Protein 9CHK (pdb70)

Sequence (625 aa):
GSLVCVGTGLLQLAGQISVLSRRSYIEHADIVFSLLPDGFSSQRWLTKLNPNNVINLQQFYAQNGEVKNRRDTYEQMVNAILDAVRAGKKTVCCALYGHPGVFACCVSHMAITRAKAEGFSAKMEPGISAEACLWADLGIDPGNSGHHQSFEASSQFMFFNHVPDPTTHLLLLWQIAIAGEHTLTQFHTSSDRLQILVEQLNQWYPLDHEVVIYEAANLPIQAPRIERLPLANLPQAHLMPISTLLIPPAKKLEYNYAILAKLGIGPESGLSDFFTQLGQDAQLMEDYKQNPEEAVMRAHGLTDEQINNAVMTGDMEKLKTLGSLVCVGTGLQLAGQISVLSRRSYIEHADIVFSLLPDGFSSQRWLTKLNPNNVINLQQFYAQNGEVKNRRDTYEQMVNAILDAVRAGKKTVCCALYGHPGVFACVSHMAITRAKAEGFSAKMEPGISAEACLWADLGIDPGNSGHQSFEASQFMFFNHVPDPTTHLLLWQIAIAGEHTLTQFHTSSDRLQILVEQLNQWYPLDHEVVIYEAANLPIQAPRIERLPLANLPQAHLMPISTLLIPPAKKLEYNYAILAKLGIGPEDLGSGLSDFFTQLGQDAQLMMEDYKQNPEAVMRAHGLTDEQINAVMTGDMEKLKTL

Nearest PDB structures (foldseek):
  8t1s-assembly1_A  TM=1.002E+00  e=4.539E-58  Shewanella oneidensis MR-1
  7ltf-assembly1_C  TM=1.002E+00  e=3.327E-57  Shewanella oneidensis MR-1
  7lth-assembly1_C  TM=1.002E+00  e=3.540E-57  Shewanella oneidensis MR-1
  7lts-assembly1_C  TM=9.643E-01  e=3.546E-54  Shewanella oneidensis MR-1
  5n0p-assembly1_A  TM=9.208E-01  e=9.144E-29  Omphalotus olearius

Secondary structure (DSSP, 8-state):
-EEEEEE-BSSTTTSSBHHHHHHHHH-SEEEEE-SSHHHHHHHHHH-S-EEEGGGGS--SS----HHHHHHHHHHHHHHHHHHT-EEEEEESB-TTSS-HHHHHHHHHHHHTT-EEEE-----HHHHHHHHHT--TTTT-EEEEEHHHHHHB-----TTSEEEEESGGGTT-TTS--S---HHHHHHHHHHHTTTS-TT-EEEEEE--SSTT-PPEEEEEEGGGGGGS---TT-EEEE--SS---B-HHHHHHHT----/-HHHHHHHHHHH-HHHHHHHHH-HHHHHHHTT--HHHHHHHHTT-HHHHHH-/-EEEEEE-BSSTTTSSBHHHHHHHHH-SEEEEE-SSHHHHHHHHHH-S-EEEGGGGS--SS----HHHHHHHHHHHHHHHHHHT-EEEEEESB-TTSS--HHHHHHHHHHHTT-EEEE-----HHHHHHHHHT--TTTT-EEEEEHHHHHHBT----TTSEEEEESGGGTT--SS--S---HHHHHHHHHHHTTTS-TT-EEEEEE--SSTT-PPEEEEEEGGGGGGS---TT-EEEE--SS---B-HHHHHHHT--GGG--/-HHHHHHHHHHH-HHHHHHHHH-HHHHHHHTT--HHHHHHHHHT-HHHHHH-

Foldseek 3Di:
DAEEEAAPEQAAPPFGDPVLLVLLLPWPAEEEDHDDDRNVVVSCVSPVRYDYLVVLADDDLDQDAVVSSLVVSLVVQVVCVVVPTRYYYYYYAFCPPVHVNLVVNQVVCVVVPHHYYYDGGHHPVNLVCVQVVHDCPPQHEEEDAQQCVVPDPDDDDLSGKYKHAQLQCHVVPRNGDSGHALVSLQVSLVVCCVAAPQQQKKWWWARDHYPVDDIGTDIGGSVCVSVDDDHSRIMIIGHHPDHDDDPVVVCVVVVHDPD/DQLVVVCVCCVPPVVLVVVCVVPVVVSCVVSPHDPQLSVCVVVVPVVSNVVD/DAEEEFAPEQAAPPFGDPVLLVLLLPWPAEEEDHDDPRNVVVSCVSPVRYDYLCVLADPPLDFDAVVNSLVVSLVVQVVCVVVPTRYYYYYYAFCPPVHCSLVVNQVVCVVVPHYYDYDGGHHPVNLCCVQVVHDCPPQHEEEDAQQCVVPDPDDDDLQGKYKHAQLQAHVVPRNRDQGDALVSLQSSLVVCCVAAPQQQKKWWWAGDHYPVDDIGTDIGGSVCVSVDDDGSRIMIIRHHPDHDDDPVVVCVVVVHDPVPDD/DLLVVVVVCCVPPVVLVVVCVVPVVVSCVVSPHDPQLSVCVVVVPVVVNVVD

B-factor: mean 21.14, std 9.63, range [9.68, 77.99]

Solvent-accessible surface area: 25366 Å² total; per-residue (Å²): 51,22,1,10,0,0,1,9,2,15,48,4,4,2,14,1,9,26,17,1,66,12,8,0,76,74,11,74,10,0,3,0,23,11,50,22,38,6,9,39,124,11,0,59,158,26,10,110,68,34,56,50,0,92,88,38,41,34,115,131,78,88,132,47,40,32,146,74,3,48,70,72,0,0,61,19,0,0,72,7,0,91,76,44,78,60,1,2,0,0,8,102,4,5,0,0,16,31,25,47,7,0,24,62,0,18,95,64,0,126,87,77,70,49,81,10,59,14,24,10,5,2,10,25,10,11,8,0,4,12,62,30,48,30,22,4,10,106,12,0,0,0,0,0,31,0,8,23,0,0,13,42,67,6,79,3,3,26,8,0,19,0,0,0,20,65,0,5,24,0,0,6,34,49,36,35,87,104,125,18,45,61,110,57,9,72,27,0,2,95,8,0,69,120,62,1,70,84,116,28,86,0,1,0,2,21,11,8,23,2,17,18,46,80,46,49,64,67,135,19,54,0,41,73,0,5,140,24,132,31,79,95,83,2,8,0,1,0,28,42,42,114,174,49,84,86,20,148,66,12,8,76,114,13,63,40,35,76,210,136,36,5,12,79,3,0,27,87,0,4,40,54,1,69,21,15,36,61,16,98,160,76,41,82,51,18,0,119,84,68,59,10,71,92,98,20,1,91,4,9,112,109,49,42,27,110,81,0,112,98,74,50,21,1,10,0,0,2,8,2,16,47,5,4,1,14,1,7,24,16,1,65,12,8,0,80,80,10,72,18,0,4,0,29,5,53,39,50,23,7,36,75,9,0,60,142,25,5,106,81,35,63,44,0,63,107,38,72,23,129,108,86,84,117,45,51,40,170,65,2,56,69,74,0,0,59,20,0,0,73,7,0,92,80,43,84,58,1,2,0,0,9,99,4,5,0,0,18,29,30,47,8,0,27,64,0,19,93,69,0,121,90,84,67,47,81,4,43,16,24,11,5,3,13,25,16,11,6,1,2,11,63,29,49,28,18,2,10,102,8,0,0,0,0,0,31,0,7,23,0,0,32,45,65,5,82,5,7,22,8,0,19,0,0,0,19,68,0,4,22,0,2,19,94,49,69,28,82,142,122,21,46,62,101,83,10,70,22,0,2,90,15,0,67,140,58,1,73,85,116,27,86,0,0,0,2,23,10,9,24,8,11,16,48,80,44,49,66,67,131,19,51,0,39,69,0,5,140,23,128,28,83,92,90,2,10,0,1,0,26,39,36,108,168,42,102,86,17,138,61,15,1,73,132,29,65,30,14,30,144,69,38,29,110,46,19,8,61,6,0,24,83,0,4,40,35,1,66,16,11,34,63,12,106,151,77,40,79,46,18,0,127,88,79,59,12,69,78,113,28,3,88,6,9,104,103,48,60,43,107,108,0,118,92,86

InterPro domains:
  IPR000878 Tetrapyrrole methylase [PF00590] (4-214)
  IPR014777 Tetrapyrrole methylase, subdomain 1 [G3DSA:3.40.1010.10] (1-124)
  IPR035996 Tetrapyrrole methylase superfamily [SSF53790] (2-250)

Structure (mmCIF, N/CA/C/O backbone):
data_9CHK
#
_entry.id   9CHK
#
_cell.length_a   52.250
_cell.length_b   58.960
_cell.length_c   59.230
_cell.angle_alpha   95.77
_cell.angle_beta   112.61
_cell.angle_gamma   93.88
#
_symmetry.space_group_name_H-M   'P 1'
#
loop_
_entity.id
_entity.type
_entity.pdbx_description
1 polymer 'TP-methylase family protein'
2 polymer 'Extradiol ring-cleavage dioxygenase LigAB LigA subunit domain-containing protein'
3 non-polymer S-ADENOSYLMETHIONINE
4 non-polymer GLYCEROL
5 water water
#
loop_
_atom_site.group_PDB
_atom_site.id
_atom_site.type_symbol
_atom_site.label_atom_id
_atom_site.label_alt_id
_atom_site.label_comp_id
_atom_site.label_asym_id
_atom_site.label_entity_id
_atom_site.label_seq_id
_atom_site.pdbx_PDB_ins_code
_atom_site.Cartn_x
_atom_site.Cartn_y
_atom_site.Cartn_z
_atom_site.occupancy
_atom_site.B_iso_or_equiv
_atom_site.auth_seq_id
_atom_site.auth_comp_id
_atom_site.auth_asym_id
_atom_site.auth_atom_id
_atom_site.pdbx_PDB_model_num
ATOM 1 N N . GLY A 1 2 ? -25.563 6.429 -14.622 1.00 21.68 2 GLY A N 1
ATOM 2 C CA . GLY A 1 2 ? -24.159 6.807 -14.366 1.00 18.93 2 GLY A CA 1
ATOM 3 C C . GLY A 1 2 ? -23.493 5.812 -13.421 1.00 16.16 2 GLY A C 1
ATOM 4 O O . GLY A 1 2 ? -24.157 4.944 -12.854 1.00 17.97 2 GLY A O 1
ATOM 5 N N . SER A 1 3 ? -22.173 5.943 -13.272 1.00 13.77 3 SER A N 1
ATOM 6 C CA . SER A 1 3 ? -21.403 5.033 -12.439 1.00 12.54 3 SER A CA 1
ATOM 7 C C . SER A 1 3 ? -20.131 5.727 -11.970 1.00 11.51 3 SER A C 1
ATOM 8 O O . SER A 1 3 ? -19.722 6.735 -12.541 1.00 12.89 3 SER A O 1
ATOM 11 N N . LEU A 1 4 ? -19.515 5.166 -10.924 1.00 11.48 4 LEU A N 1
ATOM 12 C CA . LEU A 1 4 ? -18.316 5.744 -10.347 1.00 11.90 4 LEU A CA 1
ATOM 13 C C . LEU A 1 4 ? -17.243 4.673 -10.169 1.00 10.65 4 LEU A C 1
ATOM 14 O O . LEU A 1 4 ? -17.500 3.605 -9.612 1.00 11.86 4 LEU A O 1
ATOM 19 N N . VAL A 1 5 ? -16.030 4.999 -10.618 1.00 10.41 5 VAL A N 1
ATOM 20 C CA . VAL A 1 5 ? -14.844 4.218 -10.310 1.00 10.97 5 VAL A CA 1
ATOM 21 C C . VAL A 1 5 ? -13.767 5.182 -9.824 1.00 10.53 5 VAL A C 1
ATOM 22 O O . VAL A 1 5 ? -13.423 6.136 -10.517 1.00 11.79 5 VAL A O 1
ATOM 26 N N . CYS A 1 6 ? -13.278 4.938 -8.607 1.00 10.75 6 CYS A N 1
ATOM 27 C CA . CYS A 1 6 ? -12.179 5.708 -8.046 1.00 10.78 6 CYS A CA 1
ATOM 28 C C . CYS A 1 6 ? -10.879 4.923 -8.194 1.00 11.18 6 CYS A C 1
ATOM 29 O O . CYS A 1 6 ? -10.794 3.788 -7.734 1.00 12.85 6 CYS A O 1
ATOM 32 N N . VAL A 1 7 ? -9.880 5.549 -8.821 1.00 10.27 7 VAL A N 1
ATOM 33 C CA . VAL A 1 7 ? -8.599 4.915 -9.082 1.00 10.63 7 VAL A CA 1
ATOM 34 C C . VAL A 1 7 ? -7.490 5.770 -8.480 1.00 10.18 7 VAL A C 1
ATOM 35 O O . VAL A 1 7 ? -7.672 6.959 -8.228 1.00 11.27 7 VAL A O 1
ATOM 39 N N . GLY A 1 8 ? -6.336 5.134 -8.254 1.00 11.29 8 GLY A N 1
ATOM 40 C CA . GLY A 1 8 ? -5.140 5.825 -7.814 1.00 10.87 8 GLY A CA 1
ATOM 41 C C . GLY A 1 8 ? -4.127 5.916 -8.949 1.00 11.82 8 GLY A C 1
ATOM 42 O O . GLY A 1 8 ? -4.073 5.041 -9.810 1.00 13.37 8 GLY A O 1
ATOM 43 N N . THR A 1 9 ? -3.325 6.983 -8.942 1.00 10.24 9 THR A N 1
ATOM 44 C CA . THR A 1 9 ? -2.308 7.165 -9.966 1.00 11.66 9 THR A CA 1
ATOM 45 C C . THR A 1 9 ? -0.915 6.870 -9.410 1.00 12.00 9 THR A C 1
ATOM 46 O O . THR A 1 9 ? 0.074 7.018 -10.125 1.00 14.08 9 THR A O 1
ATOM 50 N N . GLY A 1 10 ? -0.832 6.423 -8.152 1.00 11.20 10 GLY A N 1
ATOM 51 C CA . GLY A 1 10 ? 0.464 6.238 -7.519 1.00 11.44 10 GLY A CA 1
ATOM 52 C C . GLY A 1 10 ? 1.115 7.591 -7.253 1.00 10.74 10 GLY A C 1
ATOM 53 O O . GLY A 1 10 ? 0.444 8.620 -7.307 1.00 12.16 10 GLY A O 1
ATOM 54 N N . LEU A 1 11 ? 2.420 7.598 -6.962 1.00 11.10 11 LEU A N 1
ATOM 55 C CA A LEU A 1 11 ? 3.089 8.838 -6.602 0.60 11.98 11 LEU A CA 1
ATOM 56 C CA B LEU A 1 11 ? 3.102 8.832 -6.596 0.40 11.64 11 LEU A CA 1
ATOM 57 C C . LEU A 1 11 ? 3.976 9.327 -7.744 1.00 11.33 11 LEU A C 1
ATOM 58 O O . LEU A 1 11 ? 4.089 10.534 -7.962 1.00 12.44 11 LEU A O 1
ATOM 67 N N . GLN A 1 12 ? 4.611 8.395 -8.457 1.00 11.95 12 GLN A N 1
ATOM 68 C CA . GLN A 1 12 ? 5.481 8.748 -9.566 1.00 11.91 12 GLN A CA 1
ATOM 69 C C . GLN A 1 12 ? 4.653 9.025 -10.818 1.00 12.08 12 GLN A C 1
ATOM 70 O O . GLN A 1 12 ? 3.662 8.347 -11.068 1.00 14.46 12 GLN A O 1
ATOM 76 N N . LEU A 1 13 ? 5.092 10.023 -11.596 1.00 11.94 13 LEU A N 1
ATOM 77 C CA . LEU A 1 13 ? 4.456 10.409 -12.847 1.00 11.39 13 LEU A CA 1
ATOM 78 C C . LEU A 1 13 ? 4.366 9.240 -13.831 1.00 12.49 13 LEU A C 1
ATOM 79 O O . LEU A 1 13 ? 5.375 8.615 -14.149 1.00 13.17 13 LEU A O 1
ATOM 84 N N . ALA A 1 14 ? 3.135 8.990 -14.308 1.00 12.64 14 ALA A N 1
ATOM 85 C CA . ALA A 1 14 ? 2.828 8.224 -15.513 1.00 12.54 14 ALA A CA 1
ATOM 86 C C . ALA A 1 14 ? 2.954 6.712 -15.328 1.00 12.72 14 ALA A C 1
ATOM 87 O O . ALA A 1 14 ? 2.113 5.970 -15.829 1.00 14.81 14 ALA A O 1
ATOM 89 N N . GLY A 1 15 ? 4.016 6.246 -14.660 1.00 12.40 15 GLY A N 1
ATOM 90 C CA . GLY A 1 15 ? 4.366 4.835 -14.710 1.00 12.26 15 GLY A CA 1
ATOM 91 C C . GLY A 1 15 ? 3.870 4.019 -13.514 1.00 11.63 15 GLY A C 1
ATOM 92 O O . GLY A 1 15 ? 3.973 2.792 -13.527 1.00 12.21 15 GLY A O 1
ATOM 93 N N . GLN A 1 16 ? 3.330 4.679 -12.486 1.00 11.89 16 GLN A N 1
ATOM 94 C CA . GLN A 1 16 ? 3.027 3.993 -11.239 1.00 10.90 16 GLN A CA 1
ATOM 95 C C . GLN A 1 16 ? 1.533 3.693 -11.110 1.00 12.70 16 GLN A C 1
ATOM 96 O O . GLN A 1 16 ? 1.099 3.098 -10.128 1.00 17.65 16 GLN A O 1
ATOM 102 N N . ILE A 1 17 ? 0.749 4.095 -12.109 1.00 11.44 17 ILE A N 1
ATOM 103 C CA . ILE A 1 17 ? -0.648 3.704 -12.201 1.00 10.88 17 ILE A CA 1
ATOM 104 C C . ILE A 1 17 ? -0.724 2.257 -12.690 1.00 10.54 17 ILE A C 1
ATOM 105 O O . ILE A 1 17 ? 0.102 1.823 -13.487 1.00 11.12 17 ILE A O 1
ATOM 110 N N . SER A 1 18 ? -1.737 1.518 -12.232 1.00 11.91 18 SER A N 1
ATOM 111 C CA . SER A 1 18 ? -1.931 0.157 -12.707 1.00 11.84 18 SER A CA 1
ATOM 112 C C . SER A 1 18 ? -2.461 0.192 -14.140 1.00 11.53 18 SER A C 1
ATOM 113 O O . SER A 1 18 ? -3.071 1.165 -14.568 1.00 11.16 18 SER A O 1
ATOM 116 N N . VAL A 1 19 ? -2.207 -0.887 -14.879 1.00 11.22 19 VAL A N 1
ATOM 117 C CA . VAL A 1 19 ? -2.641 -0.993 -16.260 1.00 10.90 19 VAL A CA 1
ATOM 118 C C . VAL A 1 19 ? -4.156 -0.813 -16.340 1.00 10.69 19 VAL A C 1
ATOM 119 O O . VAL A 1 19 ? -4.646 -0.071 -17.189 1.00 11.00 19 VAL A O 1
ATOM 123 N N . LEU A 1 20 ? -4.902 -1.477 -15.451 1.00 11.07 20 LEU A N 1
ATOM 124 C CA . LEU A 1 20 ? -6.355 -1.430 -15.527 1.00 10.80 20 LEU A CA 1
ATOM 125 C C . LEU A 1 20 ? -6.849 -0.030 -15.161 1.00 10.97 20 LEU A C 1
ATOM 126 O O . LEU A 1 20 ? -7.793 0.477 -15.763 1.00 11.17 20 LEU A O 1
ATOM 131 N N . SER A 1 21 ? -6.215 0.595 -14.167 1.00 10.71 21 SER A N 1
ATOM 132 C CA . SER A 1 21 ? -6.643 1.912 -13.718 1.00 10.63 21 SER A CA 1
ATOM 133 C C . SER A 1 21 ? -6.457 2.948 -14.822 1.00 11.51 21 SER A C 1
ATOM 134 O O . SER A 1 21 ? -7.282 3.846 -14.987 1.00 10.57 21 SER A O 1
ATOM 137 N N . ARG A 1 22 ? -5.350 2.842 -15.545 1.00 10.88 22 ARG A N 1
ATOM 138 C CA A ARG A 1 22 ? -5.111 3.710 -16.702 0.70 10.37 22 ARG A CA 1
ATOM 139 C CA B ARG A 1 22 ? -5.130 3.726 -16.692 0.30 10.66 22 ARG A CA 1
ATOM 140 C C . ARG A 1 22 ? -6.240 3.545 -17.748 1.00 10.56 22 ARG A C 1
ATOM 141 O O . ARG A 1 22 ? -6.767 4.506 -18.354 1.00 12.15 22 ARG A O 1
ATOM 156 N N . SER A 1 23 ? -6.636 2.281 -17.944 1.00 10.56 23 SER A N 1
ATOM 157 C CA . SER A 1 23 ? -7.691 1.972 -18.896 1.00 10.52 23 SER A CA 1
ATOM 158 C C . SER A 1 23 ? -9.007 2.618 -18.455 1.00 10.44 23 SER A C 1
ATOM 159 O O . SER A 1 23 ? -9.755 3.137 -19.275 1.00 12.33 23 SER A O 1
ATOM 162 N N . TYR A 1 24 ? -9.289 2.604 -17.150 1.00 10.57 24 TYR A N 1
ATOM 163 C CA . TYR A 1 24 ? -10.507 3.218 -16.644 1.00 10.02 24 TYR A CA 1
ATOM 164 C C . TYR A 1 24 ? -10.518 4.705 -16.986 1.00 10.47 24 TYR A C 1
ATOM 165 O O . TYR A 1 24 ? -11.541 5.239 -17.405 1.00 11.79 24 TYR A O 1
ATOM 174 N N . ILE A 1 25 ? -9.374 5.366 -16.798 1.00 10.50 25 ILE A N 1
ATOM 175 C CA . ILE A 1 25 ? -9.262 6.787 -17.081 1.00 11.18 25 ILE A CA 1
ATOM 176 C C . ILE A 1 25 ? -9.497 7.028 -18.570 1.00 11.77 25 ILE A C 1
ATOM 177 O O . ILE A 1 25 ? -10.259 7.918 -18.945 1.00 13.05 25 ILE A O 1
ATOM 182 N N . GLU A 1 26 ? -8.840 6.229 -19.414 1.00 12.24 26 GLU A N 1
ATOM 183 C CA . GLU A 1 26 ? -8.939 6.374 -20.856 1.00 13.43 26 GLU A CA 1
ATOM 184 C C . GLU A 1 26 ? -10.396 6.326 -21.309 1.00 13.26 26 GLU A C 1
ATOM 185 O O . GLU A 1 26 ? -10.799 7.079 -22.198 1.00 14.32 26 GLU A O 1
ATOM 191 N N . HIS A 1 27 ? -11.163 5.394 -20.736 1.00 12.86 27 HIS A N 1
ATOM 192 C CA . HIS A 1 27 ? -12.518 5.141 -21.226 1.00 13.84 27 HIS A CA 1
ATOM 193 C C . HIS A 1 27 ? -13.596 5.951 -20.503 1.00 14.02 27 HIS A C 1
ATOM 194 O O . HIS A 1 27 ? -14.762 5.819 -20.849 1.00 14.24 27 HIS A O 1
ATOM 201 N N . ALA A 1 28 ? -13.212 6.771 -19.520 1.00 12.90 28 ALA A N 1
ATOM 202 C CA . ALA A 1 28 ? -14.188 7.522 -18.739 1.00 13.33 28 ALA A CA 1
ATOM 203 C C . ALA A 1 28 ? -14.878 8.581 -19.595 1.00 13.79 28 ALA A C 1
ATOM 204 O O . ALA A 1 28 ? -14.282 9.124 -20.520 1.00 14.18 28 ALA A O 1
ATOM 206 N N . ASP A 1 29 ? -16.136 8.888 -19.251 1.00 14.02 29 ASP A N 1
ATOM 207 C CA . ASP A 1 29 ? -16.831 10.032 -19.821 1.00 14.02 29 ASP A CA 1
ATOM 208 C C . ASP A 1 29 ? -16.220 11.317 -19.269 1.00 14.15 29 ASP A C 1
ATOM 209 O O . ASP A 1 29 ? -16.095 12.310 -19.983 1.00 16.89 29 ASP A O 1
ATOM 214 N N . ILE A 1 30 ? -15.866 11.284 -17.979 1.00 13.75 30 ILE A N 1
ATOM 215 C CA . ILE A 1 30 ? -15.345 12.449 -17.281 1.00 13.64 30 ILE A CA 1
ATOM 216 C C . ILE A 1 30 ? -14.430 11.965 -16.160 1.00 12.62 30 ILE A C 1
ATOM 217 O O . ILE A 1 30 ? -14.674 10.910 -15.573 1.00 13.10 30 ILE A O 1
ATOM 222 N N . VAL A 1 31 ? -13.389 12.755 -15.872 1.00 12.06 31 VAL A N 1
ATOM 223 C CA . VAL A 1 31 ? -12.428 12.420 -14.832 1.00 12.40 31 VAL A CA 1
ATOM 224 C C . VAL A 1 31 ? -12.308 13.593 -13.865 1.00 12.04 31 VAL A C 1
ATOM 225 O O . VAL A 1 31 ? -12.088 14.725 -14.289 1.00 13.82 31 VAL A O 1
ATOM 229 N N . PHE A 1 32 ? -12.444 13.289 -12.568 1.00 11.92 32 PHE A N 1
ATOM 230 C CA . PHE A 1 32 ? -12.164 14.229 -11.495 1.00 11.93 32 PHE A CA 1
ATOM 231 C C . PHE A 1 32 ? -10.803 13.878 -10.901 1.00 11.93 32 PHE A C 1
ATOM 232 O O . PHE A 1 32 ? -10.605 12.759 -10.439 1.00 13.72 32 PHE A O 1
ATOM 240 N N . SER A 1 33 ? -9.884 14.847 -10.898 1.00 11.47 33 SER A N 1
ATOM 241 C CA . SER A 1 33 ? -8.492 14.577 -10.577 1.00 12.18 33 SER A CA 1
ATOM 242 C C . SER A 1 33 ? -8.050 15.314 -9.318 1.00 12.47 33 SER A C 1
ATOM 243 O O . SER A 1 33 ? -8.478 16.438 -9.053 1.00 13.06 33 SER A O 1
ATOM 246 N N . LEU A 1 34 ? -7.136 14.673 -8.588 1.00 12.05 34 LEU A N 1
ATOM 247 C CA . LEU A 1 34 ? -6.351 15.332 -7.558 1.00 12.41 34 LEU A CA 1
ATOM 248 C C . LEU A 1 34 ? -4.927 14.792 -7.636 1.00 12.44 34 LEU A C 1
ATOM 249 O O . LEU A 1 34 ? -4.636 13.728 -7.094 1.00 12.81 34 LEU A O 1
ATOM 254 N N . LEU A 1 35 ? -4.056 15.529 -8.334 1.00 12.04 35 LEU A N 1
ATOM 255 C CA . LEU A 1 35 ? -2.740 15.029 -8.693 1.00 11.83 35 LEU A CA 1
ATOM 256 C C . LEU A 1 35 ? -1.655 15.917 -8.093 1.00 13.49 35 LEU A C 1
ATOM 257 O O . LEU A 1 35 ? -1.918 17.053 -7.703 1.00 15.69 35 LEU A O 1
ATOM 262 N N . PRO A 1 36 ? -0.407 15.414 -7.983 1.00 14.58 36 PRO A N 1
ATOM 263 C CA . PRO A 1 36 ? 0.664 16.139 -7.292 1.00 15.88 36 PRO A CA 1
ATOM 264 C C . PRO A 1 36 ? 1.174 17.434 -7.923 1.00 15.43 36 PRO A C 1
ATOM 265 O O . PRO A 1 36 ? 1.649 18.312 -7.209 1.00 18.84 36 PRO A O 1
ATOM 269 N N . ASP A 1 37 ? 1.114 17.543 -9.254 1.00 15.57 37 ASP A N 1
ATOM 270 C CA . ASP A 1 37 ? 1.785 18.640 -9.933 1.00 16.46 37 ASP A CA 1
ATOM 271 C C . ASP A 1 37 ? 1.274 18.791 -11.362 1.00 15.38 37 ASP A C 1
ATOM 272 O O . ASP A 1 37 ? 0.418 18.029 -11.811 1.00 15.63 37 ASP A O 1
ATOM 277 N N . GLY A 1 38 ? 1.826 19.791 -12.062 1.00 15.55 38 GLY A N 1
ATOM 278 C CA . GLY A 1 38 ? 1.407 20.135 -13.411 1.00 16.32 38 GLY A CA 1
ATOM 279 C C . GLY A 1 38 ? 1.824 19.094 -14.448 1.00 15.40 38 GLY A C 1
ATOM 280 O O . GLY A 1 38 ? 1.193 18.983 -15.496 1.00 15.47 38 GLY A O 1
ATOM 281 N N . PHE A 1 39 ? 2.893 18.341 -14.164 1.00 14.84 39 PHE A N 1
ATOM 282 C CA . PHE A 1 39 ? 3.352 17.311 -15.086 1.00 13.28 39 PHE A CA 1
ATOM 283 C C . PHE A 1 39 ? 2.345 16.164 -15.111 1.00 14.53 39 PHE A C 1
ATOM 284 O O . PHE A 1 39 ? 2.003 15.646 -16.175 1.00 13.55 39 PHE A O 1
ATOM 292 N N . SER A 1 40 ? 1.881 15.763 -13.925 1.00 13.31 40 SER A N 1
ATOM 293 C CA A SER A 1 40 ? 0.877 14.716 -13.841 0.50 14.10 40 SER A CA 1
ATOM 294 C CA B SER A 1 40 ? 0.864 14.733 -13.798 0.50 13.02 40 SER A CA 1
ATOM 295 C C . SER A 1 40 ? -0.443 15.225 -14.416 1.00 13.44 40 SER A C 1
ATOM 296 O O . SER A 1 40 ? -1.161 14.473 -15.068 1.00 13.48 40 SER A O 1
ATOM 301 N N . GLN A 1 41 ? -0.744 16.516 -14.220 1.00 13.23 41 GLN A N 1
ATOM 302 C CA . GLN A 1 41 ? -1.974 17.071 -14.763 1.00 13.33 41 GLN A CA 1
ATOM 303 C C . GLN A 1 41 ? -1.957 16.962 -16.288 1.00 12.93 41 GLN A C 1
ATOM 304 O O . GLN A 1 41 ? -2.971 16.624 -16.897 1.00 15.00 41 GLN A O 1
ATOM 310 N N . ARG A 1 42 ? -0.808 17.255 -16.907 1.00 13.75 42 ARG A N 1
ATOM 311 C CA . ARG A 1 42 ? -0.710 17.239 -18.360 1.00 14.87 42 ARG A CA 1
ATOM 312 C C . ARG A 1 42 ? -0.843 15.806 -18.871 1.00 15.05 42 ARG A C 1
ATOM 313 O O . ARG A 1 42 ? -1.547 15.549 -19.844 1.00 15.30 42 ARG A O 1
ATOM 321 N N . TRP A 1 43 ? -0.146 14.883 -18.203 1.00 13.37 43 TRP A N 1
ATOM 322 C CA . TRP A 1 43 ? -0.212 13.468 -18.524 1.00 12.82 43 TRP A CA 1
ATOM 323 C C . TRP A 1 43 ? -1.666 13.001 -18.544 1.00 13.17 43 TRP A C 1
ATOM 324 O O . TRP A 1 43 ? -2.090 12.307 -19.466 1.00 13.83 43 TRP A O 1
ATOM 335 N N . LEU A 1 44 ? -2.431 13.406 -17.524 1.00 12.53 44 LEU A N 1
ATOM 336 C CA . LEU A 1 44 ? -3.811 12.973 -17.389 1.00 12.49 44 LEU A CA 1
ATOM 337 C C . LEU A 1 44 ? -4.645 13.513 -18.547 1.00 12.99 44 LEU A C 1
ATOM 338 O O . LEU A 1 44 ? -5.447 12.789 -19.127 1.00 13.54 44 LEU A O 1
ATOM 343 N N . THR A 1 45 ? -4.462 14.796 -18.869 1.00 13.10 45 THR A N 1
ATOM 344 C CA . THR A 1 45 ? -5.309 15.451 -19.851 1.00 16.42 45 THR A CA 1
ATOM 345 C C . THR A 1 45 ? -5.056 14.842 -21.229 1.00 15.52 45 THR A C 1
ATOM 346 O O . THR A 1 45 ? -5.950 14.828 -22.071 1.00 18.24 45 THR A O 1
ATOM 350 N N . LYS A 1 46 ? -3.844 14.324 -21.457 1.00 16.83 46 LYS A N 1
ATOM 351 C CA . LYS A 1 46 ? -3.529 13.684 -22.726 1.00 18.08 46 LYS A CA 1
ATOM 352 C C . LYS A 1 46 ? -4.235 12.332 -22.813 1.00 17.56 46 LYS A C 1
ATOM 353 O O . LYS A 1 46 ? -4.608 11.890 -23.896 1.00 21.35 46 LYS A O 1
ATOM 359 N N . LEU A 1 47 ? -4.421 11.695 -21.655 1.00 16.50 47 LEU A N 1
ATOM 360 C CA . LEU A 1 47 ? -5.042 10.384 -21.567 1.00 17.25 47 LEU A CA 1
ATOM 361 C C . LEU A 1 47 ? -6.552 10.517 -21.775 1.00 17.14 47 LEU A C 1
ATOM 362 O O . LEU A 1 47 ? -7.181 9.672 -22.409 1.00 18.17 47 LEU A O 1
ATOM 367 N N . ASN A 1 48 ? -7.125 11.580 -21.202 1.00 14.78 48 ASN A N 1
ATOM 368 C CA . ASN A 1 48 ? -8.546 11.871 -21.308 1.00 15.50 48 ASN A CA 1
ATOM 369 C C . ASN A 1 48 ? -8.729 13.372 -21.128 1.00 16.29 48 ASN A C 1
ATOM 370 O O . ASN A 1 48 ? -8.466 13.897 -20.053 1.00 17.04 48 ASN A O 1
ATOM 375 N N . PRO A 1 49 ? -9.188 14.112 -22.156 1.00 18.11 49 PRO A N 1
ATOM 376 C CA . PRO A 1 49 ? -9.240 15.571 -22.057 1.00 18.09 49 PRO A CA 1
ATOM 377 C C . PRO A 1 49 ? -10.357 16.121 -21.171 1.00 17.46 49 PRO A C 1
ATOM 378 O O . PRO A 1 49 ? -10.314 17.288 -20.784 1.00 20.39 49 PRO A O 1
ATOM 382 N N . ASN A 1 50 ? -11.342 15.276 -20.846 1.00 15.66 50 ASN A N 1
ATOM 383 C CA A ASN A 1 50 ? -12.500 15.719 -20.084 0.60 15.11 50 ASN A CA 1
ATOM 384 C CA B ASN A 1 50 ? -12.507 15.691 -20.083 0.40 15.79 50 ASN A CA 1
ATOM 385 C C . ASN A 1 50 ? -12.203 15.603 -18.590 1.00 14.67 50 ASN A C 1
ATOM 386 O O . ASN A 1 50 ? -12.712 14.712 -17.911 1.00 14.99 50 ASN A O 1
ATOM 395 N N . VAL A 1 51 ? -11.384 16.536 -18.089 1.00 15.19 51 VAL A N 1
ATOM 396 C CA . VAL A 1 51 ? -10.930 16.505 -16.708 1.00 14.72 51 VAL A CA 1
ATOM 397 C C . VAL A 1 51 ? -11.473 17.708 -15.942 1.00 15.48 51 VAL A C 1
ATOM 398 O O . VAL A 1 51 ? -11.464 18.836 -16.436 1.00 16.62 51 VAL A O 1
ATOM 402 N N . ILE A 1 52 ? -11.942 17.431 -14.723 1.00 14.85 52 ILE A N 1
ATOM 403 C CA . ILE A 1 52 ? -12.258 18.456 -13.744 1.00 15.14 52 ILE A CA 1
ATOM 404 C C . ILE A 1 52 ? -11.256 18.320 -12.602 1.00 14.13 52 ILE A C 1
ATOM 405 O O . ILE A 1 52 ? -11.142 17.255 -12.000 1.00 13.46 52 ILE A O 1
ATOM 410 N N . ASN A 1 53 ? -10.508 19.399 -12.348 1.00 13.03 53 ASN A N 1
ATOM 411 C CA . ASN A 1 53 ? -9.460 19.417 -11.340 1.00 13.21 53 ASN A CA 1
ATOM 412 C C . ASN A 1 53 ? -10.084 19.754 -9.987 1.00 14.25 53 ASN A C 1
ATOM 413 O O . ASN A 1 53 ? -10.620 20.844 -9.802 1.00 14.32 53 ASN A O 1
ATOM 418 N N . LEU A 1 54 ? -10.016 18.803 -9.049 1.00 14.30 54 LEU A N 1
ATOM 419 C CA . LEU A 1 54 ? -10.610 18.960 -7.730 1.00 14.02 54 LEU A CA 1
ATOM 420 C C . LEU A 1 54 ? -9.862 20.019 -6.916 1.00 15.03 54 LEU A C 1
ATOM 421 O O . LEU A 1 54 ? -10.372 20.494 -5.904 1.00 15.18 54 LEU A O 1
ATOM 426 N N . GLN A 1 55 ? -8.646 20.371 -7.343 1.00 16.05 55 GLN A N 1
ATOM 427 C CA . GLN A 1 55 ? -7.816 21.318 -6.611 1.00 18.76 55 GLN A CA 1
ATOM 428 C C . GLN A 1 55 ? -8.585 22.621 -6.393 1.00 18.56 55 GLN A C 1
ATOM 429 O O . GLN A 1 55 ? -8.361 23.322 -5.410 1.00 20.72 55 GLN A O 1
ATOM 435 N N . GLN A 1 56 ? -9.505 22.927 -7.312 1.00 18.24 56 GLN A N 1
ATOM 436 C CA . GLN A 1 56 ? -10.226 24.189 -7.302 1.00 18.87 56 GLN A CA 1
ATOM 437 C C . GLN A 1 56 ? -11.010 24.368 -6.002 1.00 20.54 56 GLN A C 1
ATOM 438 O O . GLN A 1 56 ? -11.367 25.491 -5.653 1.00 21.10 56 GLN A O 1
ATOM 444 N N . PHE A 1 57 ? -11.276 23.270 -5.283 1.00 19.48 57 PHE A N 1
ATOM 445 C CA . PHE A 1 57 ? -12.167 23.319 -4.131 1.00 19.19 57 PHE A CA 1
ATOM 446 C C . PHE A 1 57 ? -11.404 23.660 -2.853 1.00 20.27 57 PHE A C 1
ATOM 447 O O . PHE A 1 57 ? -12.022 23.915 -1.818 1.00 20.27 57 PHE A O 1
ATOM 455 N N . TYR A 1 58 ? -10.070 23.671 -2.919 1.00 23.01 58 TYR A N 1
ATOM 456 C CA . TYR A 1 58 ? -9.283 24.160 -1.798 1.00 25.83 58 TYR A CA 1
ATOM 457 C C . TYR A 1 58 ? -9.420 25.678 -1.733 1.00 28.80 58 TYR A C 1
ATOM 458 O O . TYR A 1 58 ? -9.745 26.315 -2.731 1.00 30.89 58 TYR A O 1
ATOM 467 N N . ALA A 1 59 ? -9.176 26.236 -0.542 1.00 31.13 59 ALA A N 1
ATOM 468 C CA . ALA A 1 59 ? -9.186 27.677 -0.341 1.00 32.66 59 ALA A CA 1
ATOM 469 C C . ALA A 1 59 ? -8.278 28.342 -1.374 1.00 34.76 59 ALA A C 1
ATOM 470 O O . ALA A 1 59 ? -7.130 27.939 -1.542 1.00 37.31 59 ALA A O 1
ATOM 472 N N . GLN A 1 60 ? -8.794 29.382 -2.040 1.00 40.21 60 GLN A N 1
ATOM 473 C CA . GLN A 1 60 ? -8.225 29.839 -3.299 1.00 43.18 60 GLN A CA 1
ATOM 474 C C . GLN A 1 60 ? -7.419 31.127 -3.134 1.00 46.89 60 GLN A C 1
ATOM 475 O O . GLN A 1 60 ? -6.382 31.283 -3.775 1.00 57.48 60 GLN A O 1
ATOM 481 N N . ASN A 1 61 ? -7.894 32.055 -2.297 1.00 37.55 61 ASN A N 1
ATOM 482 C CA . ASN A 1 61 ? -7.323 33.395 -2.276 1.00 36.62 61 ASN A CA 1
ATOM 483 C C . ASN A 1 61 ? -7.075 33.862 -0.844 1.00 32.53 61 ASN A C 1
ATOM 484 O O . ASN A 1 61 ? -7.343 35.016 -0.513 1.00 32.85 61 ASN A O 1
ATOM 489 N N . GLY A 1 62 ? -6.541 32.966 -0.010 1.00 31.71 62 GLY A N 1
ATOM 490 C CA . GLY A 1 62 ? -6.271 33.281 1.382 1.00 28.55 62 GLY A CA 1
ATOM 491 C C . GLY A 1 62 ? -7.539 33.194 2.228 1.00 26.57 62 GLY A C 1
ATOM 492 O O . GLY A 1 62 ? -7.535 33.562 3.400 1.00 24.64 62 GLY A O 1
ATOM 493 N N . GLU A 1 63 ? -8.621 32.702 1.618 1.00 27.37 63 GLU A N 1
ATOM 494 C CA . GLU A 1 63 ? -9.868 32.474 2.329 1.00 28.10 63 GLU A CA 1
ATOM 495 C C . GLU A 1 63 ? -9.611 31.536 3.505 1.00 23.85 63 GLU A C 1
ATOM 496 O O . GLU A 1 63 ? -8.740 30.669 3.436 1.00 23.73 63 GLU A O 1
ATOM 502 N N . VAL A 1 64 ? -10.381 31.726 4.579 1.00 21.14 64 VAL A N 1
ATOM 503 C CA . VAL A 1 64 ? -10.459 30.752 5.652 1.00 21.90 64 VAL A CA 1
ATOM 504 C C . VAL A 1 64 ? -11.537 29.743 5.269 1.00 20.83 64 VAL A C 1
ATOM 505 O O . VAL A 1 64 ? -12.692 30.107 5.063 1.00 22.71 64 VAL A O 1
ATOM 509 N N . LYS A 1 65 ? -11.143 28.474 5.151 1.00 20.56 65 LYS A N 1
ATOM 510 C CA . LYS A 1 65 ? -12.071 27.436 4.742 1.00 19.29 65 LYS A CA 1
ATOM 511 C C . LYS A 1 65 ? -11.716 26.143 5.465 1.00 18.66 65 LYS A C 1
ATOM 512 O O . LYS A 1 65 ? -10.568 25.707 5.425 1.00 19.95 65 LYS A O 1
ATOM 518 N N . ASN A 1 66 ? -12.721 25.562 6.127 1.00 18.58 66 ASN A N 1
ATOM 519 C CA . ASN A 1 66 ? -12.581 24.286 6.804 1.00 20.23 66 ASN A CA 1
ATOM 520 C C . ASN A 1 66 ? -12.418 23.193 5.754 1.00 18.47 66 ASN A C 1
ATOM 521 O O . ASN A 1 66 ? -13.177 23.111 4.791 1.00 17.62 66 ASN A O 1
ATOM 526 N N . ARG A 1 67 ? -11.419 22.345 5.968 1.00 18.79 67 ARG A N 1
ATOM 527 C CA . ARG A 1 67 ? -11.062 21.327 4.999 1.00 21.14 67 ARG A CA 1
ATOM 528 C C . ARG A 1 67 ? -12.236 20.378 4.762 1.00 18.85 67 ARG A C 1
ATOM 529 O O . ARG A 1 67 ? -12.371 19.818 3.676 1.00 18.61 67 ARG A O 1
ATOM 537 N N . ARG A 1 68 ? -13.087 20.204 5.776 1.00 19.78 68 ARG A N 1
ATOM 538 C CA . ARG A 1 68 ? -14.236 19.320 5.665 1.00 20.16 68 ARG A CA 1
ATOM 539 C C . ARG A 1 68 ? -15.172 19.824 4.569 1.00 17.92 68 ARG A C 1
ATOM 540 O O . ARG A 1 68 ? -15.813 19.031 3.882 1.00 18.11 68 ARG A O 1
ATOM 548 N N . ASP A 1 69 ? -15.229 21.150 4.411 1.00 18.26 69 ASP A N 1
ATOM 549 C CA . ASP A 1 69 ? -16.094 21.780 3.427 1.00 18.17 69 ASP A CA 1
ATOM 550 C C . ASP A 1 69 ? -15.537 21.568 2.022 1.00 16.04 69 ASP A C 1
ATOM 551 O O . ASP A 1 69 ? -16.295 21.323 1.085 1.00 18.43 69 ASP A O 1
ATOM 556 N N . THR A 1 70 ? -14.211 21.678 1.883 1.00 15.31 70 THR A N 1
ATOM 557 C CA . THR A 1 70 ? -13.538 21.359 0.633 1.00 14.70 70 THR A CA 1
ATOM 558 C C . THR A 1 70 ? -13.894 19.937 0.195 1.00 14.96 70 THR A C 1
ATOM 559 O O . THR A 1 70 ? -14.265 19.710 -0.956 1.00 15.99 70 THR A O 1
ATOM 563 N N . TYR A 1 71 ? -13.776 18.979 1.119 1.00 15.15 71 TYR A N 1
ATOM 564 C CA . TYR A 1 71 ? -13.981 17.576 0.793 1.00 15.89 71 TYR A CA 1
ATOM 565 C C . TYR A 1 71 ? -15.432 17.347 0.379 1.00 16.80 71 TYR A C 1
ATOM 566 O O . TYR A 1 71 ? -15.700 16.621 -0.574 1.00 16.21 71 TYR A O 1
ATOM 575 N N . GLU A 1 72 ? -16.368 17.957 1.113 1.00 16.76 72 GLU A N 1
ATOM 576 C CA . GLU A 1 72 ? -17.782 17.817 0.808 1.00 16.09 72 GLU A CA 1
ATOM 577 C C . GLU A 1 72 ? -18.061 18.348 -0.598 1.00 15.59 72 GLU A C 1
ATOM 578 O O . GLU A 1 72 ? -18.847 17.767 -1.345 1.00 16.15 72 GLU A O 1
ATOM 584 N N . GLN A 1 73 ? -17.412 19.455 -0.966 1.00 15.05 73 GLN A N 1
ATOM 585 C CA . GLN A 1 73 ? -17.652 20.058 -2.267 1.00 16.70 73 GLN A CA 1
ATOM 586 C C . GLN A 1 73 ? -17.077 19.173 -3.370 1.00 14.42 73 GLN A C 1
ATOM 587 O O . GLN A 1 73 ? -17.635 19.101 -4.463 1.00 14.15 73 GLN A O 1
ATOM 593 N N . MET A 1 74 ? -15.956 18.509 -3.083 1.00 13.95 74 MET A N 1
ATOM 594 C CA . MET A 1 74 ? -15.362 17.578 -4.028 1.00 13.61 74 MET A CA 1
ATOM 595 C C . MET A 1 74 ? -16.317 16.408 -4.263 1.00 13.07 74 MET A C 1
ATOM 596 O O . MET A 1 74 ? -16.574 16.029 -5.404 1.00 13.38 74 MET A O 1
ATOM 601 N N . VAL A 1 75 ? -16.835 15.841 -3.172 1.00 13.51 75 VAL A N 1
ATOM 602 C CA . VAL A 1 75 ? -17.726 14.693 -3.250 1.00 13.80 75 VAL A CA 1
ATOM 603 C C . VAL A 1 75 ? -18.968 15.075 -4.052 1.00 15.43 75 VAL A C 1
ATOM 604 O O . VAL A 1 75 ? -19.418 14.311 -4.903 1.00 15.87 75 VAL A O 1
ATOM 608 N N . ASN A 1 76 ? -19.513 16.267 -3.784 1.00 15.15 76 ASN A N 1
ATOM 609 C CA . ASN A 1 76 ? -20.728 16.710 -4.448 1.00 15.87 76 ASN A CA 1
ATOM 610 C C . ASN A 1 76 ? -20.475 16.892 -5.944 1.00 15.55 76 ASN A C 1
ATOM 611 O O . ASN A 1 76 ? -21.329 16.558 -6.764 1.00 15.84 76 ASN A O 1
ATOM 616 N N . ALA A 1 77 ? -19.298 17.421 -6.297 1.00 15.35 77 ALA A N 1
ATOM 617 C CA . ALA A 1 77 ? -18.935 17.594 -7.697 1.00 14.66 77 ALA A CA 1
ATOM 618 C C . ALA A 1 77 ? -18.932 16.245 -8.420 1.00 14.89 77 ALA A C 1
ATOM 619 O O . ALA A 1 77 ? -19.456 16.116 -9.525 1.00 14.83 77 ALA A O 1
ATOM 621 N N . ILE A 1 78 ? -18.301 15.250 -7.796 1.00 13.44 78 ILE A N 1
ATOM 622 C CA . ILE A 1 78 ? -18.202 13.916 -8.369 1.00 12.85 78 ILE A CA 1
ATOM 623 C C . ILE A 1 78 ? -19.602 13.328 -8.542 1.00 13.76 78 ILE A C 1
ATOM 624 O O . ILE A 1 78 ? -19.939 12.824 -9.609 1.00 13.49 78 ILE A O 1
ATOM 629 N N . LEU A 1 79 ? -20.421 13.409 -7.489 1.00 13.63 79 LEU A N 1
ATOM 630 C CA . LEU A 1 79 ? -21.742 12.799 -7.499 1.00 14.02 79 LEU A CA 1
ATOM 631 C C . LEU A 1 79 ? -22.640 13.468 -8.534 1.00 13.01 79 LEU A C 1
ATOM 632 O O . LEU A 1 79 ? -23.485 12.813 -9.131 1.00 14.13 79 LEU A O 1
ATOM 637 N N . ASP A 1 80 ? -22.471 14.779 -8.735 1.00 12.62 80 ASP A N 1
ATOM 638 C CA . ASP A 1 80 ? -23.266 15.482 -9.726 1.00 13.75 80 ASP A CA 1
ATOM 639 C C . ASP A 1 80 ? -23.058 14.863 -11.106 1.00 12.73 80 ASP A C 1
ATOM 640 O O . ASP A 1 80 ? -24.006 14.761 -11.879 1.00 15.04 80 ASP A O 1
ATOM 645 N N . ALA A 1 81 ? -21.822 14.458 -11.416 1.00 12.83 81 ALA A N 1
ATOM 646 C CA . ALA A 1 81 ? -21.538 13.843 -12.703 1.00 11.92 81 ALA A CA 1
ATOM 647 C C . ALA A 1 81 ? -22.215 12.475 -12.780 1.00 12.94 81 ALA A C 1
ATOM 648 O O . ALA A 1 81 ? -22.814 12.132 -13.794 1.00 12.86 81 ALA A O 1
ATOM 650 N N . VAL A 1 82 ? -22.129 11.705 -11.692 1.00 12.27 82 VAL A N 1
ATOM 651 C CA . VAL A 1 82 ? -22.722 10.378 -11.644 1.00 11.46 82 VAL A CA 1
ATOM 652 C C . VAL A 1 82 ? -24.237 10.494 -11.810 1.00 12.29 82 VAL A C 1
ATOM 653 O O . VAL A 1 82 ? -24.836 9.770 -12.605 1.00 13.23 82 VAL A O 1
ATOM 657 N N . ARG A 1 83 ? -24.841 11.414 -11.051 1.00 12.78 83 ARG A N 1
ATOM 658 C CA . ARG A 1 83 ? -26.283 11.610 -11.050 1.00 13.39 83 ARG A CA 1
ATOM 659 C C . ARG A 1 83 ? -26.773 12.002 -12.443 1.00 14.32 83 ARG A C 1
ATOM 660 O O . ARG A 1 83 ? -27.879 11.641 -12.837 1.00 15.53 83 ARG A O 1
ATOM 668 N N . ALA A 1 84 ? -25.949 12.762 -13.171 1.00 13.95 84 ALA A N 1
ATOM 669 C CA . ALA A 1 84 ? -26.320 13.264 -14.484 1.00 15.05 84 ALA A CA 1
ATOM 670 C C . ALA A 1 84 ? -26.256 12.150 -15.528 1.00 14.91 84 ALA A C 1
ATOM 671 O O . ALA A 1 84 ? -26.805 12.301 -16.618 1.00 15.91 84 ALA A O 1
ATOM 673 N N . GLY A 1 85 ? -25.567 11.048 -15.200 1.00 14.80 85 GLY A N 1
ATOM 674 C CA . GLY A 1 85 ? -25.570 9.863 -16.045 1.00 14.41 85 GLY A CA 1
ATOM 675 C C . GLY A 1 85 ? -24.190 9.520 -16.606 1.00 15.64 85 GLY A C 1
ATOM 676 O O . GLY A 1 85 ? -24.072 8.626 -17.442 1.00 15.72 85 GLY A O 1
ATOM 677 N N . LYS A 1 86 ? -23.144 10.210 -16.135 1.00 14.61 86 LYS A N 1
ATOM 678 C CA . LYS A 1 86 ? -21.815 10.045 -16.702 1.00 15.14 86 LYS A CA 1
ATOM 679 C C . LYS A 1 86 ? -21.103 8.835 -16.098 1.00 14.08 86 LYS A C 1
ATOM 680 O O . LYS A 1 86 ? -21.240 8.538 -14.911 1.00 13.66 86 LYS A O 1
ATOM 686 N N . LYS A 1 87 ? -20.338 8.150 -16.955 1.00 14.24 87 LYS A N 1
ATOM 687 C CA . LYS A 1 87 ? -19.376 7.151 -16.524 1.00 14.40 87 LYS A CA 1
ATOM 688 C C . LYS A 1 87 ? -18.183 7.902 -15.939 1.00 12.48 87 LYS A C 1
ATOM 689 O O . LYS A 1 87 ? -1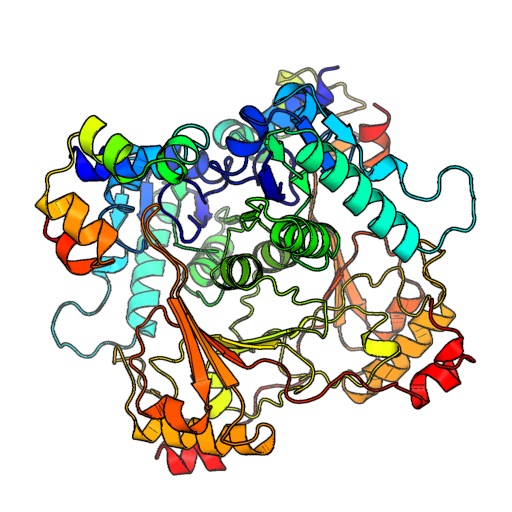7.326 8.391 -16.672 1.00 13.67 87 LYS A O 1
ATOM 695 N N . THR A 1 88 ? -18.172 8.008 -14.607 1.00 12.38 88 THR A N 1
ATOM 696 C CA . THR A 1 88 ? -17.312 8.944 -13.902 1.00 12.36 88 THR A CA 1
ATOM 697 C C . THR A 1 88 ? -16.137 8.195 -13.285 1.00 11.80 88 THR A C 1
ATOM 698 O O . THR A 1 88 ? -16.319 7.152 -12.656 1.00 11.56 88 THR A O 1
ATOM 702 N N . VAL A 1 89 ? -14.938 8.748 -13.472 1.00 11.34 89 VAL A N 1
ATOM 703 C CA . VAL A 1 89 ? -13.756 8.243 -12.800 1.00 12.25 89 VAL A CA 1
ATOM 704 C C . VAL A 1 89 ? -13.160 9.361 -11.954 1.00 13.04 89 VAL A C 1
ATOM 705 O O . VAL A 1 89 ? -13.059 10.503 -12.398 1.00 14.26 89 VAL A O 1
ATOM 709 N N A CYS A 1 90 ? -12.785 9.015 -10.716 0.50 12.37 90 CYS A N 1
ATOM 710 N N B CYS A 1 90 ? -12.835 9.016 -10.707 0.50 13.08 90 CYS A N 1
ATOM 711 C CA A CYS A 1 90 ? -12.043 9.899 -9.830 0.50 13.61 90 CYS A CA 1
ATOM 712 C CA B CYS A 1 90 ? -12.014 9.864 -9.867 0.50 15.00 90 CYS A CA 1
ATOM 713 C C A CYS A 1 90 ? -10.616 9.361 -9.731 0.50 14.93 90 CYS A C 1
ATOM 714 C C B CYS A 1 90 ? -10.603 9.301 -9.881 0.50 15.21 90 CYS A C 1
ATOM 715 O O A CYS A 1 90 ? -10.417 8.223 -9.314 0.50 17.47 90 CYS A O 1
ATOM 716 O O B CYS A 1 90 ? -10.409 8.100 -9.710 0.50 17.01 90 CYS A O 1
ATOM 721 N N . ALA A 1 91 ? -9.644 10.184 -10.148 1.00 14.31 91 ALA A N 1
ATOM 722 C CA . ALA A 1 91 ? -8.246 9.805 -10.187 1.00 14.04 91 ALA A CA 1
ATOM 723 C C . ALA A 1 91 ? -7.486 10.621 -9.148 1.00 13.44 91 ALA A C 1
ATOM 724 O O . ALA A 1 91 ? -7.279 11.825 -9.327 1.00 14.18 91 ALA A O 1
ATOM 726 N N . LEU A 1 92 ? -7.148 9.952 -8.040 1.00 13.41 92 LEU A N 1
ATOM 727 C CA . LEU A 1 92 ? -6.439 10.551 -6.922 1.00 13.54 92 LEU A CA 1
ATOM 728 C C . LEU A 1 92 ? -5.015 10.014 -6.911 1.00 12.01 92 LEU A C 1
ATOM 729 O O . LEU A 1 92 ? -4.786 8.853 -7.252 1.00 12.99 92 LEU A O 1
ATOM 734 N N . TYR A 1 93 ? -4.073 10.837 -6.452 1.00 11.55 93 TYR A N 1
ATOM 735 C CA . TYR A 1 93 ? -2.697 10.390 -6.359 1.00 11.88 93 TYR A CA 1
ATOM 736 C C . TYR A 1 93 ? -2.619 9.316 -5.276 1.00 11.55 93 TYR A C 1
ATOM 737 O O . TYR A 1 93 ? -3.411 9.292 -4.328 1.00 12.51 93 TYR A O 1
ATOM 746 N N . GLY A 1 94 ? -1.652 8.415 -5.456 1.00 10.10 94 GLY A N 1
ATOM 747 C CA . GLY A 1 94 ? -1.408 7.333 -4.521 1.00 10.45 94 GLY A CA 1
ATOM 748 C C . GLY A 1 94 ? -2.456 6.234 -4.671 1.00 10.41 94 GLY A C 1
ATOM 749 O O . GLY A 1 94 ? -2.792 5.821 -5.780 1.00 10.69 94 GLY A O 1
ATOM 750 N N . HIS A 1 95 ? -2.949 5.784 -3.518 1.00 10.45 95 HIS A N 1
ATOM 751 C CA . HIS A 1 95 ? -4.079 4.880 -3.408 1.00 10.76 95 HIS A CA 1
ATOM 752 C C . HIS A 1 95 ? -5.293 5.724 -3.028 1.00 10.71 95 HIS A C 1
ATOM 753 O O . HIS A 1 95 ? -5.225 6.501 -2.077 1.00 12.20 95 HIS A O 1
ATOM 760 N N . PRO A 1 96 ? -6.425 5.633 -3.757 1.00 11.01 96 PRO A N 1
ATOM 761 C CA . PRO A 1 96 ? -7.524 6.579 -3.557 1.00 11.96 96 PRO A CA 1
ATOM 762 C C . PRO A 1 96 ? -8.241 6.437 -2.218 1.00 13.06 96 PRO A C 1
ATOM 763 O O . PRO A 1 96 ? -9.070 7.277 -1.879 1.00 14.09 96 PRO A O 1
ATOM 767 N N . GLY A 1 97 ? -7.920 5.374 -1.466 1.00 12.23 97 GLY A N 1
ATOM 768 C CA . GLY A 1 97 ? -8.608 5.100 -0.216 1.00 12.12 97 GLY A CA 1
ATOM 769 C C . GLY A 1 97 ? -7.680 5.101 0.997 1.00 11.87 97 GLY A C 1
ATOM 770 O O . GLY A 1 97 ? -8.093 4.696 2.078 1.00 12.63 97 GLY A O 1
ATOM 771 N N . VAL A 1 98 ? -6.441 5.573 0.824 1.00 11.87 98 VAL A N 1
ATOM 772 C CA . VAL A 1 98 ? -5.472 5.595 1.910 1.00 11.18 98 VAL A CA 1
ATOM 773 C C . VAL A 1 98 ? -5.232 7.039 2.352 1.00 11.73 98 VAL A C 1
ATOM 774 O O . VAL A 1 98 ? -4.710 7.849 1.593 1.00 14.11 98 VAL A O 1
ATOM 778 N N . PHE A 1 99 ? -5.619 7.343 3.597 1.00 10.76 99 PHE A N 1
ATOM 779 C CA . PHE A 1 99 ? -5.562 8.703 4.116 1.00 12.28 99 PHE A CA 1
ATOM 780 C C . PHE A 1 99 ? -6.213 9.642 3.107 1.00 13.20 99 PHE A C 1
ATOM 781 O O . PHE A 1 99 ? -5.663 10.687 2.769 1.00 16.63 99 PHE A O 1
ATOM 789 N N . ALA A 1 100 ? -7.408 9.250 2.658 1.00 14.28 100 ALA A N 1
ATOM 790 C CA . ALA A 1 100 ? -8.170 9.978 1.658 1.00 16.60 100 ALA A CA 1
ATOM 791 C C . ALA A 1 100 ? -9.647 9.671 1.874 1.00 17.64 100 ALA A C 1
ATOM 792 O O . ALA A 1 100 ? -10.065 8.525 1.739 1.00 25.55 100 ALA A O 1
ATOM 794 N N A CYS A 1 101 ? -10.440 10.693 2.201 0.50 17.07 101 CYS A N 1
ATOM 795 N N B CYS A 1 101 ? -10.419 10.710 2.217 0.50 17.90 101 CYS A N 1
ATOM 796 C CA A CYS A 1 101 ? -11.824 10.460 2.578 0.50 17.06 101 CYS A CA 1
ATOM 797 C CA B CYS A 1 101 ? -11.812 10.548 2.605 0.50 19.25 101 CYS A CA 1
ATOM 798 C C A CYS A 1 101 ? -12.763 10.681 1.394 0.50 15.76 101 CYS A C 1
ATOM 799 C C B CYS A 1 101 ? -12.735 10.662 1.392 0.50 16.64 101 CYS A C 1
ATOM 800 O O A CYS A 1 101 ? -13.883 10.182 1.398 0.50 16.56 101 CYS A O 1
ATOM 801 O O B CYS A 1 101 ? -13.809 10.069 1.374 0.50 17.43 101 CYS A O 1
ATOM 806 N N . VAL A 1 102 ? -12.310 11.426 0.382 1.00 16.53 102 VAL A N 1
ATOM 807 C CA . VAL A 1 102 ? -13.201 11.840 -0.693 1.00 14.57 102 VAL A CA 1
ATOM 808 C C . VAL A 1 102 ? -13.744 10.627 -1.452 1.00 14.32 102 VAL A C 1
ATOM 809 O O . VAL A 1 102 ? -14.940 10.570 -1.744 1.00 13.63 102 VAL A O 1
ATOM 813 N N . SER A 1 103 ? -12.877 9.669 -1.797 1.00 13.24 103 SER A N 1
ATOM 814 C CA . SER A 1 103 ? -13.323 8.528 -2.580 1.00 14.87 103 SER A CA 1
ATOM 815 C C . SER A 1 103 ? -14.262 7.650 -1.757 1.00 13.93 103 SER A C 1
ATOM 816 O O . SER A 1 103 ? -15.305 7.238 -2.249 1.00 14.08 103 SER A O 1
ATOM 819 N N . HIS A 1 104 ? -13.897 7.372 -0.500 1.00 14.79 104 HIS A N 1
ATOM 820 C CA . HIS A 1 104 ? -14.740 6.548 0.348 1.00 15.00 104 HIS A CA 1
ATOM 821 C C . HIS A 1 104 ? -16.112 7.204 0.491 1.00 13.68 104 HIS A C 1
ATOM 822 O O . HIS A 1 104 ? -17.136 6.531 0.410 1.00 14.84 104 HIS A O 1
ATOM 829 N N . MET A 1 105 ? -16.117 8.523 0.707 1.00 14.16 105 MET A N 1
ATOM 830 C CA . MET A 1 105 ? -17.352 9.269 0.894 1.00 15.03 105 MET A CA 1
ATOM 831 C C . MET A 1 105 ? -18.193 9.225 -0.379 1.00 13.85 105 MET A C 1
ATOM 832 O O . MET A 1 105 ? -19.406 9.053 -0.316 1.00 15.18 105 MET A O 1
ATOM 837 N N . ALA A 1 106 ? -17.546 9.422 -1.530 1.00 12.69 106 ALA A N 1
ATOM 838 C CA . ALA A 1 106 ? -18.257 9.450 -2.798 1.00 13.84 106 ALA A CA 1
ATOM 839 C C . ALA A 1 106 ? -18.851 8.074 -3.094 1.00 12.90 106 ALA A C 1
ATOM 840 O O . ALA A 1 106 ? -19.965 7.963 -3.596 1.00 12.24 106 ALA A O 1
ATOM 842 N N . ILE A 1 107 ? -18.095 7.018 -2.785 1.00 12.83 107 ILE A N 1
ATOM 843 C CA . ILE A 1 107 ? -18.561 5.665 -3.039 1.00 13.75 107 ILE A CA 1
ATOM 844 C C . ILE A 1 107 ? -19.758 5.353 -2.143 1.00 13.98 107 ILE A C 1
ATOM 845 O O . ILE A 1 107 ? -20.757 4.818 -2.613 1.00 13.96 107 ILE A O 1
ATOM 850 N N . THR A 1 108 ? -19.654 5.694 -0.855 1.00 15.28 108 THR A N 1
ATOM 851 C CA . THR A 1 108 ? -20.751 5.491 0.080 1.00 15.65 108 THR A CA 1
ATOM 852 C C . THR A 1 108 ? -22.008 6.192 -0.439 1.00 15.30 108 THR A C 1
ATOM 853 O O . THR A 1 108 ? -23.086 5.603 -0.464 1.00 16.78 108 THR A O 1
ATOM 857 N N . ARG A 1 109 ? -21.869 7.462 -0.840 1.00 15.58 109 ARG A N 1
ATOM 858 C CA . ARG A 1 109 ? -23.017 8.261 -1.240 1.00 17.05 109 ARG A CA 1
ATOM 859 C C . ARG A 1 109 ? -23.604 7.727 -2.547 1.00 16.28 109 ARG A C 1
ATOM 860 O O . ARG A 1 109 ? -24.820 7.664 -2.705 1.00 17.34 109 ARG A O 1
ATOM 868 N N . ALA A 1 110 ? -22.737 7.331 -3.484 1.00 15.95 110 ALA A N 1
ATOM 869 C CA . ALA A 1 110 ? -23.195 6.829 -4.769 1.00 15.62 110 ALA A CA 1
ATOM 870 C C . ALA A 1 110 ? -24.013 5.553 -4.575 1.00 15.31 110 ALA A C 1
ATOM 871 O O . ALA A 1 110 ? -25.072 5.397 -5.175 1.00 16.82 110 ALA A O 1
ATOM 873 N N . LYS A 1 111 ? -23.515 4.642 -3.730 1.00 15.89 111 LYS A N 1
ATOM 874 C CA . LYS A 1 111 ? -24.213 3.395 -3.460 1.00 17.79 111 LYS A CA 1
ATOM 875 C C . LYS A 1 111 ? -25.563 3.679 -2.803 1.00 19.96 111 LYS A C 1
ATOM 876 O O . LYS A 1 111 ? -26.568 3.055 -3.138 1.00 21.81 111 LYS A O 1
ATOM 882 N N . ALA A 1 112 ? -25.580 4.626 -1.862 1.00 19.51 112 ALA A N 1
ATOM 883 C CA . ALA A 1 112 ? -26.800 4.978 -1.154 1.00 21.69 112 ALA A CA 1
ATOM 884 C C . ALA A 1 112 ? -27.858 5.480 -2.135 1.00 22.98 112 ALA A C 1
ATOM 885 O O . ALA A 1 112 ? -29.053 5.358 -1.872 1.00 25.53 112 ALA A O 1
ATOM 887 N N . GLU A 1 113 ? -27.409 6.049 -3.262 1.00 21.16 113 GLU A N 1
ATOM 888 C CA . GLU A 1 113 ? -28.314 6.658 -4.225 1.00 23.00 113 GLU A CA 1
ATOM 889 C C . GLU A 1 113 ? -28.625 5.682 -5.360 1.00 21.88 113 GLU A C 1
ATOM 890 O O . GLU A 1 113 ? -29.337 6.035 -6.297 1.00 21.83 113 GLU A O 1
ATOM 896 N N . GLY A 1 114 ? -28.075 4.464 -5.271 1.00 21.45 114 GLY A N 1
ATOM 897 C CA . GLY A 1 114 ? -28.445 3.376 -6.162 1.00 19.73 114 GLY A CA 1
ATOM 898 C C . GLY A 1 114 ? -27.534 3.277 -7.385 1.00 18.61 114 GLY A C 1
ATOM 899 O O . GLY A 1 114 ? -27.901 2.646 -8.373 1.00 20.70 114 GLY A O 1
ATOM 900 N N . PHE A 1 115 ? -26.347 3.893 -7.312 1.00 17.36 115 PHE A N 1
ATOM 901 C CA . PHE A 1 115 ? -25.402 3.878 -8.417 1.00 17.25 115 PHE A CA 1
ATOM 902 C C . PHE A 1 115 ? -24.308 2.848 -8.154 1.00 16.92 115 PHE A C 1
ATOM 903 O O . PHE A 1 115 ? -23.936 2.603 -7.009 1.00 18.57 115 PHE A O 1
ATOM 911 N N . SER A 1 116 ? -23.801 2.256 -9.240 1.00 16.35 116 SER A N 1
ATOM 912 C CA . SER A 1 116 ? -22.619 1.412 -9.192 1.00 15.48 116 SER A CA 1
ATOM 913 C C . SER A 1 116 ? -21.398 2.255 -8.835 1.00 14.36 116 SER A C 1
ATOM 914 O O . SER A 1 116 ? -21.139 3.276 -9.462 1.00 15.26 116 SER A O 1
ATOM 917 N N . ALA A 1 117 ? -20.642 1.813 -7.827 1.00 14.29 117 ALA A N 1
ATOM 918 C CA . ALA A 1 117 ? -19.470 2.551 -7.386 1.00 14.54 117 ALA A CA 1
ATOM 919 C C . ALA A 1 117 ? -18.438 1.582 -6.821 1.00 15.02 117 ALA A C 1
ATOM 920 O O . ALA A 1 117 ? -18.777 0.702 -6.031 1.00 16.67 117 ALA A O 1
ATOM 922 N N . LYS A 1 118 ? -17.180 1.756 -7.236 1.00 14.03 118 LYS A N 1
ATOM 923 C CA . LYS A 1 118 ? -16.110 0.904 -6.749 1.00 14.70 118 LYS A CA 1
ATOM 924 C C . LYS A 1 118 ? -14.786 1.661 -6.693 1.00 12.57 118 LYS A C 1
ATOM 925 O O . LYS A 1 118 ? -14.594 2.693 -7.341 1.00 12.08 118 LYS A O 1
ATOM 931 N N . MET A 1 119 ? -13.883 1.112 -5.876 1.00 11.70 119 MET A N 1
ATOM 932 C CA . MET A 1 119 ? -12.544 1.635 -5.696 1.00 11.44 119 MET A CA 1
ATOM 933 C C . MET A 1 119 ? -11.540 0.610 -6.209 1.00 12.35 119 MET A C 1
ATOM 934 O O . MET A 1 119 ? -11.633 -0.572 -5.881 1.00 13.63 119 MET A O 1
ATOM 939 N N . GLU A 1 120 ? -10.600 1.081 -7.031 1.00 12.03 120 GLU A N 1
ATOM 940 C CA . GLU A 1 120 ? -9.458 0.287 -7.444 1.00 12.73 120 GLU A CA 1
ATOM 941 C C . GLU A 1 120 ? -8.249 0.689 -6.610 1.00 13.73 120 GLU A C 1
ATOM 942 O O . GLU A 1 120 ? -7.931 1.872 -6.500 1.00 14.77 120 GLU A O 1
ATOM 948 N N . PRO A 1 121 ? -7.531 -0.280 -6.005 1.00 12.65 121 PRO A N 1
ATOM 949 C CA . PRO A 1 121 ? -6.346 0.042 -5.217 1.00 12.70 121 PRO A CA 1
ATOM 950 C C . PRO A 1 121 ? -5.249 0.638 -6.091 1.00 13.37 121 PRO A C 1
ATOM 951 O O . PRO A 1 121 ? -5.190 0.389 -7.295 1.00 12.96 121 PRO A O 1
ATOM 955 N N . GLY A 1 122 ? -4.401 1.454 -5.460 1.00 12.81 122 GLY A N 1
ATOM 956 C CA . GLY A 1 122 ? -3.216 1.988 -6.101 1.00 13.65 122 GLY A CA 1
ATOM 957 C C . GLY A 1 122 ? -2.018 1.904 -5.162 1.00 12.46 122 GLY A C 1
ATOM 958 O O . GLY A 1 122 ? -2.124 1.376 -4.054 1.00 12.42 122 GLY A O 1
ATOM 959 N N . ILE A 1 123 ? -0.892 2.455 -5.616 1.00 12.16 123 ILE A N 1
ATOM 960 C CA . ILE A 1 123 ? 0.344 2.447 -4.855 1.00 11.37 123 ILE A CA 1
ATOM 961 C C . ILE A 1 123 ? 0.406 3.708 -3.997 1.00 10.56 123 ILE A C 1
ATOM 962 O O . ILE A 1 123 ? 0.462 4.816 -4.524 1.00 11.48 123 ILE A O 1
ATOM 967 N N . SER A 1 124 ? 0.420 3.510 -2.669 1.00 11.27 124 SER A N 1
ATOM 968 C CA . SER A 1 124 ? 0.357 4.596 -1.701 1.00 12.34 124 SER A CA 1
ATOM 969 C C . SER A 1 124 ? 1.756 5.072 -1.313 1.00 11.30 124 SER A C 1
ATOM 970 O O . SER A 1 124 ? 2.761 4.464 -1.679 1.00 11.49 124 SER A O 1
ATOM 973 N N . ALA A 1 125 ? 1.806 6.161 -0.536 1.00 12.42 125 ALA A N 1
ATOM 974 C CA . ALA A 1 125 ? 3.063 6.695 -0.036 1.00 12.97 125 ALA A CA 1
ATOM 975 C C . ALA A 1 125 ? 3.808 5.659 0.802 1.00 13.45 125 ALA A C 1
ATOM 976 O O . ALA A 1 125 ? 5.037 5.609 0.758 1.00 13.10 125 ALA A O 1
ATOM 978 N N . GLU A 1 126 ? 3.075 4.842 1.570 1.00 15.16 126 GLU A N 1
ATOM 979 C CA . GLU A 1 126 ? 3.729 3.876 2.441 1.00 15.96 126 GLU A CA 1
ATOM 980 C C . GLU A 1 126 ? 4.290 2.731 1.598 1.00 13.21 126 GLU A C 1
ATOM 981 O O . GLU A 1 126 ? 5.373 2.231 1.885 1.00 13.77 126 GLU A O 1
ATOM 987 N N . ALA A 1 127 ? 3.593 2.373 0.515 1.00 12.13 127 ALA A N 1
ATOM 988 C CA . ALA A 1 127 ? 4.109 1.382 -0.416 1.00 11.99 127 ALA A CA 1
ATOM 989 C C . ALA A 1 127 ? 5.465 1.837 -0.961 1.00 10.60 127 ALA A C 1
ATOM 990 O O . ALA A 1 127 ? 6.389 1.038 -1.079 1.00 11.00 127 ALA A O 1
ATOM 992 N N . CYS A 1 128 ? 5.571 3.131 -1.285 1.00 10.08 128 CYS A N 1
ATOM 993 C CA . CYS A 1 128 ? 6.812 3.715 -1.767 1.00 9.76 128 CYS A CA 1
ATOM 994 C C . CYS A 1 128 ? 7.880 3.712 -0.673 1.00 9.94 128 CYS A C 1
ATOM 995 O O . CYS A 1 128 ? 9.048 3.450 -0.950 1.00 11.32 128 CYS A O 1
ATOM 998 N N . LEU A 1 129 ? 7.475 3.993 0.571 1.00 10.82 129 LEU A N 1
ATOM 999 C CA . LEU A 1 129 ? 8.415 4.059 1.680 1.00 12.25 129 LEU A CA 1
ATOM 1000 C C . LEU A 1 129 ? 9.113 2.710 1.860 1.00 11.95 129 LEU A C 1
ATOM 1001 O O . LEU A 1 129 ? 10.335 2.658 2.002 1.00 13.14 129 LEU A O 1
ATOM 1006 N N . TRP A 1 130 ? 8.345 1.614 1.875 1.00 11.75 130 TRP A N 1
ATOM 1007 C CA . TRP A 1 130 ? 8.944 0.304 2.108 1.00 12.44 130 TRP A CA 1
ATOM 1008 C C . TRP A 1 130 ? 10.038 0.030 1.081 1.00 12.61 130 TRP A C 1
ATOM 1009 O O . TRP A 1 130 ? 11.090 -0.500 1.422 1.00 15.63 130 TRP A O 1
ATOM 1020 N N . ALA A 1 131 ? 9.763 0.361 -0.183 1.00 12.64 131 ALA A N 1
ATOM 1021 C CA . ALA A 1 131 ? 10.709 0.104 -1.256 1.00 12.61 131 ALA A CA 1
ATOM 1022 C C . ALA A 1 131 ? 11.939 1.002 -1.116 1.00 14.28 131 ALA A C 1
ATOM 1023 O O . ALA A 1 131 ? 13.065 0.528 -1.216 1.00 16.66 131 ALA A O 1
ATOM 1025 N N . ASP A 1 132 ? 11.724 2.301 -0.872 1.00 13.27 132 ASP A N 1
ATOM 1026 C CA . ASP A 1 132 ? 12.814 3.266 -0.869 1.00 14.30 132 ASP A CA 1
ATOM 1027 C C . ASP A 1 132 ? 13.741 3.067 0.329 1.00 14.78 132 ASP A C 1
ATOM 1028 O O . ASP A 1 132 ? 14.944 3.303 0.219 1.00 18.30 132 ASP A O 1
ATOM 1033 N N . LEU A 1 133 ? 13.184 2.678 1.479 1.00 15.03 133 LEU A N 1
ATOM 1034 C CA . LEU A 1 133 ? 13.980 2.531 2.687 1.00 15.98 133 LEU A CA 1
ATOM 1035 C C . LEU A 1 133 ? 14.444 1.084 2.876 1.00 15.25 133 LEU A C 1
ATOM 1036 O O . LEU A 1 133 ? 15.253 0.808 3.758 1.00 19.07 133 LEU A O 1
ATOM 1041 N N . GLY A 1 134 ? 13.941 0.165 2.047 1.00 16.23 134 GLY A N 1
ATOM 1042 C CA . GLY A 1 134 ? 14.290 -1.242 2.169 1.00 15.15 134 GLY A CA 1
ATOM 1043 C C . GLY A 1 134 ? 13.825 -1.817 3.504 1.00 15.46 134 GLY A C 1
ATOM 1044 O O . GLY A 1 134 ? 14.577 -2.521 4.172 1.00 18.80 134 GLY A O 1
ATOM 1045 N N . ILE A 1 135 ? 12.587 -1.480 3.884 1.00 15.02 135 ILE A N 1
ATOM 1046 C CA . ILE A 1 135 ? 11.974 -1.955 5.113 1.00 16.36 135 ILE A CA 1
ATOM 1047 C C . ILE A 1 135 ? 10.752 -2.794 4.761 1.00 17.82 135 ILE A C 1
ATOM 1048 O O . ILE A 1 135 ? 9.920 -2.379 3.956 1.00 16.68 135 ILE A O 1
ATOM 1053 N N . ASP A 1 136 ? 10.657 -3.973 5.383 1.00 18.48 136 ASP A N 1
ATOM 1054 C CA . ASP A 1 136 ? 9.465 -4.799 5.298 1.00 18.41 136 ASP A CA 1
ATOM 1055 C C . ASP A 1 136 ? 8.567 -4.491 6.493 1.00 17.27 136 ASP A C 1
ATOM 1056 O O . ASP A 1 136 ? 8.997 -4.595 7.637 1.00 20.24 136 ASP A O 1
ATOM 1061 N N . PRO A 1 137 ? 7.294 -4.091 6.278 1.00 19.31 137 PRO A N 1
ATOM 1062 C CA . PRO A 1 137 ? 6.384 -3.832 7.396 1.00 20.91 137 PRO A CA 1
ATOM 1063 C C . PRO A 1 137 ? 6.192 -5.051 8.297 1.00 21.59 137 PRO A C 1
ATOM 1064 O O . PRO A 1 137 ? 5.849 -4.911 9.470 1.00 20.12 137 PRO A O 1
ATOM 1068 N N . GLY A 1 138 ? 6.444 -6.245 7.749 1.00 21.24 138 GLY A N 1
ATOM 1069 C CA . GLY A 1 138 ? 6.241 -7.486 8.481 1.00 21.35 138 GLY A CA 1
ATOM 1070 C C . GLY A 1 138 ? 7.412 -7.829 9.400 1.00 20.23 138 GLY A C 1
ATOM 1071 O O . GLY A 1 138 ? 7.298 -8.724 10.235 1.00 21.33 138 GLY A O 1
ATOM 1072 N N . ASN A 1 139 ? 8.539 -7.124 9.240 1.00 19.31 139 ASN A N 1
ATOM 1073 C CA . ASN A 1 139 ? 9.762 -7.476 9.945 1.00 19.77 139 ASN A CA 1
ATOM 1074 C C . ASN A 1 139 ? 9.520 -7.431 11.450 1.00 19.94 139 ASN A C 1
ATOM 1075 O O . ASN A 1 139 ? 9.814 -8.389 12.161 1.00 20.89 139 ASN A O 1
ATOM 1080 N N . SER A 1 140 ? 9.004 -6.297 11.933 1.00 18.30 140 SER A N 1
ATOM 1081 C CA . SER A 1 140 ? 8.651 -6.178 13.337 1.00 18.48 140 SER A CA 1
ATOM 1082 C C . SER A 1 140 ? 7.281 -5.522 13.464 1.00 16.66 140 SER A C 1
ATOM 1083 O O . SER A 1 140 ? 6.887 -5.106 14.551 1.00 17.96 140 SER A O 1
ATOM 1086 N N . GLY A 1 141 ? 6.557 -5.464 12.340 1.00 16.24 141 GLY A N 1
ATOM 1087 C CA . GLY A 1 141 ? 5.212 -4.916 12.313 1.00 14.74 141 GLY A CA 1
ATOM 1088 C C . GLY A 1 141 ? 5.207 -3.457 11.874 1.00 14.05 141 GLY A C 1
ATOM 1089 O O . GLY A 1 141 ? 6.255 -2.813 11.789 1.00 15.84 141 GLY A O 1
ATOM 1090 N N A HIS A 1 142 ? 4.003 -2.936 11.627 0.60 13.40 142 HIS A N 1
ATOM 1091 N N B HIS A 1 142 ? 4.002 -2.949 11.603 0.40 13.56 142 HIS A N 1
ATOM 1092 C CA A HIS A 1 142 ? 3.839 -1.574 11.149 0.60 12.13 142 HIS A CA 1
ATOM 1093 C CA B HIS A 1 142 ? 3.885 -1.545 11.220 0.40 12.73 142 HIS A CA 1
ATOM 1094 C C A HIS A 1 142 ? 2.570 -0.978 11.750 0.60 11.97 142 HIS A C 1
ATOM 1095 C C B HIS A 1 142 ? 2.564 -0.965 11.715 0.40 12.37 142 HIS A C 1
ATOM 1096 O O A HIS A 1 142 ? 1.573 -1.672 11.917 0.60 12.65 142 HIS A O 1
ATOM 1097 O O B HIS A 1 142 ? 1.579 -1.681 11.892 0.40 12.72 142 HIS A O 1
ATOM 1110 N N . GLN A 1 143 ? 2.626 0.319 12.069 1.00 12.76 143 GLN A N 1
ATOM 1111 C CA . GLN A 1 143 ? 1.458 1.056 12.520 1.00 12.81 143 GLN A CA 1
ATOM 1112 C C . GLN A 1 143 ? 1.429 2.416 11.827 1.00 12.49 143 GLN A C 1
ATOM 1113 O O . GLN A 1 143 ? 2.464 3.058 11.674 1.00 13.23 143 GLN A O 1
ATOM 1119 N N . SER A 1 144 ? 0.226 2.855 11.445 1.00 11.59 144 SER A N 1
ATOM 1120 C CA . SER A 1 144 ? 0.029 4.163 10.840 1.00 11.37 144 SER A CA 1
ATOM 1121 C C . SER A 1 144 ? -1.055 4.926 11.595 1.00 11.07 144 SER A C 1
ATOM 1122 O O . SER A 1 144 ? -2.106 4.371 11.898 1.00 12.85 144 SER A O 1
ATOM 1125 N N . PHE A 1 145 ? -0.796 6.217 11.842 1.00 11.91 145 PHE A N 1
ATOM 1126 C CA . PHE A 1 145 ? -1.804 7.129 12.358 1.00 11.77 145 PHE A CA 1
ATOM 1127 C C . PHE A 1 145 ? -1.633 8.488 11.683 1.00 11.83 145 PHE A C 1
ATOM 1128 O O . PHE A 1 145 ? -0.527 8.866 11.303 1.00 10.65 145 PHE A O 1
ATOM 1136 N N . GLU A 1 146 ? -2.744 9.219 11.548 1.00 11.36 146 GLU A N 1
ATOM 1137 C CA . GLU A 1 146 ? -2.694 10.633 11.210 1.00 11.66 146 GLU A CA 1
ATOM 1138 C C . GLU A 1 146 ? -2.138 11.372 12.425 1.00 12.40 146 GLU A C 1
ATOM 1139 O O . GLU A 1 146 ? -2.530 11.079 13.554 1.00 11.79 146 GLU A O 1
ATOM 1145 N N . ALA A 1 147 ? -1.206 12.307 12.193 1.00 11.78 147 ALA A N 1
ATOM 1146 C CA . ALA A 1 147 ? -0.448 12.904 13.285 1.00 12.81 147 ALA A CA 1
ATOM 1147 C C . ALA A 1 147 ? -1.373 13.670 14.230 1.00 12.96 147 ALA A C 1
ATOM 1148 O O . ALA A 1 147 ? -1.263 13.542 15.447 1.00 13.66 147 ALA A O 1
ATOM 1150 N N . SER A 1 148 ? -2.297 14.457 13.671 1.00 13.73 148 SER A N 1
ATOM 1151 C CA A SER A 1 148 ? -3.218 15.236 14.482 0.80 13.01 148 SER A CA 1
ATOM 1152 C CA B SER A 1 148 ? -3.217 15.239 14.480 0.20 13.84 148 SER A CA 1
ATOM 1153 C C . SER A 1 148 ? -4.131 14.312 15.283 1.00 12.86 148 SER A C 1
ATOM 1154 O O . SER A 1 148 ? -4.448 14.591 16.436 1.00 13.30 148 SER A O 1
ATOM 1159 N N . GLN A 1 149 ? -4.543 13.192 14.677 1.00 12.70 149 GLN A N 1
ATOM 1160 C CA . GLN A 1 149 ? -5.428 12.268 15.369 1.00 13.39 149 GLN A CA 1
ATOM 1161 C C . GLN A 1 149 ? -4.702 11.656 16.564 1.00 11.55 149 GLN A C 1
ATOM 1162 O O . GLN A 1 149 ? -5.306 11.404 17.608 1.00 13.76 149 GLN A O 1
ATOM 1168 N N . PHE A 1 150 ? -3.396 11.424 16.394 1.00 11.96 150 PHE A N 1
ATOM 1169 C CA . PHE A 1 150 ? -2.552 10.900 17.452 1.00 12.45 150 PHE A CA 1
ATOM 1170 C C . PHE A 1 150 ? -2.523 11.873 18.630 1.00 12.99 150 PHE A C 1
ATOM 1171 O O . PHE A 1 150 ? -2.397 11.454 19.778 1.00 13.91 150 PHE A O 1
ATOM 1179 N N . MET A 1 151 ? -2.646 13.173 18.340 1.00 12.41 151 MET A N 1
ATOM 1180 C CA . MET A 1 151 ? -2.569 14.195 19.372 1.00 13.23 151 MET A CA 1
ATOM 1181 C C . MET A 1 151 ? -3.925 14.410 20.042 1.00 13.22 151 MET A C 1
ATOM 1182 O O . MET A 1 151 ? -3.982 14.613 21.251 1.00 16.35 151 MET A O 1
ATOM 1187 N N . PHE A 1 152 ? -5.012 14.344 19.266 1.00 13.54 152 PHE A N 1
ATOM 1188 C CA . PHE A 1 152 ? -6.315 14.792 19.734 1.00 12.72 152 PHE A CA 1
ATOM 1189 C C . PHE A 1 152 ? -7.095 13.650 20.384 1.00 13.91 152 PHE A C 1
ATOM 1190 O O . PHE A 1 152 ? -8.025 13.900 21.151 1.00 14.94 152 PHE A O 1
ATOM 1198 N N . PHE A 1 153 ? -6.727 12.410 20.042 1.00 12.26 153 PHE A N 1
ATOM 1199 C CA . PHE A 1 153 ? -7.406 11.214 20.519 1.00 13.20 153 PHE A CA 1
ATOM 1200 C C . PHE A 1 153 ? -6.391 10.270 21.157 1.00 13.74 153 PHE A C 1
ATOM 1201 O O . PHE A 1 153 ? -5.185 10.447 20.996 1.00 14.58 153 PHE A O 1
ATOM 1209 N N . ASN A 1 154 ? -6.899 9.259 21.870 1.00 14.21 154 ASN A N 1
ATOM 1210 C CA . ASN A 1 154 ? -6.049 8.350 22.621 1.00 13.37 154 ASN A CA 1
ATOM 1211 C C . ASN A 1 154 ? -5.561 7.223 21.717 1.00 14.30 154 ASN A C 1
ATOM 1212 O O . ASN A 1 154 ? -6.324 6.328 21.363 1.00 15.24 154 ASN A O 1
ATOM 1217 N N . HIS A 1 155 ? -4.268 7.286 21.387 1.00 14.42 155 HIS A N 1
ATOM 1218 C CA . HIS A 1 155 ? -3.590 6.258 20.617 1.00 14.67 155 HIS A CA 1
ATOM 1219 C C . HIS A 1 155 ? -2.298 5.870 21.328 1.00 15.27 155 HIS A C 1
ATOM 1220 O O . HIS A 1 155 ? -1.562 6.729 21.812 1.00 15.59 155 HIS A O 1
ATOM 1227 N N . VAL A 1 156 ? -2.028 4.564 21.371 1.00 16.02 156 VAL A N 1
ATOM 1228 C CA . VAL A 1 156 ? -0.817 4.056 21.990 1.00 16.52 156 VAL A CA 1
ATOM 1229 C C . VAL A 1 156 ? -0.032 3.275 20.945 1.00 16.62 156 VAL A C 1
ATOM 1230 O O . VAL A 1 156 ? -0.491 2.240 20.461 1.00 19.35 156 VAL A O 1
ATOM 1234 N N . PRO A 1 157 ? 1.179 3.740 20.572 1.00 16.49 157 PRO A N 1
ATOM 1235 C CA . PRO A 1 157 ? 2.005 3.015 19.610 1.00 17.42 157 PRO A CA 1
ATOM 1236 C C . PRO A 1 157 ? 2.715 1.842 20.275 1.00 17.06 157 PRO A C 1
ATOM 1237 O O . PRO A 1 157 ? 2.986 1.865 21.472 1.00 17.83 157 PRO A O 1
ATOM 1241 N N . ASP A 1 158 ? 2.989 0.816 19.470 1.00 18.17 158 ASP A N 1
ATOM 1242 C CA . ASP A 1 158 ? 3.855 -0.279 19.864 1.00 17.32 158 ASP A CA 1
ATOM 1243 C C . ASP A 1 158 ? 5.275 0.071 19.426 1.00 15.88 158 ASP A C 1
ATOM 1244 O O . ASP A 1 158 ? 5.571 0.099 18.235 1.00 15.70 158 ASP A O 1
ATOM 1249 N N . PRO A 1 159 ? 6.189 0.379 20.372 1.00 15.71 159 PRO A N 1
ATOM 1250 C CA . PRO A 1 159 ? 7.521 0.873 20.016 1.00 17.40 159 PRO A CA 1
ATOM 1251 C C . PRO A 1 159 ? 8.497 -0.185 19.502 1.00 15.53 159 PRO A C 1
ATOM 1252 O O . PRO A 1 159 ? 9.669 0.116 19.288 1.00 16.14 159 PRO A O 1
ATOM 1256 N N . THR A 1 160 ? 8.008 -1.412 19.278 1.00 15.97 160 THR A N 1
ATOM 1257 C CA . THR A 1 160 ? 8.800 -2.430 18.603 1.00 16.80 160 THR A CA 1
ATOM 1258 C C . THR A 1 160 ? 8.559 -2.369 17.095 1.00 15.78 160 THR A C 1
ATOM 1259 O O . THR A 1 160 ? 9.298 -2.996 16.339 1.00 18.20 160 THR A O 1
ATOM 1263 N N . THR A 1 161 ? 7.526 -1.634 16.661 1.00 15.02 161 THR A N 1
ATOM 1264 C CA . THR A 1 161 ? 7.141 -1.610 15.255 1.00 15.53 161 THR A CA 1
ATOM 1265 C C . THR A 1 161 ? 7.748 -0.400 14.551 1.00 16.25 161 THR A C 1
ATOM 1266 O O . THR A 1 161 ? 8.341 0.472 15.178 1.00 21.95 161 THR A O 1
ATOM 1270 N N . HIS A 1 162 ? 7.581 -0.366 13.225 1.00 15.01 162 HIS A N 1
ATOM 1271 C CA . HIS A 1 162 ? 7.759 0.859 12.465 1.00 15.51 162 HIS A CA 1
ATOM 1272 C C . HIS A 1 162 ? 6.466 1.664 12.541 1.00 15.10 162 HIS A C 1
ATOM 1273 O O . HIS A 1 162 ? 5.401 1.172 12.174 1.00 18.64 162 HIS A O 1
ATOM 1280 N N . LEU A 1 163 ? 6.585 2.905 13.023 1.00 14.30 163 LEU A N 1
ATOM 1281 C CA . LEU A 1 163 ? 5.450 3.791 13.210 1.00 14.50 163 LEU A CA 1
ATOM 1282 C C . LEU A 1 163 ? 5.490 4.903 12.163 1.00 13.89 163 LEU A C 1
ATOM 1283 O O . LEU A 1 163 ? 6.506 5.580 12.022 1.00 14.62 163 LEU A O 1
ATOM 1288 N N . LEU A 1 164 ? 4.373 5.079 11.446 1.00 12.79 164 LEU A N 1
ATOM 1289 C CA A LEU A 1 164 ? 4.229 6.144 10.466 0.60 13.32 164 LEU A CA 1
ATOM 1290 C CA B LEU A 1 164 ? 4.235 6.147 10.470 0.40 13.20 164 LEU A CA 1
ATOM 1291 C C . LEU A 1 164 ? 3.232 7.173 10.987 1.00 12.06 164 LEU A C 1
ATOM 1292 O O . LEU A 1 164 ? 2.100 6.826 11.315 1.00 12.31 164 LEU A O 1
ATOM 1301 N N . LEU A 1 165 ? 3.666 8.441 11.043 1.00 10.99 165 LEU A N 1
ATOM 1302 C CA . LEU A 1 165 ? 2.767 9.548 11.322 1.00 11.61 165 LEU A CA 1
ATOM 1303 C C . LEU A 1 165 ? 2.551 10.327 10.026 1.00 11.90 165 LEU A C 1
ATOM 1304 O O . LEU A 1 165 ? 3.470 10.954 9.506 1.00 13.22 165 LEU A O 1
ATOM 1309 N N . TRP A 1 166 ? 1.326 10.236 9.498 1.00 10.62 166 TRP A N 1
ATOM 1310 C CA . TRP A 1 166 ? 0.958 10.883 8.251 1.00 11.34 166 TRP A CA 1
ATOM 1311 C C . TRP A 1 166 ? 0.511 12.317 8.524 1.00 11.55 166 TRP A C 1
ATOM 1312 O O . TRP A 1 166 ? 0.048 12.630 9.616 1.00 12.19 166 TRP A O 1
ATOM 1323 N N . GLN A 1 167 ? 0.611 13.177 7.508 1.00 11.75 167 GLN A N 1
ATOM 1324 C CA . GLN A 1 167 ? 0.145 14.550 7.619 1.00 13.17 167 GLN A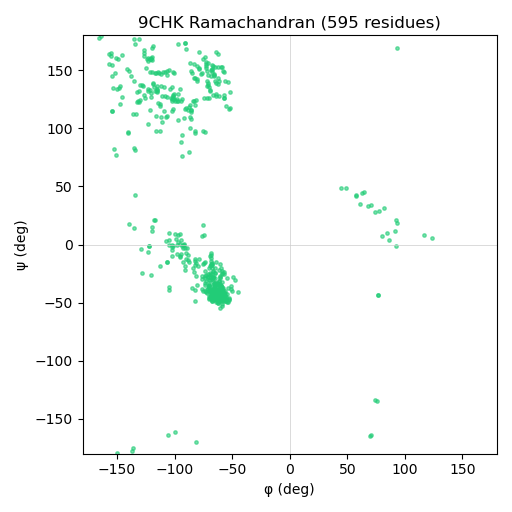 CA 1
ATOM 1325 C C . GLN A 1 167 ? 0.856 15.248 8.776 1.00 12.17 167 GLN A C 1
ATOM 1326 O O . GLN A 1 167 ? 0.260 16.041 9.501 1.00 12.82 167 GLN A O 1
ATOM 1332 N N . ILE A 1 168 ? 2.162 15.006 8.888 1.00 12.30 168 ILE A N 1
ATOM 1333 C CA . ILE A 1 168 ? 2.955 15.546 9.979 1.00 12.18 168 ILE A CA 1
ATOM 1334 C C . ILE A 1 168 ? 3.031 17.069 9.870 1.00 13.15 168 ILE A C 1
ATOM 1335 O O . ILE A 1 168 ? 3.135 17.747 10.884 1.00 13.53 168 ILE A O 1
ATOM 1340 N N . ALA A 1 169 ? 2.944 17.608 8.650 1.00 11.87 169 ALA A N 1
ATOM 1341 C CA . ALA A 1 169 ? 3.120 19.038 8.445 1.00 13.39 169 ALA A CA 1
ATOM 1342 C C . ALA A 1 169 ? 1.977 19.840 9.069 1.00 13.80 169 ALA A C 1
ATOM 1343 O O . ALA A 1 169 ? 2.116 21.049 9.250 1.00 16.91 169 ALA A O 1
ATOM 1345 N N . ILE A 1 170 ? 0.845 19.188 9.367 1.00 13.66 170 ILE A N 1
ATOM 1346 C CA . ILE A 1 170 ? -0.284 19.884 9.969 1.00 14.60 170 ILE A CA 1
ATOM 1347 C C . ILE A 1 170 ? -0.590 19.314 11.353 1.00 14.57 170 ILE A C 1
ATOM 1348 O O . ILE A 1 170 ? -1.692 19.503 11.865 1.00 15.32 170 ILE A O 1
ATOM 1353 N N . ALA A 1 171 ? 0.399 18.650 11.964 1.00 15.22 171 ALA A N 1
ATOM 1354 C CA . ALA A 1 171 ? 0.216 18.030 13.268 1.00 15.31 171 ALA A CA 1
ATOM 1355 C C . ALA A 1 171 ? -0.265 19.059 14.289 1.00 16.06 171 ALA A C 1
ATOM 1356 O O . ALA A 1 171 ? 0.413 20.053 14.555 1.00 16.90 171 ALA A O 1
ATOM 1358 N N . GLY A 1 172 ? -1.454 18.807 14.844 1.00 16.25 172 GLY A N 1
ATOM 1359 C CA . GLY A 1 172 ? -1.979 19.590 15.950 1.00 17.27 172 GLY A CA 1
ATOM 1360 C C . GLY A 1 172 ? -2.726 20.840 15.487 1.00 18.66 172 GLY A C 1
ATOM 1361 O O . GLY A 1 172 ? -3.164 21.635 16.317 1.00 20.03 172 GLY A O 1
ATOM 1362 N N . GLU A 1 173 ? -2.873 21.005 14.166 1.00 17.16 173 GLU A N 1
ATOM 1363 C CA . GLU A 1 173 ? -3.574 22.155 13.613 1.00 17.87 173 GLU A CA 1
ATOM 1364 C C . GLU A 1 173 ? -5.074 21.875 13.658 1.00 19.92 173 GLU A C 1
ATOM 1365 O O . GLU A 1 173 ? -5.616 21.207 12.779 1.00 23.07 173 GLU A O 1
ATOM 1371 N N . HIS A 1 174 ? -5.739 22.390 14.696 1.00 16.44 174 HIS A N 1
ATOM 1372 C CA . HIS A 1 174 ? -7.028 21.855 15.107 1.00 16.62 174 HIS A CA 1
ATOM 1373 C C . HIS A 1 174 ? -8.173 22.423 14.269 1.00 15.82 174 HIS A C 1
ATOM 1374 O O . HIS A 1 174 ? -9.254 21.841 14.261 1.00 18.77 174 HIS A O 1
ATOM 1381 N N . THR A 1 175 ? -7.944 23.541 13.564 1.00 15.46 175 THR A N 1
ATOM 1382 C CA . THR A 1 175 ? -9.025 24.243 12.880 1.00 17.30 175 THR A CA 1
ATOM 1383 C C . THR A 1 175 ? -9.325 23.618 11.516 1.00 17.66 175 THR A C 1
ATOM 1384 O O . THR A 1 175 ? -10.425 23.800 10.995 1.00 19.30 175 THR A O 1
ATOM 1388 N N . LEU A 1 176 ? -8.344 22.920 10.927 1.00 19.11 176 LEU A N 1
ATOM 1389 C CA . LEU A 1 176 ? -8.491 22.347 9.595 1.00 19.55 176 LEU A CA 1
ATOM 1390 C C . LEU A 1 176 ? -8.556 23.465 8.557 1.00 18.79 176 LEU A C 1
ATOM 1391 O O . LEU A 1 176 ? -9.224 23.331 7.535 1.00 18.22 176 LEU A O 1
ATOM 1396 N N . THR A 1 177 ? -7.842 24.563 8.814 1.00 20.39 177 THR A N 1
ATOM 1397 C CA . THR A 1 177 ? -8.002 25.760 8.007 1.00 20.82 177 THR A CA 1
ATOM 1398 C C . THR A 1 177 ? -6.637 26.266 7.538 1.00 21.75 177 THR A C 1
ATOM 1399 O O . THR A 1 177 ? -6.560 27.229 6.774 1.00 22.69 177 THR A O 1
ATOM 1403 N N . GLN A 1 178 ? -5.563 25.604 7.992 1.00 20.89 178 GLN A N 1
ATOM 1404 C CA . GLN A 1 178 ? -4.202 25.982 7.635 1.00 22.86 178 GLN A CA 1
ATOM 1405 C C . GLN A 1 178 ? -3.515 24.796 6.963 1.00 22.53 178 GLN A C 1
ATOM 1406 O O . GLN A 1 178 ? -3.938 23.658 7.140 1.00 22.57 178 GLN A O 1
ATOM 1412 N N . PHE A 1 179 ? -2.443 25.062 6.206 1.00 24.53 179 PHE A N 1
ATOM 1413 C CA . PHE A 1 179 ? -1.756 24.005 5.481 1.00 27.45 179 PHE A CA 1
ATOM 1414 C C . PHE A 1 179 ? -0.446 23.655 6.182 1.00 25.00 179 PHE A C 1
ATOM 1415 O O . PHE A 1 179 ? 0.274 22.765 5.734 1.00 22.14 179 PHE A O 1
ATOM 1423 N N . HIS A 1 180 ? -0.157 24.343 7.294 1.00 20.75 180 HIS A N 1
ATOM 1424 C CA . HIS A 1 180 ? 0.994 24.001 8.111 1.00 20.63 180 HIS A CA 1
ATOM 1425 C C . HIS A 1 180 ? 0.672 24.252 9.579 1.00 19.61 180 HIS A C 1
ATOM 1426 O O . HIS A 1 180 ? -0.277 24.964 9.902 1.00 21.95 180 HIS A O 1
ATOM 1433 N N . THR A 1 181 ? 1.493 23.660 10.450 1.00 20.65 181 THR A N 1
ATOM 1434 C CA . THR A 1 181 ? 1.347 23.809 11.886 1.00 21.80 181 THR A CA 1
ATOM 1435 C C . THR A 1 181 ? 2.446 24.741 12.391 1.00 23.21 181 THR A C 1
ATOM 1436 O O . THR A 1 181 ? 3.065 25.455 11.605 1.00 27.14 181 THR A O 1
ATOM 1440 N N . SER A 1 182 ? 2.673 24.735 13.708 1.00 25.76 182 SER A N 1
ATOM 1441 C CA . SER A 1 182 ? 3.682 25.583 14.320 1.00 24.28 182 SER A CA 1
ATOM 1442 C C . SER A 1 182 ? 4.713 24.722 15.045 1.00 21.77 182 SER A C 1
ATOM 1443 O O . SER A 1 182 ? 4.441 23.571 15.381 1.00 22.23 182 SER A O 1
ATOM 1446 N N . SER A 1 183 ? 5.890 25.306 15.298 1.00 23.74 183 SER A N 1
ATOM 1447 C CA . SER A 1 183 ? 6.958 24.617 16.004 1.00 24.61 183 SER A CA 1
ATOM 1448 C C . SER A 1 183 ? 6.493 24.218 17.403 1.00 24.06 183 SER A C 1
ATOM 1449 O O . SER A 1 183 ? 6.871 23.161 17.901 1.00 22.81 183 SER A O 1
ATOM 1452 N N . ASP A 1 184 ? 5.665 25.072 18.018 1.00 24.69 184 ASP A N 1
ATOM 1453 C CA . ASP A 1 184 ? 5.170 24.835 19.365 1.00 24.79 184 ASP A CA 1
ATOM 1454 C C . ASP A 1 184 ? 4.347 23.549 19.402 1.00 20.46 184 ASP A C 1
ATOM 1455 O O . ASP A 1 184 ? 4.477 22.759 20.333 1.00 23.08 184 ASP A O 1
ATOM 1460 N N . ARG A 1 185 ? 3.494 23.350 18.392 1.00 19.92 185 ARG A N 1
ATOM 1461 C CA . ARG A 1 185 ? 2.666 22.157 18.314 1.00 19.65 185 ARG A CA 1
ATOM 1462 C C . ARG A 1 185 ? 3.546 20.925 18.124 1.00 18.65 185 ARG A C 1
ATOM 1463 O O . ARG A 1 185 ? 3.282 19.873 18.703 1.00 16.43 185 ARG A O 1
ATOM 1471 N N . LEU A 1 186 ? 4.584 21.051 17.294 1.00 17.21 186 LEU A N 1
ATOM 1472 C CA . LEU A 1 186 ? 5.461 19.925 17.034 1.00 16.97 186 LEU A CA 1
ATOM 1473 C C . LEU A 1 186 ? 6.221 19.555 18.307 1.00 16.44 186 LEU A C 1
ATOM 1474 O O . LEU A 1 186 ? 6.475 18.379 18.548 1.00 15.42 186 LEU A O 1
ATOM 1479 N N . GLN A 1 187 ? 6.550 20.556 19.131 1.00 16.28 187 GLN A N 1
ATOM 1480 C CA . GLN A 1 187 ? 7.247 20.323 20.389 1.00 17.02 187 GLN A CA 1
ATOM 1481 C C . GLN A 1 187 ? 6.358 19.516 21.335 1.00 18.47 187 GLN A C 1
ATOM 1482 O O . GLN A 1 187 ? 6.833 18.633 22.046 1.00 17.53 187 GLN A O 1
ATOM 1488 N N . ILE A 1 188 ? 5.059 19.827 21.335 1.00 18.12 188 ILE A N 1
ATOM 1489 C CA . ILE A 1 188 ? 4.104 19.096 22.150 1.00 18.27 188 ILE A CA 1
ATOM 1490 C C . ILE A 1 188 ? 4.032 17.649 21.664 1.00 16.67 188 ILE A C 1
ATOM 1491 O O . ILE A 1 188 ? 3.940 16.721 22.466 1.00 17.71 188 ILE A O 1
ATOM 1496 N N . LEU A 1 189 ? 4.086 17.454 20.345 1.00 16.04 189 LEU A N 1
ATOM 1497 C CA . LEU A 1 189 ? 4.073 16.108 19.794 1.00 15.18 189 LEU A CA 1
ATOM 1498 C C . LEU A 1 189 ? 5.331 15.363 20.238 1.00 15.88 189 LEU A C 1
ATOM 1499 O O . LEU A 1 189 ? 5.269 14.188 20.585 1.00 15.12 189 LEU A O 1
ATOM 1504 N N . VAL A 1 190 ? 6.478 16.049 20.219 1.00 16.54 190 VAL A N 1
ATOM 1505 C CA . VAL A 1 190 ? 7.731 15.439 20.633 1.00 16.06 190 VAL A CA 1
ATOM 1506 C C . VAL A 1 190 ? 7.617 14.969 22.083 1.00 15.92 190 VAL A C 1
ATOM 1507 O O . VAL A 1 190 ? 7.952 13.833 22.402 1.00 17.38 190 VAL A O 1
ATOM 1511 N N . GLU A 1 191 ? 7.121 15.844 22.960 1.00 16.16 191 GLU A N 1
ATOM 1512 C CA . GLU A 1 191 ? 7.002 15.513 24.370 1.00 18.17 191 GLU A CA 1
ATOM 1513 C C . GLU A 1 191 ? 6.054 14.328 24.549 1.00 15.82 191 GLU A C 1
ATOM 1514 O O . GLU A 1 191 ? 6.284 13.468 25.396 1.00 17.21 191 GLU A O 1
ATOM 1520 N N . GLN A 1 192 ? 4.976 14.306 23.760 1.00 15.29 192 GLN A N 1
ATOM 1521 C CA . GLN A 1 192 ? 4.010 13.220 23.803 1.00 13.99 192 GLN A CA 1
ATOM 1522 C C . GLN A 1 192 ? 4.689 11.909 23.414 1.00 14.05 192 GLN A C 1
ATOM 1523 O O . GLN A 1 192 ? 4.518 10.890 24.079 1.00 14.62 192 GLN A O 1
ATOM 1529 N N . LEU A 1 193 ? 5.443 11.939 22.312 1.00 14.36 193 LEU A N 1
ATOM 1530 C CA . LEU A 1 193 ? 6.078 10.737 21.796 1.00 14.29 193 LEU A CA 1
ATOM 1531 C C . LEU A 1 193 ? 7.150 10.240 22.763 1.00 14.53 193 LEU A C 1
ATOM 1532 O O . LEU A 1 193 ? 7.503 9.063 22.737 1.00 14.04 193 LEU A O 1
ATOM 1537 N N . ASN A 1 194 ? 7.661 11.142 23.609 1.00 15.10 194 ASN A N 1
ATOM 1538 C CA . ASN A 1 194 ? 8.755 10.825 24.515 1.00 16.03 194 ASN A CA 1
ATOM 1539 C C . ASN A 1 194 ? 8.281 9.838 25.584 1.00 16.26 194 ASN A C 1
ATOM 1540 O O . ASN A 1 194 ? 9.084 9.327 26.361 1.00 19.74 194 ASN A O 1
ATOM 1545 N N . GLN A 1 195 ? 6.975 9.555 25.610 1.00 15.64 195 GLN A N 1
ATOM 1546 C CA . GLN A 1 195 ? 6.439 8.494 26.449 1.00 16.18 195 GLN A CA 1
ATOM 1547 C C . GLN A 1 195 ? 7.044 7.144 26.054 1.00 16.90 195 GLN A C 1
ATOM 1548 O O . GLN A 1 195 ? 7.155 6.253 26.896 1.00 20.47 195 GLN A O 1
ATOM 1554 N N . TRP A 1 196 ? 7.433 6.996 24.778 1.00 16.95 196 TRP A N 1
ATOM 1555 C CA . TRP A 1 196 ? 7.908 5.717 24.262 1.00 16.70 196 TRP A CA 1
ATOM 1556 C C . TRP A 1 196 ? 9.256 5.846 23.555 1.00 16.62 196 TRP A C 1
ATOM 1557 O O . TRP A 1 196 ? 9.979 4.861 23.436 1.00 19.65 196 TRP A O 1
ATOM 1568 N N . TYR A 1 197 ? 9.573 7.047 23.058 1.00 16.49 197 TYR A N 1
ATOM 1569 C CA . TYR A 1 197 ? 10.751 7.242 22.227 1.00 16.53 197 TYR A CA 1
ATOM 1570 C C . TYR A 1 197 ? 11.686 8.260 22.872 1.00 17.93 197 TYR A C 1
ATOM 1571 O O . TYR A 1 197 ? 11.273 9.370 23.189 1.00 19.78 197 TYR A O 1
ATOM 1580 N N . PRO A 1 198 ? 12.978 7.917 23.065 1.00 19.21 198 PRO A N 1
ATOM 1581 C CA . PRO A 1 198 ? 13.958 8.878 23.573 1.00 19.43 198 PRO A CA 1
ATOM 1582 C C . PRO A 1 198 ? 14.077 10.100 22.665 1.00 18.40 198 PRO A C 1
ATOM 1583 O O . PRO A 1 198 ? 13.850 10.017 21.458 1.00 18.42 198 PRO A O 1
ATOM 1587 N N . LEU A 1 199 ? 14.469 11.229 23.260 1.00 19.75 199 LEU A N 1
ATOM 1588 C CA . LEU A 1 199 ? 14.567 12.481 22.530 1.00 20.15 199 LEU A CA 1
ATOM 1589 C C . LEU A 1 199 ? 15.651 12.380 21.458 1.00 18.77 199 LEU A C 1
ATOM 1590 O O . LEU A 1 199 ? 15.591 13.090 20.459 1.00 19.51 199 LEU A O 1
ATOM 1595 N N . ASP A 1 200 ? 16.622 11.477 21.646 1.00 19.39 200 ASP A N 1
ATOM 1596 C CA . ASP A 1 200 ? 17.703 11.328 20.683 1.00 19.79 200 ASP A CA 1
ATOM 1597 C C . ASP A 1 200 ? 17.389 10.224 19.671 1.00 19.83 200 ASP A C 1
ATOM 1598 O O . ASP A 1 200 ? 18.220 9.920 18.819 1.00 20.20 200 ASP A O 1
ATOM 1603 N N . HIS A 1 201 ? 16.188 9.639 19.755 1.00 18.43 201 HIS A N 1
ATOM 1604 C CA . HIS A 1 201 ? 15.793 8.568 18.851 1.00 17.45 201 HIS A CA 1
ATOM 1605 C C . HIS A 1 201 ? 15.796 9.085 17.415 1.00 16.72 201 HIS A C 1
ATOM 1606 O O . HIS A 1 201 ? 15.173 10.102 17.124 1.00 16.78 201 HIS A O 1
ATOM 1613 N N . GLU A 1 202 ? 16.486 8.374 16.516 1.00 16.44 202 GLU A N 1
ATOM 1614 C CA . GLU A 1 202 ? 16.528 8.781 15.121 1.00 17.29 202 GLU A CA 1
ATOM 1615 C C . GLU A 1 202 ? 15.175 8.516 14.462 1.00 16.16 202 GLU A C 1
ATOM 1616 O O . GLU A 1 202 ? 14.648 7.401 14.517 1.00 16.41 202 GLU A O 1
ATOM 1622 N N . VAL A 1 203 ? 14.622 9.571 13.853 1.00 15.62 203 VAL A N 1
ATOM 1623 C CA . VAL A 1 203 ? 13.411 9.478 13.055 1.00 13.88 203 VAL A CA 1
ATOM 1624 C C . VAL A 1 203 ? 13.743 9.895 11.624 1.00 13.86 203 VAL A C 1
ATOM 1625 O O . VAL A 1 203 ? 14.830 10.395 11.355 1.00 15.26 203 VAL A O 1
ATOM 1629 N N . VAL A 1 204 ? 12.793 9.686 10.707 1.00 14.59 204 VAL A N 1
ATOM 1630 C CA . VAL A 1 204 ? 13.036 9.911 9.291 1.00 13.94 204 VAL A CA 1
ATOM 1631 C C . VAL A 1 204 ? 11.878 10.714 8.708 1.00 12.98 204 VAL A C 1
ATOM 1632 O O . VAL A 1 204 ? 10.724 10.306 8.803 1.00 13.20 204 VAL A O 1
ATOM 1636 N N . ILE A 1 205 ? 12.199 11.867 8.114 1.00 13.91 205 ILE A N 1
ATOM 1637 C CA . ILE A 1 205 ? 11.232 12.572 7.294 1.00 13.91 205 ILE A CA 1
ATOM 1638 C C . ILE A 1 205 ? 11.345 12.021 5.878 1.00 14.21 205 ILE A C 1
ATOM 1639 O O . ILE A 1 205 ? 12.401 12.130 5.259 1.00 14.92 205 ILE A O 1
ATOM 1644 N N . TYR A 1 206 ? 10.250 11.426 5.391 1.00 12.82 206 TYR A N 1
ATOM 1645 C CA . TYR A 1 206 ? 10.245 10.759 4.102 1.00 12.54 206 TYR A CA 1
ATOM 1646 C C . TYR A 1 206 ? 9.313 11.476 3.132 1.00 12.01 206 TYR A C 1
ATOM 1647 O O . TYR A 1 206 ? 8.170 11.791 3.461 1.00 12.53 206 TYR A O 1
ATOM 1656 N N . GLU A 1 207 ? 9.822 11.697 1.918 1.00 11.48 207 GLU A N 1
ATOM 1657 C CA . GLU A 1 207 ? 9.004 12.151 0.806 1.00 12.22 207 GLU A CA 1
ATOM 1658 C C . GLU A 1 207 ? 9.331 11.305 -0.419 1.00 11.90 207 GLU A C 1
ATOM 1659 O O . GLU A 1 207 ? 10.444 11.355 -0.936 1.00 12.33 207 GLU A O 1
ATOM 1665 N N . ALA A 1 208 ? 8.350 10.500 -0.844 1.00 12.15 208 ALA A N 1
ATOM 1666 C CA . ALA A 1 208 ? 8.438 9.788 -2.107 1.00 12.16 208 ALA A CA 1
ATOM 1667 C C . ALA A 1 208 ? 8.530 10.801 -3.244 1.00 12.97 208 ALA A C 1
ATOM 1668 O O . ALA A 1 208 ? 7.864 11.835 -3.214 1.00 13.23 208 ALA A O 1
ATOM 1670 N N . ALA A 1 209 ? 9.362 10.485 -4.241 1.00 12.27 209 ALA A N 1
ATOM 1671 C CA . ALA A 1 209 ? 9.493 11.290 -5.443 1.00 12.51 209 ALA A CA 1
ATOM 1672 C C . ALA A 1 209 ? 8.222 11.219 -6.284 1.00 12.92 209 ALA A C 1
ATOM 1673 O O . ALA A 1 209 ? 7.575 10.177 -6.361 1.00 13.40 209 ALA A O 1
ATOM 1675 N N . ASN A 1 210 ? 7.897 12.340 -6.940 1.00 12.90 210 ASN A N 1
ATOM 1676 C CA . ASN A 1 210 ? 6.751 12.412 -7.831 1.00 12.05 210 ASN A CA 1
ATOM 1677 C C . ASN A 1 210 ? 7.197 12.445 -9.292 1.00 11.23 210 ASN A C 1
ATOM 1678 O O . ASN A 1 210 ? 6.368 12.267 -10.183 1.00 11.83 210 ASN A O 1
ATOM 1683 N N . LEU A 1 211 ? 8.491 12.708 -9.530 1.00 12.47 211 LEU A N 1
ATOM 1684 C CA . LEU A 1 211 ? 9.029 12.809 -10.879 1.00 12.17 211 LEU A CA 1
ATOM 1685 C C . LEU A 1 211 ? 10.139 11.779 -11.065 1.00 12.44 211 LEU A C 1
ATOM 1686 O O . LEU A 1 211 ? 10.864 11.458 -10.128 1.00 12.10 211 LEU A O 1
ATOM 1691 N N . PRO A 1 212 ? 10.319 11.258 -12.297 1.00 12.43 212 PRO A N 1
ATOM 1692 C CA . PRO A 1 212 ? 11.293 10.195 -12.551 1.00 14.12 212 PRO A CA 1
ATOM 1693 C C . PRO A 1 212 ? 12.762 10.583 -12.401 1.00 14.30 212 PRO A C 1
ATOM 1694 O O . PRO A 1 212 ? 13.612 9.703 -12.289 1.00 18.26 212 PRO A O 1
ATOM 1698 N N . ILE A 1 213 ? 13.045 11.894 -12.391 1.00 14.12 213 ILE A N 1
ATOM 1699 C CA . ILE A 1 213 ? 14.406 12.403 -12.306 1.00 15.73 213 ILE A CA 1
ATOM 1700 C C . ILE A 1 213 ? 14.731 12.806 -10.867 1.00 14.98 213 ILE A C 1
ATOM 1701 O O . ILE A 1 213 ? 15.818 13.313 -10.592 1.00 17.30 213 ILE A O 1
ATOM 1706 N N . GLN A 1 214 ? 13.792 12.539 -9.954 1.00 14.11 214 GLN A N 1
ATOM 1707 C CA . GLN A 1 214 ? 13.836 13.067 -8.600 1.00 14.65 214 GLN A CA 1
ATOM 1708 C C . GLN A 1 214 ? 14.139 11.947 -7.610 1.00 15.37 214 GLN A C 1
ATOM 1709 O O . GLN A 1 214 ? 13.557 10.870 -7.701 1.00 15.46 214 GLN A O 1
ATOM 1715 N N . ALA A 1 215 ? 15.049 12.220 -6.668 1.00 16.21 215 ALA A N 1
ATOM 1716 C CA . ALA A 1 215 ? 15.340 11.307 -5.576 1.00 16.85 215 ALA A CA 1
ATOM 1717 C C . ALA A 1 215 ? 14.349 11.535 -4.442 1.00 16.74 215 ALA A C 1
ATOM 1718 O O . ALA A 1 215 ? 13.923 12.662 -4.198 1.00 16.56 215 ALA A O 1
ATOM 1720 N N . PRO A 1 216 ? 13.988 10.483 -3.678 1.00 16.14 216 PRO A N 1
ATOM 1721 C CA . PRO A 1 216 ? 13.142 10.665 -2.502 1.00 16.20 216 PRO A CA 1
ATOM 1722 C C . PRO A 1 216 ? 13.902 11.461 -1.449 1.00 15.85 216 PRO A C 1
ATOM 1723 O O . PRO A 1 216 ? 15.130 11.451 -1.414 1.00 16.24 216 PRO A O 1
ATOM 1727 N N . ARG A 1 217 ? 13.148 12.158 -0.602 1.00 15.47 217 ARG A N 1
ATOM 1728 C CA . ARG A 1 217 ? 13.713 12.741 0.598 1.00 15.59 217 ARG A CA 1
ATOM 1729 C C . ARG A 1 217 ? 13.727 11.667 1.679 1.00 15.97 217 ARG A C 1
ATOM 1730 O O . ARG A 1 217 ? 12.691 11.077 1.972 1.00 15.35 217 ARG A O 1
ATOM 1738 N N . ILE A 1 218 ? 14.917 11.410 2.231 1.00 15.34 218 ILE A N 1
ATOM 1739 C CA . ILE A 1 218 ? 15.087 10.479 3.333 1.00 16.75 218 ILE A CA 1
ATOM 1740 C C . ILE A 1 218 ? 15.989 11.152 4.362 1.00 16.87 218 ILE A C 1
ATOM 1741 O O . ILE A 1 218 ? 17.191 10.906 4.392 1.00 19.41 218 ILE A O 1
ATOM 1746 N N . GLU A 1 219 ? 15.385 12.013 5.187 1.00 16.98 219 GLU A N 1
ATOM 1747 C CA . GLU A 1 219 ? 16.127 12.873 6.090 1.00 17.38 219 GLU A CA 1
ATOM 1748 C C . GLU A 1 219 ? 16.090 12.297 7.503 1.00 15.67 219 GLU A C 1
ATOM 1749 O O . GLU A 1 219 ? 15.027 12.209 8.112 1.00 16.10 219 GLU A O 1
ATOM 1755 N N . ARG A 1 220 ? 17.272 11.933 8.013 1.00 16.54 220 ARG A N 1
ATOM 1756 C CA . ARG A 1 220 ? 17.409 11.386 9.352 1.00 17.92 220 ARG A CA 1
ATOM 1757 C C . ARG A 1 220 ? 17.763 12.497 10.336 1.00 17.42 220 ARG A C 1
ATOM 1758 O O . ARG A 1 220 ? 18.635 13.324 10.077 1.00 20.24 220 ARG A O 1
ATOM 1766 N N . LEU A 1 221 ? 17.070 12.498 11.477 1.00 17.42 221 LEU A N 1
ATOM 1767 C CA . LEU A 1 221 ? 17.313 13.487 12.512 1.00 17.41 221 LEU A CA 1
ATOM 1768 C C . LEU A 1 221 ? 16.828 12.932 13.846 1.00 16.60 221 LEU A C 1
ATOM 1769 O O . LEU A 1 221 ? 15.970 12.055 13.883 1.00 17.74 221 LEU A O 1
ATOM 1774 N N . PRO A 1 222 ? 17.371 13.415 14.984 1.00 17.01 222 PRO A N 1
ATOM 1775 C CA . PRO A 1 222 ? 16.833 13.049 16.291 1.00 18.06 222 PRO A CA 1
ATOM 1776 C C . PRO A 1 222 ? 15.423 13.613 16.441 1.00 17.84 222 PRO A C 1
ATOM 1777 O O . PRO A 1 222 ? 15.121 14.691 15.935 1.00 16.92 222 PRO A O 1
ATOM 1781 N N . LEU A 1 223 ? 14.569 12.873 17.153 1.00 16.84 223 LEU A N 1
ATOM 1782 C CA . LEU A 1 223 ? 13.200 13.294 17.398 1.00 16.95 223 LEU A CA 1
ATOM 1783 C C . LEU A 1 223 ? 13.168 14.727 17.929 1.00 16.11 223 LEU A C 1
ATOM 1784 O O . LEU A 1 223 ? 12.295 15.507 17.557 1.00 17.00 223 LEU A O 1
ATOM 1789 N N . ALA A 1 224 ? 14.115 15.059 18.812 1.00 16.57 224 ALA A N 1
ATOM 1790 C CA . ALA A 1 224 ? 14.125 16.352 19.478 1.00 18.62 224 ALA A CA 1
ATOM 1791 C C . ALA A 1 224 ? 14.157 17.499 18.468 1.00 17.79 224 ALA A C 1
ATOM 1792 O O . ALA A 1 224 ? 13.734 18.607 18.786 1.00 19.76 224 ALA A O 1
ATOM 1794 N N . ASN A 1 225 ? 14.651 17.237 17.253 1.00 19.00 225 ASN A N 1
ATOM 1795 C CA . ASN A 1 225 ? 14.892 18.299 16.285 1.00 20.00 225 ASN A CA 1
ATOM 1796 C C . ASN A 1 225 ? 13.712 18.459 15.329 1.00 19.30 225 ASN A C 1
ATOM 1797 O O . ASN A 1 225 ? 13.755 19.303 14.437 1.00 20.56 225 ASN A O 1
ATOM 1802 N N . LEU A 1 226 ? 12.665 17.646 15.510 1.00 17.85 226 LEU A N 1
ATOM 1803 C CA . LEU A 1 226 ? 11.525 17.664 14.607 1.00 17.44 226 LEU A CA 1
ATOM 1804 C C . LEU A 1 226 ? 10.940 19.073 14.506 1.00 18.82 226 LEU A C 1
ATOM 1805 O O . LEU A 1 226 ? 10.623 19.537 13.413 1.00 18.33 226 LEU A O 1
ATOM 1810 N N . PRO A 1 227 ? 10.748 19.794 15.632 1.00 17.13 227 PRO A N 1
ATOM 1811 C CA . PRO A 1 227 ? 10.087 21.103 15.596 1.00 18.74 227 PRO A CA 1
ATOM 1812 C C . PRO A 1 227 ? 10.782 22.174 14.755 1.00 19.57 227 PRO A C 1
ATOM 1813 O O . PRO A 1 227 ? 10.169 23.185 14.416 1.00 24.65 227 PRO A O 1
ATOM 1817 N N . GLN A 1 228 ? 12.061 21.954 14.428 1.00 20.84 228 GLN A N 1
ATOM 1818 C CA . GLN A 1 228 ? 12.824 22.913 13.643 1.00 21.91 228 GLN A CA 1
ATOM 1819 C C . GLN A 1 228 ? 12.940 22.453 12.190 1.00 20.28 228 GLN A C 1
ATOM 1820 O O . GLN A 1 228 ? 13.473 23.178 11.353 1.00 21.90 228 GLN A O 1
ATOM 1826 N N . ALA A 1 229 ? 12.440 21.247 11.895 1.00 18.60 229 ALA A N 1
ATOM 1827 C CA . ALA A 1 229 ? 12.608 20.655 10.578 1.00 18.73 229 ALA A CA 1
ATOM 1828 C C . ALA A 1 229 ? 11.718 21.352 9.554 1.00 18.42 229 ALA A C 1
ATOM 1829 O O . ALA A 1 229 ? 10.675 21.907 9.894 1.00 21.17 229 ALA A O 1
ATOM 1831 N N . HIS A 1 230 ? 12.152 21.301 8.293 1.00 18.96 230 HIS A N 1
ATOM 1832 C CA . HIS A 1 230 ? 11.370 21.805 7.177 1.00 20.25 230 HIS A CA 1
ATOM 1833 C C . HIS A 1 230 ? 10.428 20.696 6.717 1.00 18.15 230 HIS A C 1
ATOM 1834 O O . HIS A 1 230 ? 10.876 19.656 6.241 1.00 21.88 230 HIS A O 1
ATOM 1841 N N . LEU A 1 231 ? 9.122 20.921 6.895 1.00 16.98 231 LEU A N 1
ATOM 1842 C CA . LEU A 1 231 ? 8.117 19.927 6.558 1.00 16.36 231 LEU A CA 1
ATOM 1843 C C . LEU A 1 231 ? 7.273 20.447 5.400 1.00 16.99 231 LEU A C 1
ATOM 1844 O O . LEU A 1 231 ? 7.028 21.648 5.283 1.00 19.68 231 LEU A O 1
ATOM 1849 N N . MET A 1 232 ? 6.825 19.512 4.562 1.00 17.53 232 MET A N 1
ATOM 1850 C CA . MET A 1 232 ? 5.976 19.815 3.425 1.00 17.96 232 MET A CA 1
ATOM 1851 C C . MET A 1 232 ? 4.658 19.071 3.596 1.00 17.20 232 MET A C 1
ATOM 1852 O O . MET A 1 232 ? 4.585 18.098 4.342 1.00 16.77 232 MET A O 1
ATOM 1857 N N . PRO A 1 233 ? 3.575 19.517 2.926 1.00 15.89 233 PRO A N 1
ATOM 1858 C CA . PRO A 1 233 ? 2.324 18.760 2.916 1.00 17.38 233 PRO A CA 1
ATOM 1859 C C . PRO A 1 233 ? 2.512 17.273 2.617 1.00 15.70 233 PRO A C 1
ATOM 1860 O O . PRO A 1 233 ? 1.741 16.443 3.092 1.00 19.54 233 PRO A O 1
ATOM 1864 N N . ILE A 1 234 ? 3.541 16.940 1.828 1.00 14.58 234 ILE A N 1
ATOM 1865 C CA . ILE A 1 234 ? 3.725 15.568 1.375 1.00 14.93 234 ILE A CA 1
ATOM 1866 C C . ILE A 1 234 ? 4.618 14.775 2.330 1.00 13.86 234 ILE A C 1
ATOM 1867 O O . ILE A 1 234 ? 4.855 13.594 2.091 1.00 15.37 234 ILE A O 1
ATOM 1872 N N . SER A 1 235 ? 5.113 15.402 3.403 1.00 13.30 235 SER A N 1
ATOM 1873 C CA . SER A 1 235 ? 6.017 14.725 4.322 1.00 13.51 235 SER A CA 1
ATOM 1874 C C . SER A 1 235 ? 5.271 13.673 5.140 1.00 12.68 235 SER A C 1
ATOM 1875 O O . SER A 1 235 ? 4.173 13.927 5.637 1.00 12.79 235 SER A O 1
ATOM 1878 N N . THR A 1 236 ? 5.898 12.500 5.289 1.00 12.31 236 THR A N 1
ATOM 1879 C CA . THR A 1 236 ? 5.478 11.500 6.258 1.00 11.66 236 THR A CA 1
ATOM 1880 C C . THR A 1 236 ? 6.632 11.270 7.232 1.00 11.88 236 THR A C 1
ATOM 1881 O O . THR A 1 236 ? 7.792 11.198 6.826 1.00 14.29 236 THR A O 1
ATOM 1885 N N . LEU A 1 237 ? 6.304 11.142 8.522 1.00 11.28 237 LEU A N 1
ATOM 1886 C CA . LEU A 1 237 ? 7.305 10.875 9.540 1.00 11.97 237 LEU A CA 1
ATOM 1887 C C . LEU A 1 237 ? 7.359 9.379 9.837 1.00 11.80 237 LEU A C 1
ATOM 1888 O O . LEU A 1 237 ? 6.354 8.785 10.214 1.00 13.71 237 LEU A O 1
ATOM 1893 N N . LEU A 1 238 ? 8.555 8.799 9.684 1.00 12.73 238 LEU A N 1
ATOM 1894 C CA . LEU A 1 238 ? 8.808 7.415 10.053 1.00 12.35 238 LEU A CA 1
ATOM 1895 C C . LEU A 1 238 ? 9.564 7.388 11.378 1.00 12.83 238 LEU A C 1
ATOM 1896 O O . LEU A 1 238 ? 10.598 8.035 11.525 1.00 13.68 238 LEU A O 1
ATOM 1901 N N . ILE A 1 239 ? 9.014 6.646 12.340 1.00 11.72 239 ILE A N 1
ATOM 1902 C CA . ILE A 1 239 ? 9.634 6.471 13.639 1.00 12.26 239 ILE A CA 1
ATOM 1903 C C . ILE A 1 239 ? 9.979 4.996 13.786 1.00 12.78 239 ILE A C 1
ATOM 1904 O O . ILE A 1 239 ? 9.112 4.178 14.096 1.00 13.32 239 ILE A O 1
ATOM 1909 N N . PRO A 1 240 ? 11.246 4.610 13.519 1.00 16.33 240 PRO A N 1
ATOM 1910 C CA . PRO A 1 240 ? 11.660 3.214 13.635 1.00 15.05 240 PRO A CA 1
ATOM 1911 C C . PRO A 1 240 ? 11.553 2.725 15.075 1.00 15.83 240 PRO A C 1
ATOM 1912 O O . PRO A 1 240 ? 11.421 3.520 16.002 1.00 15.80 240 PRO A O 1
ATOM 1916 N N . PRO A 1 241 ? 11.608 1.396 15.297 1.00 15.98 241 PRO A N 1
ATOM 1917 C CA . PRO A 1 241 ? 11.478 0.837 16.642 1.00 15.71 241 PRO A CA 1
ATOM 1918 C C . PRO A 1 241 ? 12.498 1.406 17.625 1.00 17.48 241 PRO A C 1
ATOM 1919 O O . PRO A 1 241 ? 13.662 1.604 17.274 1.00 19.90 241 PRO A O 1
ATOM 1923 N N . ALA A 1 242 ? 12.045 1.644 18.862 1.00 19.29 242 ALA A N 1
ATOM 1924 C CA . ALA A 1 242 ? 12.928 2.043 19.947 1.00 20.81 242 ALA A CA 1
ATOM 1925 C C . ALA A 1 242 ? 13.224 0.857 20.864 1.00 22.21 242 ALA A C 1
ATOM 1926 O O . ALA A 1 242 ? 14.087 0.950 21.735 1.00 23.76 242 ALA A O 1
ATOM 1928 N N . LYS A 1 243 ? 12.503 -0.252 20.665 1.00 21.76 243 LYS A N 1
ATOM 1929 C CA . LYS A 1 243 ? 12.584 -1.389 21.568 1.00 26.47 243 LYS A CA 1
ATOM 1930 C C . LYS A 1 243 ? 12.678 -2.677 20.754 1.00 27.09 243 LYS A C 1
ATOM 1931 O O . LYS A 1 243 ? 12.018 -2.815 19.727 1.00 28.95 243 LYS A O 1
ATOM 1937 N N . LYS A 1 244 ? 13.513 -3.612 21.221 1.00 29.59 244 LYS A N 1
ATOM 1938 C CA . LYS A 1 244 ? 13.646 -4.916 20.590 1.00 33.11 244 LYS A CA 1
ATOM 1939 C C . LYS A 1 244 ? 12.494 -5.812 21.036 1.00 30.71 244 LYS A C 1
ATOM 1940 O O . LYS A 1 244 ? 11.951 -5.630 22.123 1.00 31.97 244 LYS A O 1
ATOM 1946 N N . LEU A 1 245 ? 12.141 -6.787 20.190 1.00 32.54 245 LEU A N 1
ATOM 1947 C CA . LEU A 1 245 ? 11.083 -7.733 20.502 1.00 32.85 245 LEU A CA 1
ATOM 1948 C C . LEU A 1 245 ? 11.479 -8.541 21.736 1.00 31.70 245 LEU A C 1
ATOM 1949 O O . LEU A 1 245 ? 12.630 -8.953 21.871 1.00 35.21 245 LEU A O 1
ATOM 1954 N N . GLU A 1 246 ? 10.508 -8.747 22.635 1.00 27.74 246 GLU A N 1
ATOM 1955 C CA . GLU A 1 246 ? 10.690 -9.589 23.808 1.00 27.84 246 GLU A CA 1
ATOM 1956 C C . GLU A 1 246 ? 9.782 -10.812 23.700 1.00 25.07 246 GLU A C 1
ATOM 1957 O O . GLU A 1 246 ? 8.688 -10.733 23.143 1.00 24.06 246 GLU A O 1
ATOM 1963 N N . TYR A 1 247 ? 10.236 -11.935 24.265 1.00 23.32 247 TYR A N 1
ATOM 1964 C CA . TYR A 1 247 ? 9.531 -13.196 24.123 1.00 22.83 247 TYR A CA 1
ATOM 1965 C C . TYR A 1 247 ? 8.246 -13.169 24.945 1.00 21.27 247 TYR A C 1
ATOM 1966 O O . TYR A 1 247 ? 8.227 -12.729 26.095 1.00 22.35 247 TYR A O 1
ATOM 1975 N N . ASN A 1 248 ? 7.182 -13.677 24.321 1.00 20.54 248 ASN A N 1
ATOM 1976 C CA . ASN A 1 248 ? 5.889 -13.848 24.954 1.00 20.18 248 ASN A CA 1
ATOM 1977 C C . ASN A 1 248 ? 5.862 -15.212 25.641 1.00 18.10 248 ASN A C 1
ATOM 1978 O O . ASN A 1 248 ? 5.301 -16.166 25.111 1.00 18.27 248 ASN A O 1
ATOM 1983 N N . TYR A 1 249 ? 6.475 -15.299 26.825 1.00 16.64 249 TYR A N 1
ATOM 1984 C CA . TYR A 1 249 ? 6.736 -16.584 27.456 1.00 16.47 249 TYR A CA 1
ATOM 1985 C C . TYR A 1 249 ? 5.444 -17.353 27.714 1.00 16.40 249 TYR A C 1
ATOM 1986 O O . TYR A 1 249 ? 5.414 -18.574 27.569 1.00 17.69 249 TYR A O 1
ATOM 1995 N N . ALA A 1 250 ? 4.387 -16.645 28.117 1.00 17.69 250 ALA A N 1
ATOM 1996 C CA . ALA A 1 250 ? 3.113 -17.283 28.402 1.00 20.06 250 ALA A CA 1
ATOM 1997 C C . ALA A 1 250 ? 2.626 -18.064 27.182 1.00 19.81 250 ALA A C 1
ATOM 1998 O O . ALA A 1 250 ? 2.200 -19.211 27.299 1.00 20.66 250 ALA A O 1
ATOM 2000 N N . ILE A 1 251 ? 2.681 -17.425 26.010 1.00 19.56 251 ILE A N 1
ATOM 2001 C CA . ILE A 1 251 ? 2.136 -18.021 24.803 1.00 19.46 251 ILE A CA 1
ATOM 2002 C C . ILE A 1 251 ? 3.093 -19.095 24.288 1.00 18.35 251 ILE A C 1
ATOM 2003 O O . ILE A 1 251 ? 2.649 -20.141 23.827 1.00 18.40 251 ILE A O 1
ATOM 2008 N N . LEU A 1 252 ? 4.401 -18.839 24.381 1.00 17.50 252 LEU A N 1
ATOM 2009 C CA . LEU A 1 252 ? 5.392 -19.812 23.948 1.00 17.79 252 LEU A CA 1
ATOM 2010 C C . LEU A 1 252 ? 5.203 -21.109 24.730 1.00 18.78 252 LEU A C 1
ATOM 2011 O O . LEU A 1 252 ? 5.247 -22.200 24.162 1.00 20.26 252 LEU A O 1
ATOM 2016 N N . ALA A 1 253 ? 4.993 -20.987 26.043 1.00 19.49 253 ALA A N 1
ATOM 2017 C CA . ALA A 1 253 ? 4.830 -22.158 26.888 1.00 20.38 253 ALA A CA 1
ATOM 2018 C C . ALA A 1 253 ? 3.577 -22.935 26.483 1.00 20.33 253 ALA A C 1
ATOM 2019 O O . ALA A 1 253 ? 3.588 -24.163 26.489 1.00 23.53 253 ALA A O 1
ATOM 2021 N N . LYS A 1 254 ? 2.495 -22.215 26.145 1.00 22.67 254 LYS A N 1
ATOM 2022 C CA . LYS A 1 254 ? 1.244 -22.857 25.731 1.00 24.63 254 LYS A CA 1
ATOM 2023 C C . LYS A 1 254 ? 1.437 -23.575 24.395 1.00 25.19 254 LYS A C 1
ATOM 2024 O O . LYS A 1 254 ? 0.816 -24.614 24.162 1.00 26.98 254 LYS A O 1
ATOM 2030 N N . LEU A 1 255 ? 2.305 -23.026 23.543 1.00 24.66 255 LEU A N 1
ATOM 2031 C CA . LEU A 1 255 ? 2.585 -23.610 22.241 1.00 25.75 255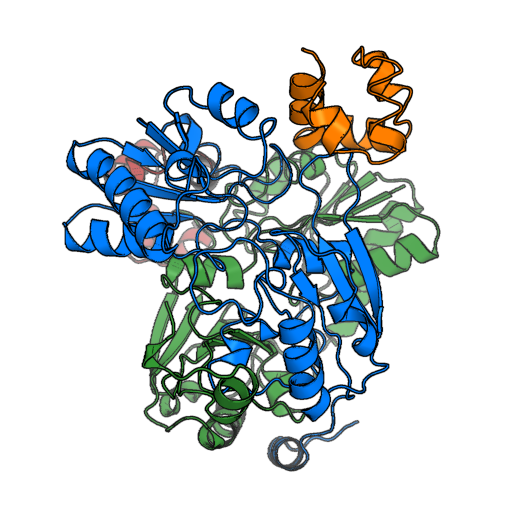 LEU A CA 1
ATOM 2032 C C . LEU A 1 255 ? 3.560 -24.775 22.394 1.00 26.59 255 LEU A C 1
ATOM 2033 O O . LEU A 1 255 ? 3.669 -25.614 21.503 1.00 31.21 255 LEU A O 1
ATOM 2038 N N . GLY A 1 256 ? 4.262 -24.809 23.531 1.00 27.89 256 GLY A N 1
ATOM 2039 C CA . GLY A 1 256 ? 5.193 -25.880 23.843 1.00 30.16 256 GLY A CA 1
ATOM 2040 C C . GLY A 1 256 ? 6.546 -25.664 23.172 1.00 31.42 256 GLY A C 1
ATOM 2041 O O . GLY A 1 256 ? 7.233 -26.628 22.838 1.00 34.52 256 GLY A O 1
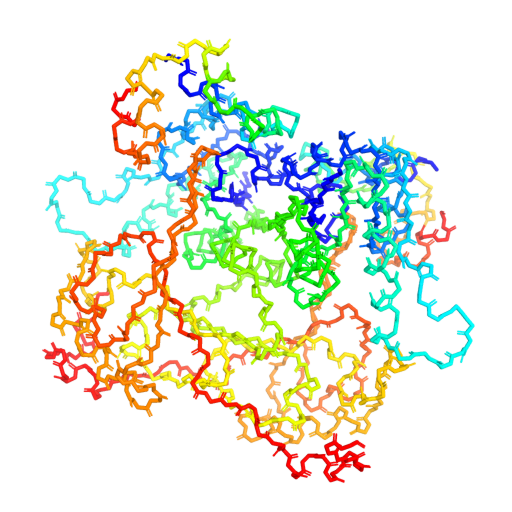ATOM 2042 N N . ILE A 1 257 ? 6.923 -24.393 22.994 1.00 28.84 257 ILE A N 1
ATOM 2043 C CA . ILE A 1 257 ? 8.169 -24.048 22.328 1.00 31.20 257 ILE A CA 1
ATOM 2044 C C . ILE A 1 257 ? 8.886 -22.958 23.121 1.00 31.06 257 ILE A C 1
ATOM 2045 O O . ILE A 1 257 ? 8.369 -22.464 24.121 1.00 27.59 257 ILE A O 1
ATOM 2050 N N . GLY A 1 258 ? 10.085 -22.593 22.650 1.00 32.45 258 GLY A N 1
ATOM 2051 C CA . GLY A 1 258 ? 10.887 -21.563 23.288 1.00 32.82 258 GLY A CA 1
ATOM 2052 C C . GLY A 1 258 ? 11.756 -20.821 22.276 1.00 32.35 258 GLY A C 1
ATOM 2053 O O . GLY A 1 258 ? 11.704 -21.102 21.080 1.00 37.62 258 GLY A O 1
ATOM 2054 N N . PRO A 1 259 ? 12.571 -19.841 22.726 1.00 33.04 259 PRO A N 1
ATOM 2055 C CA . PRO A 1 259 ? 13.459 -19.100 21.827 1.00 35.63 259 PRO A CA 1
ATOM 2056 C C . PRO A 1 259 ? 14.217 -19.981 20.836 1.00 41.18 259 PRO A C 1
ATOM 2057 O O . PRO A 1 259 ? 14.360 -19.623 19.669 1.00 43.30 259 PRO A O 1
ATOM 2061 N N . GLU A 1 260 ? 14.697 -21.136 21.310 1.00 47.29 260 GLU A N 1
ATOM 2062 C CA . GLU A 1 260 ? 15.392 -22.082 20.452 1.00 53.59 260 GLU A CA 1
ATOM 2063 C C . GLU A 1 260 ? 14.355 -22.929 19.695 1.00 56.36 260 GLU A C 1
ATOM 2064 O O . GLU A 1 260 ? 14.296 -24.147 19.961 1.00 64.64 260 GLU A O 1
ATOM 2070 N N . SER B 2 9 ? 6.443 22.479 -23.499 1.00 56.72 2 SER B N 1
ATOM 2071 C CA . SER B 2 9 ? 7.757 22.187 -24.130 1.00 50.90 2 SER B CA 1
ATOM 2072 C C . SER B 2 9 ? 8.160 20.743 -23.842 1.00 43.33 2 SER B C 1
ATOM 2073 O O . SER B 2 9 ? 7.316 19.901 -23.532 1.00 42.55 2 SER B O 1
ATOM 2076 N N . GLY B 2 10 ? 9.467 20.484 -23.922 1.00 36.53 3 GLY B N 1
ATOM 2077 C CA . GLY B 2 10 ? 9.981 19.129 -23.998 1.00 29.62 3 GLY B CA 1
ATOM 2078 C C . GLY B 2 10 ? 10.062 18.464 -22.630 1.00 22.10 3 GLY B C 1
ATOM 2079 O O . GLY B 2 10 ? 10.200 17.247 -22.557 1.00 23.13 3 GLY B O 1
ATOM 2080 N N . LEU B 2 11 ? 9.977 19.271 -21.564 1.00 19.14 4 LEU B N 1
ATOM 2081 C CA . LEU B 2 11 ? 10.147 18.779 -20.206 1.00 17.80 4 LEU B CA 1
ATOM 2082 C C . LEU B 2 11 ? 9.078 17.738 -19.900 1.00 16.43 4 LEU B C 1
ATOM 2083 O O . LEU B 2 11 ? 9.394 16.624 -19.485 1.00 16.56 4 LEU B O 1
ATOM 2088 N N . SER B 2 12 ? 7.816 18.128 -20.089 1.00 15.52 5 SER B N 1
ATOM 2089 C CA . SER B 2 12 ? 6.687 17.272 -19.764 1.00 16.62 5 SER B CA 1
ATOM 2090 C C . SER B 2 12 ? 6.725 15.998 -20.605 1.00 16.61 5 SER B C 1
ATOM 2091 O O . SER B 2 12 ? 6.530 14.899 -20.089 1.00 17.88 5 SER B O 1
ATOM 2094 N N . ASP B 2 13 ? 6.970 16.150 -21.908 1.00 17.85 6 ASP B N 1
ATOM 2095 C CA . ASP B 2 13 ? 6.987 15.006 -22.805 1.00 19.49 6 ASP B CA 1
ATOM 2096 C C . ASP B 2 13 ? 8.068 14.024 -22.361 1.00 16.69 6 ASP B C 1
ATOM 2097 O O . ASP B 2 13 ? 7.848 12.813 -22.343 1.00 17.55 6 ASP B O 1
ATOM 2102 N N . PHE B 2 14 ? 9.242 14.558 -22.009 1.00 15.38 7 PHE B N 1
ATOM 2103 C CA . PHE B 2 14 ? 10.369 13.726 -21.615 1.00 14.53 7 PHE B CA 1
ATOM 2104 C C . PHE B 2 14 ? 10.051 13.004 -20.306 1.00 14.32 7 PHE B C 1
ATOM 2105 O O . PHE B 2 14 ? 10.267 11.802 -20.188 1.00 14.16 7 PHE B O 1
ATOM 2113 N N . PHE B 2 15 ? 9.542 13.738 -19.312 1.00 15.12 8 PHE B N 1
ATOM 2114 C CA . PHE B 2 15 ? 9.291 13.152 -18.005 1.00 13.04 8 PHE B CA 1
ATOM 2115 C C . PHE B 2 15 ? 8.214 12.070 -18.107 1.00 12.81 8 PHE B C 1
ATOM 2116 O O . PHE B 2 15 ? 8.321 11.036 -17.447 1.00 12.66 8 PHE B O 1
ATOM 2124 N N . THR B 2 16 ? 7.186 12.287 -18.938 1.00 13.44 9 THR B N 1
ATOM 2125 C CA . THR B 2 16 ? 6.130 11.292 -19.081 1.00 13.99 9 THR B CA 1
ATOM 2126 C C . THR B 2 16 ? 6.702 10.008 -19.682 1.00 14.31 9 THR B C 1
ATOM 2127 O O . THR B 2 16 ? 6.375 8.915 -19.222 1.00 15.30 9 THR B O 1
ATOM 2131 N N . GLN B 2 17 ? 7.532 10.143 -20.726 1.00 15.00 10 GLN B N 1
ATOM 2132 C CA . GLN B 2 17 ? 8.122 8.989 -21.390 1.00 16.31 10 GLN B CA 1
ATOM 2133 C C . GLN B 2 17 ? 9.004 8.221 -20.407 1.00 14.64 10 GLN B C 1
ATOM 2134 O O . GLN B 2 17 ? 8.894 7.001 -20.274 1.00 15.76 10 GLN B O 1
ATOM 2140 N N . LEU B 2 18 ? 9.891 8.958 -19.731 1.00 14.27 11 LEU B N 1
ATOM 2141 C CA . LEU B 2 18 ? 10.871 8.376 -18.828 1.00 13.30 11 LEU B CA 1
ATOM 2142 C C . LEU B 2 18 ? 10.162 7.607 -17.718 1.00 13.09 11 LEU B C 1
ATOM 2143 O O . LEU B 2 18 ? 10.629 6.552 -17.292 1.00 15.49 11 LEU B O 1
ATOM 2148 N N . GLY B 2 19 ? 9.012 8.134 -17.282 1.00 12.43 12 GLY B N 1
ATOM 2149 C CA . GLY B 2 19 ? 8.295 7.582 -16.147 1.00 12.42 12 GLY B CA 1
ATOM 2150 C C . GLY B 2 19 ? 7.676 6.215 -16.432 1.00 12.35 12 GLY B C 1
ATOM 2151 O O . GLY B 2 19 ? 7.426 5.463 -15.494 1.00 13.56 12 GLY B O 1
ATOM 2152 N N . GLN B 2 20 ? 7.402 5.892 -17.704 1.00 12.33 13 GLN B N 1
ATOM 2153 C CA . GLN B 2 20 ? 6.637 4.686 -17.986 1.00 14.46 13 GLN B CA 1
ATOM 2154 C C . GLN B 2 20 ? 7.395 3.719 -18.896 1.00 13.83 13 GLN B C 1
ATOM 2155 O O . GLN B 2 20 ? 6.916 2.616 -19.150 1.00 15.51 13 GLN B O 1
ATOM 2161 N N . ASP B 2 21 ? 8.607 4.091 -19.319 1.00 13.31 14 ASP B N 1
ATOM 2162 C CA . ASP B 2 21 ? 9.386 3.286 -20.251 1.00 14.32 14 ASP B CA 1
ATOM 2163 C C . ASP B 2 21 ? 10.664 2.803 -19.565 1.00 13.27 14 ASP B C 1
ATOM 2164 O O . ASP B 2 21 ? 11.557 3.600 -19.297 1.00 13.75 14 ASP B O 1
ATOM 2169 N N . ALA B 2 22 ? 10.750 1.490 -19.298 1.00 13.10 15 ALA B N 1
ATOM 2170 C CA . ALA B 2 22 ? 11.835 0.932 -18.506 1.00 14.17 15 ALA B CA 1
ATOM 2171 C C . ALA B 2 22 ? 13.157 0.952 -19.272 1.00 13.21 15 ALA B C 1
ATOM 2172 O O . ALA B 2 22 ? 14.221 1.008 -18.660 1.00 13.29 15 ALA B O 1
ATOM 2174 N N . GLN B 2 23 ? 13.101 0.892 -20.607 1.00 14.44 16 GLN B N 1
ATOM 2175 C CA . GLN B 2 23 ? 14.314 0.981 -21.404 1.00 14.47 16 GLN B CA 1
ATOM 2176 C C . GLN B 2 23 ? 14.911 2.383 -21.271 1.00 12.44 16 GLN B C 1
ATOM 2177 O O . GLN B 2 23 ? 16.110 2.535 -21.048 1.00 13.64 16 GLN B O 1
ATOM 2183 N N . LEU B 2 24 ? 14.064 3.410 -21.399 1.00 11.77 17 LEU B N 1
ATOM 2184 C CA . LEU B 2 24 ? 14.519 4.783 -21.269 1.00 12.46 17 LEU B CA 1
ATOM 2185 C C . LEU B 2 24 ? 15.000 5.036 -19.840 1.00 12.74 17 LEU B C 1
ATOM 2186 O O . LEU B 2 24 ? 15.979 5.748 -19.623 1.00 13.14 17 LEU B O 1
ATOM 2191 N N . MET B 2 25 ? 14.300 4.462 -18.857 1.00 13.44 18 MET B N 1
ATOM 2192 C CA . MET B 2 25 ? 14.684 4.654 -17.468 1.00 15.32 18 MET B CA 1
ATOM 2193 C C . MET B 2 25 ? 16.086 4.094 -17.240 1.00 14.49 18 MET B C 1
ATOM 2194 O O . MET B 2 25 ? 16.904 4.710 -16.561 1.00 15.84 18 MET B O 1
ATOM 2199 N N . GLU B 2 26 ? 16.361 2.917 -17.810 1.00 15.16 19 GLU B N 1
ATOM 2200 C CA . GLU B 2 26 ? 17.655 2.278 -17.638 1.00 16.57 19 GLU B CA 1
ATOM 2201 C C . GLU B 2 26 ? 18.737 3.091 -18.351 1.00 14.64 19 GLU B C 1
ATOM 2202 O O . GLU B 2 26 ? 19.827 3.275 -17.812 1.00 14.95 19 GLU B O 1
ATOM 2208 N N . ASP B 2 27 ? 18.431 3.577 -19.558 1.00 15.31 20 ASP B N 1
ATOM 2209 C CA . ASP B 2 27 ? 19.352 4.430 -20.294 1.00 17.08 20 ASP B CA 1
ATOM 2210 C C . ASP B 2 27 ? 19.669 5.682 -19.479 1.00 14.71 20 ASP B C 1
ATOM 2211 O O . ASP B 2 27 ? 20.823 6.105 -19.391 1.00 14.81 20 ASP B O 1
ATOM 2216 N N . TYR B 2 28 ? 18.625 6.277 -18.894 1.00 14.04 21 TYR B N 1
ATOM 2217 C CA . TYR B 2 28 ? 18.769 7.511 -18.140 1.00 14.27 21 TYR B CA 1
ATOM 2218 C C . TYR B 2 28 ? 19.686 7.268 -16.945 1.00 16.93 21 TYR B C 1
ATOM 2219 O O . TYR B 2 28 ? 20.563 8.078 -16.650 1.00 17.45 21 TYR B O 1
ATOM 2228 N N . LYS B 2 29 ? 19.486 6.142 -16.256 1.00 17.72 22 LYS B N 1
ATOM 2229 C CA . LYS B 2 29 ? 20.245 5.889 -15.043 1.00 20.84 22 LYS B CA 1
ATOM 2230 C C . LYS B 2 29 ? 21.712 5.621 -15.383 1.00 19.68 22 LYS B C 1
ATOM 2231 O O . LYS B 2 29 ? 22.588 5.895 -14.566 1.00 22.25 22 LYS B O 1
ATOM 2237 N N . GLN B 2 30 ? 21.983 5.127 -16.596 1.00 18.37 23 GLN B N 1
ATOM 2238 C CA . GLN B 2 30 ? 23.353 4.898 -17.031 1.00 20.89 23 GLN B CA 1
ATOM 2239 C C . GLN B 2 30 ? 24.043 6.229 -17.332 1.00 18.57 23 GLN B C 1
ATOM 2240 O O . GLN B 2 30 ? 25.217 6.405 -17.014 1.00 19.44 23 GLN B O 1
ATOM 2246 N N . ASN B 2 31 ? 23.319 7.165 -17.959 1.00 14.60 24 ASN B N 1
ATOM 2247 C CA . ASN B 2 31 ? 23.917 8.429 -18.359 1.00 13.43 24 ASN B CA 1
ATOM 2248 C C . ASN B 2 31 ? 22.848 9.515 -18.402 1.00 12.08 24 ASN B C 1
ATOM 2249 O O . ASN B 2 31 ? 22.319 9.834 -19.463 1.00 13.12 24 ASN B O 1
ATOM 2254 N N . PRO B 2 32 ? 22.506 10.106 -17.240 1.00 12.19 25 PRO B N 1
ATOM 2255 C CA . PRO B 2 32 ? 21.462 11.128 -17.169 1.00 13.84 25 PRO B CA 1
ATOM 2256 C C . PRO B 2 32 ? 21.641 12.304 -18.123 1.00 13.08 25 PRO B C 1
ATOM 2257 O O . PRO B 2 32 ? 20.709 12.676 -18.830 1.00 13.98 25 PRO B O 1
ATOM 2261 N N . GLU B 2 33 ? 22.837 12.898 -18.134 1.00 14.41 26 GLU B N 1
ATOM 2262 C CA A GLU B 2 33 ? 23.079 14.103 -18.909 0.60 15.67 26 GLU B CA 1
ATOM 2263 C CA B GLU B 2 33 ? 23.046 14.112 -18.907 0.40 14.93 26 GLU B CA 1
ATOM 2264 C C . GLU B 2 33 ? 22.943 13.806 -20.401 1.00 15.43 26 GLU B C 1
ATOM 2265 O O . GLU B 2 33 ? 22.336 14.575 -21.144 1.00 15.78 26 GLU B O 1
ATOM 2276 N N . ALA B 2 34 ? 23.524 12.687 -20.846 1.00 14.44 27 ALA B N 1
ATOM 2277 C CA . ALA B 2 34 ? 23.492 12.358 -22.263 1.00 14.27 27 ALA B CA 1
ATOM 2278 C C . ALA B 2 34 ? 22.053 12.118 -22.715 1.00 12.98 27 ALA B C 1
ATOM 2279 O O . ALA B 2 34 ? 21.665 12.534 -23.805 1.00 13.23 27 ALA B O 1
ATOM 2281 N N . VAL B 2 35 ? 21.266 11.430 -21.882 1.00 13.29 28 VAL B N 1
ATOM 2282 C CA . VAL B 2 35 ? 19.889 11.123 -22.235 1.00 12.34 28 VAL B CA 1
ATOM 2283 C C . VAL B 2 35 ? 19.082 12.420 -22.267 1.00 12.19 28 VAL B C 1
ATOM 2284 O O . VAL B 2 35 ? 18.292 12.638 -23.180 1.00 11.70 28 VAL B O 1
ATOM 2288 N N . MET B 2 36 ? 19.295 13.292 -21.278 1.00 12.33 29 MET B N 1
ATOM 2289 C CA . MET B 2 36 ? 18.583 14.560 -21.247 1.00 13.27 29 MET B CA 1
ATOM 2290 C C . MET B 2 36 ? 18.926 15.408 -22.473 1.00 12.56 29 MET B C 1
ATOM 2291 O O . MET B 2 36 ? 18.042 16.025 -23.062 1.00 13.53 29 MET B O 1
ATOM 2296 N N . ARG B 2 37 ? 20.204 15.444 -22.866 1.00 13.06 30 ARG B N 1
ATOM 2297 C CA . ARG B 2 37 ? 20.604 16.232 -24.023 1.00 13.47 30 ARG B CA 1
ATOM 2298 C C . ARG B 2 37 ? 19.981 15.648 -25.289 1.00 13.06 30 ARG B C 1
ATOM 2299 O O . ARG B 2 37 ? 19.614 16.387 -26.202 1.00 14.28 30 ARG B O 1
ATOM 2307 N N . ALA B 2 38 ? 19.872 14.316 -25.337 1.00 13.37 31 ALA B N 1
ATOM 2308 C CA . ALA B 2 38 ? 19.330 13.635 -26.501 1.00 13.15 31 ALA B CA 1
ATOM 2309 C C . ALA B 2 38 ? 17.843 13.945 -26.654 1.00 13.87 31 ALA B C 1
ATOM 2310 O O . ALA B 2 38 ? 17.280 13.790 -27.735 1.00 14.24 31 ALA B O 1
ATOM 2312 N N . HIS B 2 39 ? 17.215 14.381 -25.557 1.00 13.44 32 HIS B N 1
ATOM 2313 C CA . HIS B 2 39 ? 15.798 14.712 -25.559 1.00 13.37 32 HIS B CA 1
ATOM 2314 C C . HIS B 2 39 ? 15.606 16.227 -25.555 1.00 13.50 32 HIS B C 1
ATOM 2315 O O . HIS B 2 39 ? 14.491 16.708 -25.369 1.00 15.36 32 HIS B O 1
ATOM 2322 N N . GLY B 2 40 ? 16.704 16.961 -25.761 1.00 14.04 33 GLY B N 1
ATOM 2323 C CA . GLY B 2 40 ? 16.644 18.382 -26.060 1.00 14.03 33 GLY B CA 1
ATOM 2324 C C . GLY B 2 40 ? 16.552 19.276 -24.824 1.00 12.99 33 GLY B C 1
ATOM 2325 O O . GLY B 2 40 ? 16.338 20.478 -24.961 1.00 15.15 33 GLY B O 1
ATOM 2326 N N . LEU B 2 41 ? 16.739 18.719 -23.623 1.00 12.85 34 LEU B N 1
ATOM 2327 C CA . LEU B 2 41 ? 16.637 19.533 -22.421 1.00 13.92 34 LEU B CA 1
ATOM 2328 C C . LEU B 2 41 ? 17.749 20.578 -22.420 1.00 14.35 34 LEU B C 1
ATOM 2329 O O . LEU B 2 41 ? 18.881 20.289 -22.804 1.00 15.40 34 LEU B O 1
ATOM 2334 N N . THR B 2 42 ? 17.402 21.791 -21.974 1.00 16.24 35 THR B N 1
ATOM 2335 C CA . THR B 2 42 ? 18.334 22.904 -21.942 1.00 16.61 35 THR B CA 1
ATOM 2336 C C . THR B 2 42 ? 19.335 22.695 -20.810 1.00 16.03 35 THR B C 1
ATOM 2337 O O . THR B 2 42 ? 19.091 21.920 -19.891 1.00 15.82 35 THR B O 1
ATOM 2341 N N . ASP B 2 43 ? 20.462 23.407 -20.882 1.00 17.02 36 ASP B N 1
ATOM 2342 C CA . ASP B 2 43 ? 21.472 23.336 -19.841 1.00 19.30 36 ASP B CA 1
ATOM 2343 C C . ASP B 2 43 ? 20.851 23.725 -18.500 1.00 18.33 36 ASP B C 1
ATOM 2344 O O . ASP B 2 43 ? 21.167 23.130 -17.473 1.00 18.20 36 ASP B O 1
ATOM 2349 N N . GLU B 2 44 ? 19.965 24.729 -18.526 1.00 18.79 37 GLU B N 1
ATOM 2350 C CA . GLU B 2 44 ? 19.306 25.216 -17.324 1.00 20.04 37 GLU B CA 1
ATOM 2351 C C . GLU B 2 44 ? 18.427 24.120 -16.722 1.00 17.85 37 GLU B C 1
ATOM 2352 O O . GLU B 2 44 ? 18.401 23.936 -15.505 1.00 17.96 37 GLU B O 1
ATOM 2358 N N . GLN B 2 45 ? 17.704 23.398 -17.584 1.00 16.72 38 GLN B N 1
ATOM 2359 C CA . GLN B 2 45 ? 16.807 22.341 -17.142 1.00 15.56 38 GLN B CA 1
ATOM 2360 C C . GLN B 2 45 ? 17.624 21.194 -16.552 1.00 14.66 38 GLN B C 1
ATOM 2361 O O . GLN B 2 45 ? 17.272 20.643 -15.511 1.00 15.36 38 GLN B O 1
ATOM 2367 N N . ILE B 2 46 ? 18.726 20.853 -17.223 1.00 15.37 39 ILE B N 1
ATOM 2368 C CA . ILE B 2 46 ? 19.595 19.779 -16.771 1.00 14.68 39 ILE B CA 1
ATOM 2369 C C . ILE B 2 46 ? 20.193 20.149 -15.415 1.00 14.42 39 ILE B C 1
ATOM 2370 O O . ILE B 2 46 ? 20.277 19.313 -14.522 1.00 15.14 39 ILE B O 1
ATOM 2375 N N . ASN B 2 47 ? 20.592 21.412 -15.250 1.00 15.12 40 ASN B N 1
ATOM 2376 C CA A ASN B 2 47 ? 21.167 21.868 -13.996 0.60 16.76 40 ASN B CA 1
ATOM 2377 C CA B ASN B 2 47 ? 21.172 21.859 -13.996 0.40 16.40 40 ASN B CA 1
ATOM 2378 C C . ASN B 2 47 ? 20.137 21.741 -12.877 1.00 15.25 40 ASN B C 1
ATOM 2379 O O . ASN B 2 47 ? 20.480 21.391 -11.752 1.00 17.85 40 ASN B O 1
ATOM 2388 N N . ALA B 2 48 ? 18.869 22.036 -13.191 1.00 15.58 41 ALA B N 1
ATOM 2389 C CA . ALA B 2 48 ? 17.815 21.963 -12.189 1.00 15.80 41 ALA B CA 1
ATOM 2390 C C . ALA B 2 48 ? 17.606 20.511 -11.760 1.00 14.38 41 ALA B C 1
ATOM 2391 O O . ALA B 2 48 ? 17.389 20.234 -10.582 1.00 16.27 41 ALA B O 1
ATOM 2393 N N . VAL B 2 49 ? 17.698 19.583 -12.718 1.00 13.97 42 VAL B N 1
ATOM 2394 C CA . VAL B 2 49 ? 17.538 18.165 -12.429 1.00 14.35 42 VAL B CA 1
ATOM 2395 C C . VAL B 2 49 ? 18.674 17.706 -11.520 1.00 15.47 42 VAL B C 1
ATOM 2396 O O . VAL B 2 49 ? 18.445 17.016 -10.526 1.00 17.15 42 VAL B O 1
ATOM 2400 N N . MET B 2 50 ? 19.902 18.094 -11.871 1.00 15.25 43 MET B N 1
ATOM 2401 C CA . MET B 2 50 ? 21.072 17.563 -11.194 1.00 16.24 43 MET B CA 1
ATOM 2402 C C . MET B 2 50 ? 21.194 18.164 -9.792 1.00 17.66 43 MET B C 1
ATOM 2403 O O . MET B 2 50 ? 21.747 17.521 -8.908 1.00 20.75 43 MET B O 1
ATOM 2408 N N . THR B 2 51 ? 20.664 19.380 -9.578 1.00 18.63 44 THR B N 1
ATOM 2409 C CA . THR B 2 51 ? 20.716 20.004 -8.260 1.00 19.82 44 THR B CA 1
ATOM 2410 C C . THR B 2 51 ? 19.453 19.674 -7.466 1.00 20.25 44 THR B C 1
ATOM 2411 O O . THR B 2 51 ? 19.329 20.065 -6.305 1.00 24.28 44 THR B O 1
ATOM 2415 N N . GLY B 2 52 ? 18.519 18.959 -8.102 1.00 21.71 45 GLY B N 1
ATOM 2416 C CA . GLY B 2 52 ? 17.305 18.506 -7.443 1.00 21.86 45 GLY B CA 1
ATOM 2417 C C . GLY B 2 52 ? 16.350 19.656 -7.133 1.00 20.78 45 GLY B C 1
ATOM 2418 O O . GLY B 2 52 ? 15.635 19.612 -6.136 1.00 22.89 45 GLY B O 1
ATOM 2419 N N . ASP B 2 53 ? 16.322 20.666 -8.009 1.00 22.38 46 ASP B N 1
ATOM 2420 C CA . ASP B 2 53 ? 15.480 21.834 -7.808 1.00 23.01 46 ASP B CA 1
ATOM 2421 C C . ASP B 2 53 ? 14.155 21.647 -8.543 1.00 22.37 46 ASP B C 1
ATOM 2422 O O . ASP B 2 53 ? 14.011 22.059 -9.691 1.00 21.89 46 ASP B O 1
ATOM 2427 N N . MET B 2 54 ? 13.182 21.042 -7.859 1.00 23.94 47 MET B N 1
ATOM 2428 C CA . MET B 2 54 ? 11.916 20.686 -8.477 1.00 24.34 47 MET B CA 1
ATOM 2429 C C . MET B 2 54 ? 11.090 21.941 -8.766 1.00 26.10 47 MET B C 1
ATOM 2430 O O . MET B 2 54 ? 10.284 21.957 -9.696 1.00 25.19 47 MET B O 1
ATOM 2435 N N . GLU B 2 55 ? 11.293 23.001 -7.977 1.00 28.31 48 GLU B N 1
ATOM 2436 C CA . GLU B 2 55 ? 10.491 24.204 -8.130 1.00 31.17 48 GLU B CA 1
ATOM 2437 C C . GLU B 2 55 ? 10.869 24.888 -9.444 1.00 32.37 48 GLU B C 1
ATOM 2438 O O . GLU B 2 55 ? 10.000 25.377 -10.164 1.00 30.44 48 GLU B O 1
ATOM 2444 N N . LYS B 2 56 ? 12.172 24.902 -9.750 1.00 33.46 49 LYS B N 1
ATOM 2445 C CA . LYS B 2 56 ? 12.686 25.515 -10.966 1.00 34.13 49 LYS B CA 1
ATOM 2446 C C . LYS B 2 56 ? 12.132 24.785 -12.189 1.00 32.93 49 LYS B C 1
ATOM 2447 O O . LYS B 2 56 ? 11.710 25.422 -13.151 1.00 38.68 49 LYS B O 1
ATOM 2453 N N . LEU B 2 57 ? 12.143 23.446 -12.144 1.00 30.30 50 LEU B N 1
ATOM 2454 C CA . LEU B 2 57 ? 11.648 22.627 -13.241 1.00 30.11 50 LEU B CA 1
ATOM 2455 C C . LEU B 2 57 ? 10.195 22.983 -13.538 1.00 30.89 50 LEU B C 1
ATOM 2456 O O . LEU B 2 57 ? 9.795 23.081 -14.695 1.00 32.50 50 LEU B O 1
ATOM 2461 N N . LYS B 2 58 ? 9.406 23.139 -12.472 1.00 30.93 51 LYS B N 1
ATOM 2462 C CA . LYS B 2 58 ? 7.985 23.411 -12.602 1.00 32.66 51 LYS B CA 1
ATOM 2463 C C . LYS B 2 58 ? 7.784 24.731 -13.345 1.00 35.83 51 LYS B C 1
ATOM 2464 O O . LYS B 2 58 ? 6.883 24.839 -14.174 1.00 39.15 51 LYS B O 1
ATOM 2470 N N . THR B 2 59 ? 8.643 25.718 -13.064 1.00 35.26 52 THR B N 1
ATOM 2471 C CA . THR B 2 59 ? 8.523 27.033 -13.677 1.00 36.34 52 THR B CA 1
ATOM 2472 C C . THR B 2 59 ? 8.957 26.950 -15.138 1.00 37.48 52 THR B C 1
ATOM 2473 O O . THR B 2 59 ? 8.431 27.670 -15.984 1.00 39.63 52 THR B O 1
ATOM 2477 N N . LEU B 2 60 ? 9.929 26.073 -15.415 1.00 36.18 53 LEU B N 1
ATOM 2478 C CA . LEU B 2 60 ? 10.374 25.814 -16.774 1.00 37.53 53 LEU B CA 1
ATOM 2479 C C . LEU B 2 60 ? 9.414 24.801 -17.422 1.00 38.64 53 LEU B C 1
ATOM 2480 O O . LEU B 2 60 ? 9.097 24.996 -18.615 1.00 48.16 53 LEU B O 1
ATOM 2485 N N . GLY C 1 2 ? 25.724 -7.001 -14.724 1.00 23.87 2 GLY C N 1
ATOM 2486 C CA . GLY C 1 2 ? 24.309 -7.363 -14.515 1.00 17.75 2 GLY C CA 1
ATOM 2487 C C . GLY C 1 2 ? 23.631 -6.385 -13.561 1.00 16.44 2 GLY C C 1
ATOM 2488 O O . GLY C 1 2 ? 24.284 -5.503 -13.001 1.00 18.45 2 GLY C O 1
ATOM 2489 N N . SER C 1 3 ? 22.316 -6.546 -13.390 1.00 12.91 3 SER C N 1
ATOM 2490 C CA . SER C 1 3 ? 21.549 -5.662 -12.527 1.00 13.41 3 SER C CA 1
ATOM 2491 C C . SER C 1 3 ? 20.277 -6.362 -12.068 1.00 12.65 3 SER C C 1
ATOM 2492 O O . SER C 1 3 ? 19.877 -7.368 -12.648 1.00 12.81 3 SER C O 1
ATOM 2495 N N . LEU C 1 4 ? 19.646 -5.804 -11.026 1.00 13.47 4 LEU C N 1
ATOM 2496 C CA . LEU C 1 4 ? 18.447 -6.393 -10.455 1.00 12.15 4 LEU C CA 1
ATOM 2497 C C . LEU C 1 4 ? 17.374 -5.327 -10.248 1.00 12.08 4 LEU C C 1
ATOM 2498 O O . LEU C 1 4 ? 17.631 -4.275 -9.664 1.00 12.66 4 LEU C O 1
ATOM 2503 N N . VAL C 1 5 ? 16.160 -5.635 -10.716 1.00 11.01 5 VAL C N 1
ATOM 2504 C CA . VAL C 1 5 ? 14.975 -4.867 -10.375 1.00 11.46 5 VAL C CA 1
ATOM 2505 C C . VAL C 1 5 ? 13.895 -5.841 -9.911 1.00 11.25 5 VAL C C 1
ATOM 2506 O O . VAL C 1 5 ? 13.550 -6.776 -10.627 1.00 12.11 5 VAL C O 1
ATOM 2510 N N . CYS C 1 6 ? 13.377 -5.615 -8.699 1.00 11.71 6 CYS C N 1
ATOM 2511 C CA . CYS C 1 6 ? 12.281 -6.411 -8.175 1.00 12.28 6 CYS C CA 1
ATOM 2512 C C . CYS C 1 6 ? 10.984 -5.622 -8.302 1.00 11.76 6 CYS C C 1
ATOM 2513 O O . CYS C 1 6 ? 10.899 -4.496 -7.817 1.00 13.33 6 CYS C O 1
ATOM 2516 N N . VAL C 1 7 ? 9.987 -6.228 -8.957 1.00 11.93 7 VAL C N 1
ATOM 2517 C CA . VAL C 1 7 ? 8.707 -5.578 -9.191 1.00 11.04 7 VAL C CA 1
ATOM 2518 C C . VAL C 1 7 ? 7.591 -6.438 -8.608 1.00 12.03 7 VAL C C 1
ATOM 2519 O O . VAL C 1 7 ? 7.753 -7.643 -8.420 1.00 12.97 7 VAL C O 1
ATOM 2523 N N . GLY C 1 8 ? 6.452 -5.791 -8.333 1.00 12.53 8 GLY C N 1
ATOM 2524 C CA . GLY C 1 8 ? 5.250 -6.483 -7.899 1.00 12.11 8 GLY C CA 1
ATOM 2525 C C . GLY C 1 8 ? 4.239 -6.560 -9.037 1.00 12.07 8 GLY C C 1
ATOM 2526 O O . GLY C 1 8 ? 4.212 -5.686 -9.902 1.00 14.69 8 GLY C O 1
ATOM 2527 N N . THR C 1 9 ? 3.423 -7.618 -9.039 1.00 12.38 9 THR C N 1
ATOM 2528 C CA . THR C 1 9 ? 2.416 -7.794 -10.072 1.00 12.39 9 THR C CA 1
ATOM 2529 C C . THR C 1 9 ? 1.025 -7.527 -9.500 1.00 12.23 9 THR C C 1
ATOM 2530 O O . THR C 1 9 ? 0.029 -7.651 -10.210 1.00 13.98 9 THR C O 1
ATOM 2534 N N . GLY C 1 10 ? 0.958 -7.139 -8.223 1.00 11.76 10 GLY C N 1
ATOM 2535 C CA . GLY C 1 10 ? -0.327 -6.947 -7.574 1.00 12.24 10 GLY C CA 1
ATOM 2536 C C . GLY C 1 10 ? -0.995 -8.299 -7.349 1.00 11.89 10 GLY C C 1
ATOM 2537 O O . GLY C 1 10 ? -0.335 -9.336 -7.418 1.00 12.72 10 GLY C O 1
ATOM 2538 N N . LEU C 1 11 ? -2.302 -8.292 -7.073 1.00 12.41 11 LEU C N 1
ATOM 2539 C CA . LEU C 1 11 ? -2.990 -9.529 -6.740 1.00 12.80 11 LEU C CA 1
ATOM 2540 C C . LEU C 1 11 ? -3.852 -10.006 -7.907 1.00 12.91 11 LEU C C 1
ATOM 2541 O O . LEU C 1 11 ? -3.976 -11.215 -8.121 1.00 12.98 11 LEU C O 1
ATOM 2546 N N . GLN C 1 12 ? -4.459 -9.063 -8.637 1.00 13.58 12 GLN C N 1
ATOM 2547 C CA . GLN C 1 12 ? -5.325 -9.390 -9.761 1.00 13.44 12 GLN C CA 1
ATOM 2548 C C . GLN C 1 12 ? -4.492 -9.650 -11.014 1.00 14.20 12 GLN C C 1
ATOM 2549 O O . GLN C 1 12 ? -3.492 -8.982 -11.252 1.00 16.63 12 GLN C O 1
ATOM 2555 N N . LEU C 1 13 ? -4.943 -10.624 -11.812 1.00 14.09 13 LEU C N 1
ATOM 2556 C CA . LEU C 1 13 ? -4.304 -10.997 -13.063 1.00 12.39 13 LEU C CA 1
ATOM 2557 C C . LEU C 1 13 ? -4.208 -9.807 -14.017 1.00 13.25 13 LEU C C 1
ATOM 2558 O O . LEU C 1 13 ? -5.208 -9.156 -14.314 1.00 13.18 13 LEU C O 1
ATOM 2563 N N . ALA C 1 14 ? -2.974 -9.549 -14.472 1.00 14.12 14 ALA C N 1
ATOM 2564 C CA . ALA C 1 14 ? -2.669 -8.757 -15.657 1.00 13.70 14 ALA C CA 1
ATOM 2565 C C . ALA C 1 14 ? -2.810 -7.253 -15.425 1.00 13.06 14 ALA C C 1
ATOM 2566 O O . ALA C 1 14 ? -1.969 -6.488 -15.888 1.00 15.07 14 ALA C O 1
ATOM 2568 N N . GLY C 1 15 ? -3.877 -6.822 -14.746 1.00 12.00 15 GLY C N 1
ATOM 2569 C CA . GLY C 1 15 ? -4.250 -5.416 -14.752 1.00 12.52 15 GLY C CA 1
ATOM 2570 C C . GLY C 1 15 ? -3.717 -4.614 -13.564 1.00 11.26 15 GLY C C 1
ATOM 2571 O O . GLY C 1 15 ? -3.806 -3.386 -13.565 1.00 11.39 15 GLY C O 1
ATOM 2572 N N . GLN C 1 16 ? -3.177 -5.285 -12.546 1.00 11.29 16 GLN C N 1
ATOM 2573 C CA . GLN C 1 16 ? -2.863 -4.601 -11.303 1.00 12.15 16 GLN C CA 1
ATOM 2574 C C . GLN C 1 16 ? -1.373 -4.286 -11.200 1.00 13.10 16 GLN C C 1
ATOM 2575 O O . GLN C 1 16 ? -0.944 -3.694 -10.213 1.00 17.89 16 GLN C O 1
ATOM 2581 N N . ILE C 1 17 ? -0.590 -4.680 -12.210 1.00 11.18 17 ILE C N 1
ATOM 2582 C CA . ILE C 1 17 ? 0.812 -4.294 -12.289 1.00 10.75 17 ILE C CA 1
ATOM 2583 C C . ILE C 1 17 ? 0.885 -2.844 -12.762 1.00 10.30 17 ILE C C 1
ATOM 2584 O O . ILE C 1 17 ? 0.058 -2.421 -13.565 1.00 11.06 17 ILE C O 1
ATOM 2589 N N . SER C 1 18 ? 1.884 -2.095 -12.281 1.00 11.20 18 SER C N 1
ATOM 2590 C CA . SER C 1 18 ? 2.083 -0.727 -12.736 1.00 11.22 18 SER C CA 1
ATOM 2591 C C . SER C 1 18 ? 2.607 -0.737 -14.170 1.00 11.15 18 SER C C 1
ATOM 2592 O O . SER C 1 18 ? 3.214 -1.704 -14.623 1.00 11.29 18 SER C O 1
ATOM 2595 N N . VAL C 1 19 ? 2.381 0.369 -14.876 1.00 10.81 19 VAL C N 1
ATOM 2596 C CA . VAL C 1 19 ? 2.808 0.497 -16.257 1.00 11.18 19 VAL C CA 1
ATOM 2597 C C . VAL C 1 19 ? 4.320 0.305 -16.352 1.00 10.69 19 VAL C C 1
ATOM 2598 O O . VAL C 1 19 ? 4.794 -0.437 -17.207 1.00 11.34 19 VAL C O 1
ATOM 2602 N N . LEU C 1 20 ? 5.080 0.988 -15.486 1.00 11.34 20 LEU C N 1
ATOM 2603 C CA . LEU C 1 20 ? 6.531 0.913 -15.541 1.00 11.16 20 LEU C CA 1
ATOM 2604 C C . LEU C 1 20 ? 7.004 -0.502 -15.197 1.00 11.38 20 LEU C C 1
ATOM 2605 O O . LEU C 1 20 ? 7.945 -1.016 -15.806 1.00 11.58 20 LEU C O 1
ATOM 2610 N N . SER C 1 21 ? 6.358 -1.142 -14.219 1.00 11.47 21 SER C N 1
ATOM 2611 C CA . SER C 1 21 ? 6.791 -2.465 -13.795 1.00 11.49 21 SER C CA 1
ATOM 2612 C C . SER C 1 21 ? 6.595 -3.478 -14.923 1.00 12.13 21 SER C C 1
ATOM 2613 O O . SER C 1 21 ? 7.414 -4.379 -15.110 1.00 11.32 21 SER C O 1
ATOM 2616 N N . ARG C 1 22 ? 5.511 -3.319 -15.686 1.00 12.25 22 ARG C N 1
ATOM 2617 C CA A ARG C 1 22 ? 5.246 -4.176 -16.829 0.60 11.80 22 ARG C CA 1
ATOM 2618 C CA B ARG C 1 22 ? 5.250 -4.184 -16.824 0.40 11.77 22 ARG C CA 1
ATOM 2619 C C . ARG C 1 22 ? 6.366 -4.010 -17.854 1.00 11.53 22 ARG C C 1
ATOM 2620 O O . ARG C 1 22 ? 6.835 -4.983 -18.444 1.00 11.98 22 ARG C O 1
ATOM 2635 N N . SER C 1 23 ? 6.796 -2.761 -18.054 1.00 10.71 23 SER C N 1
ATOM 2636 C CA . SER C 1 23 ? 7.862 -2.450 -18.990 1.00 10.19 23 SER C CA 1
ATOM 2637 C C . SER C 1 23 ? 9.165 -3.119 -18.554 1.00 10.74 23 SER C C 1
ATOM 2638 O O . SER C 1 23 ? 9.907 -3.632 -19.388 1.00 12.84 23 SER C O 1
ATOM 2641 N N . TYR C 1 24 ? 9.443 -3.131 -17.245 1.00 11.34 24 TYR C N 1
ATOM 2642 C CA . TYR C 1 24 ? 10.654 -3.765 -16.745 1.00 11.34 24 TYR C CA 1
ATOM 2643 C C . TYR C 1 24 ? 10.640 -5.247 -17.111 1.00 11.28 24 TYR C C 1
ATOM 2644 O O . TYR C 1 24 ? 11.655 -5.788 -17.544 1.00 12.84 24 TYR C O 1
ATOM 2653 N N . ILE C 1 25 ? 9.492 -5.907 -16.921 1.00 10.44 25 ILE C N 1
ATOM 2654 C CA . ILE C 1 25 ? 9.386 -7.325 -17.231 1.00 11.71 25 ILE C CA 1
ATOM 2655 C C . ILE C 1 25 ? 9.619 -7.542 -18.723 1.00 12.65 25 ILE C C 1
ATOM 2656 O O . ILE C 1 25 ? 10.344 -8.453 -19.118 1.00 14.07 25 ILE C O 1
ATOM 2661 N N . GLU C 1 26 ? 8.985 -6.704 -19.545 1.00 12.80 26 GLU C N 1
ATOM 2662 C CA . GLU C 1 26 ? 9.066 -6.835 -20.991 1.00 14.49 26 GLU C CA 1
ATOM 2663 C C . GLU C 1 26 ? 10.513 -6.806 -21.479 1.00 15.16 26 GLU C C 1
ATOM 2664 O O . GLU C 1 26 ? 10.869 -7.549 -22.393 1.00 17.88 26 GLU C O 1
ATOM 2670 N N . HIS C 1 27 ? 11.334 -5.933 -20.886 1.00 14.67 27 HIS C N 1
ATOM 2671 C CA . HIS C 1 27 ? 12.660 -5.650 -21.410 1.00 15.50 27 HIS C CA 1
ATOM 2672 C C . HIS C 1 27 ? 13.747 -6.447 -20.686 1.00 14.36 27 HIS C C 1
ATOM 2673 O O . HIS C 1 27 ? 14.923 -6.318 -21.018 1.00 15.67 27 HIS C O 1
ATOM 2680 N N . ALA C 1 28 ? 13.361 -7.269 -19.702 1.00 14.19 28 ALA C N 1
ATOM 2681 C CA . ALA C 1 28 ? 14.323 -8.034 -18.921 1.00 14.29 28 ALA C CA 1
ATOM 2682 C C . ALA C 1 28 ? 15.011 -9.095 -19.778 1.00 14.22 28 ALA C C 1
ATOM 2683 O O . ALA C 1 28 ? 14.416 -9.652 -20.699 1.00 15.07 28 ALA C O 1
ATOM 2685 N N . ASP C 1 29 ? 16.268 -9.388 -19.433 1.00 14.82 29 ASP C N 1
ATOM 2686 C CA . ASP C 1 29 ? 16.980 -10.519 -20.006 1.00 15.35 29 ASP C CA 1
ATOM 2687 C C . ASP C 1 29 ? 16.382 -11.823 -19.480 1.00 15.11 29 ASP C C 1
ATOM 2688 O O . ASP C 1 29 ? 16.309 -12.817 -20.199 1.00 17.60 29 ASP C O 1
ATOM 2693 N N . ILE C 1 30 ? 15.987 -11.803 -18.204 1.00 14.68 30 ILE C N 1
ATOM 2694 C CA . ILE C 1 30 ? 15.479 -12.978 -17.515 1.00 12.69 30 ILE C CA 1
ATOM 2695 C C . ILE C 1 30 ? 14.570 -12.507 -16.383 1.00 12.47 30 ILE C C 1
ATOM 2696 O O . ILE C 1 30 ? 14.821 -11.459 -15.786 1.00 13.50 30 ILE C O 1
ATOM 2701 N N . VAL C 1 31 ? 13.513 -13.286 -16.119 1.00 13.14 31 VAL C N 1
ATOM 2702 C CA . VAL C 1 31 ? 12.540 -12.979 -15.085 1.00 13.63 31 VAL C CA 1
ATOM 2703 C C . VAL C 1 31 ? 12.409 -14.173 -14.143 1.00 14.40 31 VAL C C 1
ATOM 2704 O O . VAL C 1 31 ? 12.164 -15.295 -14.584 1.00 16.03 31 VAL C O 1
ATOM 2708 N N . PHE C 1 32 ? 12.585 -13.909 -12.844 1.00 13.55 32 PHE C N 1
ATOM 2709 C CA . PHE C 1 32 ? 12.293 -14.874 -11.796 1.00 12.57 32 PHE C CA 1
ATOM 2710 C C . PHE C 1 32 ? 10.932 -14.538 -11.196 1.00 13.43 32 PHE C C 1
ATOM 2711 O O . PHE C 1 32 ? 10.730 -13.422 -10.725 1.00 15.30 32 PHE C O 1
ATOM 2719 N N . SER C 1 33 ? 10.014 -15.514 -11.208 1.00 13.87 33 SER C N 1
ATOM 2720 C CA . SER C 1 33 ? 8.622 -15.254 -10.885 1.00 13.39 33 SER C CA 1
ATOM 2721 C C . SER C 1 33 ? 8.187 -15.989 -9.621 1.00 13.17 33 SER C C 1
ATOM 2722 O O . SER C 1 33 ? 8.628 -17.101 -9.342 1.00 15.02 33 SER C O 1
ATOM 2725 N N . LEU C 1 34 ? 7.272 -15.351 -8.890 1.00 14.86 34 LEU C N 1
ATOM 2726 C CA . LEU C 1 34 ? 6.488 -16.003 -7.858 1.00 15.41 34 LEU C CA 1
ATOM 2727 C C . LEU C 1 34 ? 5.066 -15.456 -7.942 1.00 15.56 34 LEU C C 1
ATOM 2728 O O . LEU C 1 34 ? 4.777 -14.385 -7.407 1.00 14.67 34 LEU C O 1
ATOM 2733 N N . LEU C 1 35 ? 4.193 -16.188 -8.646 1.00 15.21 35 LEU C N 1
ATOM 2734 C CA . LEU C 1 35 ? 2.875 -15.681 -8.993 1.00 13.62 35 LEU C CA 1
ATOM 2735 C C . LEU C 1 35 ? 1.787 -16.591 -8.426 1.00 16.03 35 LEU C C 1
ATOM 2736 O O . LEU C 1 35 ? 2.042 -17.745 -8.086 1.00 19.01 35 LEU C O 1
ATOM 2741 N N . PRO C 1 36 ? 0.544 -16.077 -8.275 1.00 18.33 36 PRO C N 1
ATOM 2742 C CA . PRO C 1 36 ? -0.528 -16.819 -7.605 1.00 19.96 36 PRO C CA 1
ATOM 2743 C C . PRO C 1 36 ? -1.053 -18.091 -8.272 1.00 19.67 36 PRO C C 1
ATOM 2744 O O . PRO C 1 36 ? -1.556 -18.976 -7.584 1.00 21.88 36 PRO C O 1
ATOM 2748 N N . ASP C 1 37 ? -0.969 -18.181 -9.605 1.00 20.67 37 ASP C N 1
ATOM 2749 C CA . ASP C 1 37 ? -1.652 -19.253 -10.313 1.00 21.11 37 ASP C CA 1
ATOM 2750 C C . ASP C 1 37 ? -1.147 -19.377 -11.750 1.00 19.43 37 ASP C C 1
ATOM 2751 O O . ASP C 1 37 ? -0.317 -18.589 -12.197 1.00 19.32 37 ASP C O 1
ATOM 2756 N N . GLY C 1 38 ? -1.686 -20.378 -12.460 1.00 19.73 38 GLY C N 1
ATOM 2757 C CA . GLY C 1 38 ? -1.284 -20.696 -13.822 1.00 18.17 38 GLY C CA 1
ATOM 2758 C C . GLY C 1 38 ? -1.709 -19.627 -14.828 1.00 17.24 38 GLY C C 1
ATOM 2759 O O . GLY C 1 38 ? -1.073 -19.469 -15.866 1.00 18.81 38 GLY C O 1
ATOM 2760 N N . PHE C 1 39 ? -2.795 -18.906 -14.532 1.00 16.20 39 PHE C N 1
ATOM 2761 C CA . PHE C 1 39 ? -3.243 -17.834 -15.409 1.00 17.01 39 PHE C CA 1
ATOM 2762 C C . PHE C 1 39 ? -2.214 -16.706 -15.421 1.00 14.66 39 PHE C C 1
ATOM 2763 O O . PHE C 1 39 ? -1.879 -16.180 -16.483 1.00 13.99 39 PHE C O 1
ATOM 2771 N N . SER C 1 40 ? -1.733 -16.317 -14.237 1.00 15.42 40 SER C N 1
ATOM 2772 C CA A SER C 1 40 ? -0.747 -15.253 -14.151 0.60 15.43 40 SER C CA 1
ATOM 2773 C CA B SER C 1 40 ? -0.736 -15.267 -14.114 0.40 14.87 40 SER C CA 1
ATOM 2774 C C . SER C 1 40 ? 0.577 -15.742 -14.732 1.00 14.64 40 SER C C 1
ATOM 2775 O O . SER C 1 40 ? 1.294 -14.978 -15.369 1.00 16.11 40 SER C O 1
ATOM 2780 N N . GLN C 1 41 ? 0.874 -17.034 -14.553 1.00 15.24 41 GLN C N 1
ATOM 2781 C CA . GLN C 1 41 ? 2.108 -17.593 -15.077 1.00 14.83 41 GLN C CA 1
ATOM 2782 C C . GLN C 1 41 ? 2.125 -17.491 -16.602 1.00 16.51 41 GLN C C 1
ATOM 2783 O O . GLN C 1 41 ? 3.152 -17.150 -17.187 1.00 17.10 41 GLN C O 1
ATOM 2789 N N . ARG C 1 42 ? 0.988 -17.800 -17.236 1.00 16.78 42 ARG C N 1
ATOM 2790 C CA . ARG C 1 42 ? 0.876 -17.754 -18.687 1.00 18.45 42 ARG C CA 1
ATOM 2791 C C . ARG C 1 42 ? 0.976 -16.308 -19.166 1.00 16.90 42 ARG C C 1
ATOM 2792 O O . ARG C 1 42 ? 1.625 -16.026 -20.171 1.00 18.97 42 ARG C O 1
ATOM 2800 N N . TRP C 1 43 ? 0.310 -15.405 -18.441 1.00 16.11 43 TRP C N 1
ATOM 2801 C CA . TRP C 1 43 ? 0.356 -13.983 -18.741 1.00 14.63 43 TRP C CA 1
ATOM 2802 C C . TRP C 1 43 ? 1.800 -13.488 -18.751 1.00 14.64 43 TRP C C 1
ATOM 2803 O O . TRP C 1 43 ? 2.202 -12.745 -19.642 1.00 15.93 43 TRP C O 1
ATOM 2814 N N . LEU C 1 44 ? 2.575 -13.909 -17.750 1.00 15.30 44 LEU C N 1
ATOM 2815 C CA . LEU C 1 44 ? 3.957 -13.480 -17.626 1.00 16.16 44 LEU C CA 1
ATOM 2816 C C . LEU C 1 44 ? 4.774 -14.003 -18.806 1.00 16.40 44 LEU C C 1
ATOM 2817 O O . LEU C 1 44 ? 5.555 -13.261 -19.394 1.00 16.80 44 LEU C O 1
ATOM 2822 N N . THR C 1 45 ? 4.591 -15.287 -19.133 1.00 17.51 45 THR C N 1
ATOM 2823 C CA . THR C 1 45 ? 5.371 -15.943 -20.170 1.00 20.00 45 THR C CA 1
ATOM 2824 C C . THR C 1 45 ? 5.151 -15.253 -21.514 1.00 20.13 45 THR C C 1
ATOM 2825 O O . THR C 1 45 ? 6.047 -15.235 -22.355 1.00 21.78 45 THR C O 1
ATOM 2829 N N . LYS C 1 46 ? 3.952 -14.698 -21.720 1.00 19.49 46 LYS C N 1
ATOM 2830 C CA . LYS C 1 46 ? 3.647 -14.023 -22.972 1.00 21.74 46 LYS C CA 1
ATOM 2831 C C . LYS C 1 46 ? 4.324 -12.653 -22.999 1.00 20.52 46 LYS C C 1
ATOM 2832 O O . LYS C 1 46 ? 4.682 -12.164 -24.067 1.00 24.57 46 LYS C O 1
ATOM 2838 N N . LEU C 1 47 ? 4.506 -12.048 -21.818 1.00 20.27 47 LEU C N 1
ATOM 2839 C CA . LEU C 1 47 ? 5.219 -10.785 -21.690 1.00 21.46 47 LEU C CA 1
ATOM 2840 C C . LEU C 1 47 ? 6.703 -10.980 -21.994 1.00 19.30 47 LEU C C 1
ATOM 2841 O O . LEU C 1 47 ? 7.325 -10.158 -22.665 1.00 20.62 47 LEU C O 1
ATOM 2846 N N . ASN C 1 48 ? 7.265 -12.054 -21.437 1.00 15.15 48 ASN C N 1
ATOM 2847 C CA . ASN C 1 48 ? 8.681 -12.348 -21.558 1.00 15.76 48 ASN C CA 1
ATOM 2848 C C . ASN C 1 48 ? 8.859 -13.853 -21.406 1.00 17.10 48 ASN C C 1
ATOM 2849 O O . ASN C 1 48 ? 8.590 -14.402 -20.343 1.00 17.72 48 ASN C O 1
ATOM 2854 N N . PRO C 1 49 ? 9.310 -14.571 -22.454 1.00 17.49 49 PRO C N 1
ATOM 2855 C CA . PRO C 1 49 ? 9.389 -16.029 -22.381 1.00 18.39 49 PRO C CA 1
ATOM 2856 C C . PRO C 1 49 ? 10.524 -16.558 -21.507 1.00 17.37 49 PRO C C 1
ATOM 2857 O O . PRO C 1 49 ? 10.526 -17.736 -21.153 1.00 19.98 49 PRO C O 1
ATOM 2861 N N . ASN C 1 50 ? 11.483 -15.690 -21.160 1.00 16.79 50 ASN C N 1
ATOM 2862 C CA A ASN C 1 50 ? 12.657 -16.106 -20.410 0.60 18.43 50 ASN C CA 1
ATOM 2863 C CA B ASN C 1 50 ? 12.654 -16.123 -20.412 0.40 18.01 50 ASN C CA 1
AT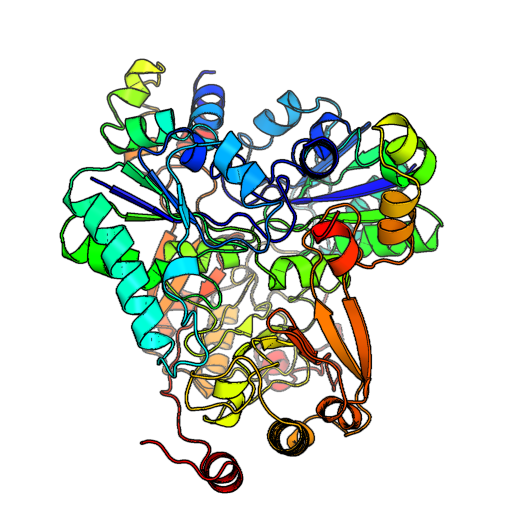OM 2864 C C . ASN C 1 50 ? 12.353 -16.048 -18.917 1.00 18.14 50 ASN C C 1
ATOM 2865 O O . ASN C 1 50 ? 12.829 -15.154 -18.227 1.00 18.06 50 ASN C O 1
ATOM 2874 N N . VAL C 1 51 ? 11.569 -17.022 -18.434 1.00 16.75 51 VAL C N 1
ATOM 2875 C CA . VAL C 1 51 ? 11.089 -17.019 -17.062 1.00 16.75 51 VAL C CA 1
ATOM 2876 C C . VAL C 1 51 ? 11.624 -18.235 -16.313 1.00 16.95 51 VAL C C 1
ATOM 2877 O O . VAL C 1 51 ? 11.610 -19.356 -16.827 1.00 19.60 51 VAL C O 1
ATOM 2881 N N . ILE C 1 52 ? 12.088 -17.980 -15.087 1.00 16.54 52 ILE C N 1
ATOM 2882 C CA . ILE C 1 52 ? 12.397 -19.027 -14.131 1.00 17.16 52 ILE C CA 1
ATOM 2883 C C . ILE C 1 52 ? 11.420 -18.907 -12.963 1.00 16.08 52 ILE C C 1
ATOM 2884 O O . ILE C 1 52 ? 11.319 -17.857 -12.331 1.00 16.21 52 ILE C O 1
ATOM 2889 N N . ASN C 1 53 ? 10.670 -19.986 -12.721 1.00 15.91 53 ASN C N 1
ATOM 2890 C CA . ASN C 1 53 ? 9.623 -20.007 -11.712 1.00 15.27 53 ASN C CA 1
ATOM 2891 C C . ASN C 1 53 ? 10.236 -20.364 -10.360 1.00 15.49 53 ASN C C 1
ATOM 2892 O O . ASN C 1 53 ? 10.717 -21.480 -10.169 1.00 17.15 53 ASN C O 1
ATOM 2897 N N . LEU C 1 54 ? 10.180 -19.418 -9.417 1.00 15.25 54 LEU C N 1
ATOM 2898 C CA . LEU C 1 54 ? 10.798 -19.575 -8.111 1.00 14.80 54 LEU C CA 1
ATOM 2899 C C . LEU C 1 54 ? 10.062 -20.639 -7.298 1.00 16.54 54 LEU C C 1
ATOM 2900 O O . LEU C 1 54 ? 10.577 -21.110 -6.287 1.00 18.43 54 LEU C O 1
ATOM 2905 N N . GLN C 1 55 ? 8.863 -21.024 -7.746 1.00 18.12 55 GLN C N 1
ATOM 2906 C CA . GLN C 1 55 ? 8.060 -21.990 -7.012 1.00 19.06 55 GLN C CA 1
ATOM 2907 C C . GLN C 1 55 ? 8.797 -23.321 -6.909 1.00 19.78 55 GLN C C 1
ATOM 2908 O O . GLN C 1 55 ? 8.526 -24.107 -6.006 1.00 22.23 55 GLN C O 1
ATOM 2914 N N . GLN C 1 56 ? 9.755 -23.550 -7.814 1.00 19.30 56 GLN C N 1
ATOM 2915 C CA . GLN C 1 56 ? 10.443 -24.828 -7.883 1.00 21.80 56 GLN C CA 1
ATOM 2916 C C . GLN C 1 56 ? 11.250 -25.076 -6.609 1.00 22.97 56 GLN C C 1
ATOM 2917 O O . GLN C 1 56 ? 11.576 -26.222 -6.302 1.00 25.80 56 GLN C O 1
ATOM 2923 N N . PHE C 1 57 ? 11.550 -24.007 -5.861 1.00 21.17 57 PHE C N 1
ATOM 2924 C CA . PHE C 1 57 ? 12.458 -24.089 -4.726 1.00 22.23 57 PHE C CA 1
ATOM 2925 C C . PHE C 1 57 ? 11.695 -24.438 -3.450 1.00 24.54 57 PHE C C 1
ATOM 2926 O O . PHE C 1 57 ? 12.302 -24.618 -2.394 1.00 25.37 57 PHE C O 1
ATOM 2934 N N . TYR C 1 58 ? 10.367 -24.545 -3.549 1.00 25.56 58 TYR C N 1
ATOM 2935 C CA . TYR C 1 58 ? 9.564 -25.003 -2.428 1.00 28.57 58 TYR C CA 1
ATOM 2936 C C . TYR C 1 58 ? 9.669 -26.523 -2.347 1.00 32.89 58 TYR C C 1
ATOM 2937 O O . TYR C 1 58 ? 9.878 -27.191 -3.358 1.00 32.28 58 TYR C O 1
ATOM 2946 N N . ALA C 1 59 ? 9.535 -27.049 -1.126 1.00 34.20 59 ALA C N 1
ATOM 2947 C CA . ALA C 1 59 ? 9.529 -28.485 -0.903 1.00 38.73 59 ALA C CA 1
ATOM 2948 C C . ALA C 1 59 ? 8.480 -29.126 -1.809 1.00 43.91 59 ALA C C 1
ATOM 2949 O O . ALA C 1 59 ? 7.290 -28.846 -1.683 1.00 39.76 59 ALA C O 1
ATOM 2951 N N . GLN C 1 60 ? 8.942 -29.980 -2.727 1.00 50.57 60 GLN C N 1
ATOM 2952 C CA . GLN C 1 60 ? 8.073 -30.557 -3.739 1.00 54.48 60 GLN C CA 1
ATOM 2953 C C . GLN C 1 60 ? 7.336 -31.757 -3.154 1.00 58.90 60 GLN C C 1
ATOM 2954 O O . GLN C 1 60 ? 6.120 -31.873 -3.292 1.00 64.31 60 GLN C O 1
ATOM 2960 N N . ASN C 1 61 ? 8.091 -32.644 -2.502 1.00 57.12 61 ASN C N 1
ATOM 2961 C CA . ASN C 1 61 ? 7.526 -33.834 -1.891 1.00 59.63 61 ASN C CA 1
ATOM 2962 C C . ASN C 1 61 ? 6.935 -33.441 -0.539 1.00 61.96 61 ASN C C 1
ATOM 2963 O O . ASN C 1 61 ? 6.825 -32.256 -0.230 1.00 63.63 61 ASN C O 1
ATOM 2968 N N . GLY C 1 62 ? 6.553 -34.447 0.255 1.00 54.32 62 GLY C N 1
ATOM 2969 C CA . GLY C 1 62 ? 6.170 -34.229 1.640 1.00 52.47 62 GLY C CA 1
ATOM 2970 C C . GLY C 1 62 ? 7.406 -33.994 2.505 1.00 49.63 62 GLY C C 1
ATOM 2971 O O . GLY C 1 62 ? 7.354 -34.104 3.728 1.00 45.63 62 GLY C O 1
ATOM 2972 N N . GLU C 1 63 ? 8.517 -33.681 1.831 1.00 47.78 63 GLU C N 1
ATOM 2973 C CA . GLU C 1 63 ? 9.791 -33.407 2.474 1.00 45.44 63 GLU C CA 1
ATOM 2974 C C . GLU C 1 63 ? 9.643 -32.243 3.450 1.00 40.63 63 GLU C C 1
ATOM 2975 O O . GLU C 1 63 ? 8.819 -31.352 3.248 1.00 36.75 63 GLU C O 1
ATOM 2981 N N . VAL C 1 64 ? 10.453 -32.280 4.516 1.00 38.12 64 VAL C N 1
ATOM 2982 C CA . VAL C 1 64 ? 10.533 -31.194 5.479 1.00 37.82 64 VAL C CA 1
ATOM 2983 C C . VAL C 1 64 ? 11.674 -30.270 5.066 1.00 34.28 64 VAL C C 1
ATOM 2984 O O . VAL C 1 64 ? 12.810 -30.708 4.891 1.00 34.22 64 VAL C O 1
ATOM 2988 N N . LYS C 1 65 ? 11.351 -28.984 4.916 1.00 31.98 65 LYS C N 1
ATOM 2989 C CA . LYS C 1 65 ? 12.315 -27.998 4.463 1.00 32.25 65 LYS C CA 1
ATOM 2990 C C . LYS C 1 65 ? 11.983 -26.663 5.120 1.00 31.70 65 LYS C C 1
ATOM 2991 O O . LYS C 1 65 ? 10.869 -26.164 4.979 1.00 35.43 65 LYS C O 1
ATOM 2997 N N . ASN C 1 66 ? 12.948 -26.118 5.871 1.00 31.69 66 ASN C N 1
ATOM 2998 C CA . ASN C 1 66 ? 12.817 -24.786 6.433 1.00 32.15 66 ASN C CA 1
ATOM 2999 C C . ASN C 1 66 ? 12.570 -23.807 5.293 1.00 28.77 66 ASN C C 1
ATOM 3000 O O . ASN C 1 66 ? 13.309 -23.800 4.312 1.00 30.73 66 ASN C O 1
ATOM 3005 N N . ARG C 1 67 ? 11.518 -22.996 5.429 1.00 29.51 67 ARG C N 1
ATOM 3006 C CA . ARG C 1 67 ? 11.215 -21.986 4.430 1.00 30.51 67 ARG C CA 1
ATOM 3007 C C . ARG C 1 67 ? 12.392 -21.025 4.283 1.00 30.97 67 ARG C C 1
ATOM 3008 O O . ARG C 1 67 ? 12.573 -20.439 3.220 1.00 30.02 67 ARG C O 1
ATOM 3016 N N . ARG C 1 68 ? 13.202 -20.883 5.337 1.00 30.39 68 ARG C N 1
ATOM 3017 C CA . ARG C 1 68 ? 14.366 -20.011 5.284 1.00 35.26 68 ARG C CA 1
ATOM 3018 C C . ARG C 1 68 ? 15.356 -20.559 4.257 1.00 29.82 68 ARG C C 1
ATOM 3019 O O . ARG C 1 68 ? 16.059 -19.795 3.600 1.00 29.52 68 ARG C O 1
ATOM 3027 N N . ASP C 1 69 ? 15.394 -21.889 4.116 1.00 27.18 69 ASP C N 1
ATOM 3028 C CA . ASP C 1 69 ? 16.286 -22.532 3.165 1.00 27.07 69 ASP C CA 1
ATOM 3029 C C . ASP C 1 69 ? 15.783 -22.295 1.741 1.00 25.69 69 ASP C C 1
ATOM 3030 O O . ASP C 1 69 ? 16.576 -22.037 0.837 1.00 29.48 69 ASP C O 1
ATOM 3035 N N . THR C 1 70 ? 14.463 -22.391 1.548 1.00 21.97 70 THR C N 1
ATOM 3036 C CA . THR C 1 70 ? 13.863 -22.124 0.251 1.00 22.48 70 THR C CA 1
ATOM 3037 C C . THR C 1 70 ? 14.219 -20.705 -0.188 1.00 21.72 70 THR C C 1
ATOM 3038 O O . THR C 1 70 ? 14.600 -20.477 -1.337 1.00 20.94 70 THR C O 1
ATOM 3042 N N . TYR C 1 71 ? 14.086 -19.752 0.741 1.00 23.57 71 TYR C N 1
ATOM 3043 C CA . TYR C 1 71 ? 14.309 -18.347 0.436 1.00 24.29 71 TYR C CA 1
ATOM 3044 C C . TYR C 1 71 ? 15.764 -18.130 0.029 1.00 24.48 71 TYR C C 1
ATOM 3045 O O . TYR C 1 71 ? 16.048 -17.349 -0.878 1.00 21.83 71 TYR C O 1
ATOM 3054 N N . GLU C 1 72 ? 16.679 -18.820 0.716 1.00 24.72 72 GLU C N 1
ATOM 3055 C CA . GLU C 1 72 ? 18.100 -18.710 0.430 1.00 24.38 72 GLU C CA 1
ATOM 3056 C C . GLU C 1 72 ? 18.383 -19.187 -0.994 1.00 23.59 72 GLU C C 1
ATOM 3057 O O . GLU C 1 72 ? 19.126 -18.542 -1.727 1.00 24.21 72 GLU C O 1
ATOM 3063 N N . GLN C 1 73 ? 17.802 -20.329 -1.378 1.00 23.32 73 GLN C N 1
ATOM 3064 C CA . GLN C 1 73 ? 17.994 -20.877 -2.720 1.00 22.49 73 GLN C CA 1
ATOM 3065 C C . GLN C 1 73 ? 17.381 -19.951 -3.776 1.00 19.39 73 GLN C C 1
ATOM 3066 O O . GLN C 1 73 ? 17.943 -19.804 -4.859 1.00 20.46 73 GLN C O 1
ATOM 3072 N N . MET C 1 74 ? 16.231 -19.353 -3.463 1.00 18.61 74 MET C N 1
ATOM 3073 C CA . MET C 1 74 ? 15.610 -18.424 -4.393 1.00 17.00 74 MET C CA 1
ATOM 3074 C C . MET C 1 74 ? 16.552 -17.249 -4.636 1.00 16.05 74 MET C C 1
ATOM 3075 O O . MET C 1 74 ? 16.794 -16.875 -5.782 1.00 18.09 74 MET C O 1
ATOM 3080 N N . VAL C 1 75 ? 17.076 -16.682 -3.543 1.00 16.69 75 VAL C N 1
ATOM 3081 C CA . VAL C 1 75 ? 17.928 -15.504 -3.611 1.00 17.63 75 VAL C CA 1
ATOM 3082 C C . VAL C 1 75 ? 19.191 -15.853 -4.393 1.00 16.92 75 VAL C C 1
ATOM 3083 O O . VAL C 1 75 ? 19.667 -15.060 -5.204 1.00 17.74 75 VAL C O 1
ATOM 3087 N N . ASN C 1 76 ? 19.726 -17.054 -4.153 1.00 18.02 76 ASN C N 1
ATOM 3088 C CA . ASN C 1 76 ? 20.950 -17.474 -4.815 1.00 19.80 76 ASN C CA 1
ATOM 3089 C C . ASN C 1 76 ? 20.717 -17.590 -6.320 1.00 19.18 76 ASN C C 1
ATOM 3090 O O . ASN C 1 76 ? 21.575 -17.209 -7.112 1.00 20.71 76 ASN C O 1
ATOM 3095 N N . ALA C 1 77 ? 19.564 -18.143 -6.711 1.00 18.06 77 ALA C N 1
ATOM 3096 C CA . ALA C 1 77 ? 19.244 -18.302 -8.121 1.00 18.93 77 ALA C CA 1
ATOM 3097 C C . ALA C 1 77 ? 19.189 -16.937 -8.807 1.00 16.26 77 ALA C C 1
ATOM 3098 O O . ALA C 1 77 ? 19.695 -16.772 -9.916 1.00 17.17 77 ALA C O 1
ATOM 3100 N N . ILE C 1 78 ? 18.570 -15.959 -8.136 1.00 15.17 78 ILE C N 1
ATOM 3101 C CA . ILE C 1 78 ? 18.422 -14.619 -8.680 1.00 14.91 78 ILE C CA 1
ATOM 3102 C C . ILE C 1 78 ? 19.800 -13.986 -8.864 1.00 14.85 78 ILE C C 1
ATOM 3103 O O . ILE C 1 78 ? 20.099 -13.442 -9.924 1.00 14.74 78 ILE C O 1
ATOM 3108 N N . LEU C 1 79 ? 20.625 -14.057 -7.814 1.00 15.84 79 LEU C N 1
ATOM 3109 C CA . LEU C 1 79 ? 21.949 -13.454 -7.813 1.00 17.00 79 LEU C CA 1
ATOM 3110 C C . LEU C 1 79 ? 22.864 -14.122 -8.839 1.00 16.33 79 LEU C C 1
ATOM 3111 O O . LEU C 1 79 ? 23.725 -13.464 -9.412 1.00 16.89 79 LEU C O 1
ATOM 3116 N N . ASP C 1 80 ? 22.690 -15.428 -9.069 1.00 16.22 80 ASP C N 1
ATOM 3117 C CA . ASP C 1 80 ? 23.498 -16.127 -10.055 1.00 17.13 80 ASP C CA 1
ATOM 3118 C C . ASP C 1 80 ? 23.301 -15.490 -11.431 1.00 15.59 80 ASP C C 1
ATOM 3119 O O . ASP C 1 80 ? 24.257 -15.341 -12.187 1.00 17.85 80 ASP C O 1
ATOM 3124 N N . ALA C 1 81 ? 22.058 -15.107 -11.747 1.00 15.01 81 ALA C N 1
ATOM 3125 C CA . ALA C 1 81 ? 21.764 -14.463 -13.017 1.00 14.07 81 ALA C CA 1
ATOM 3126 C C . ALA C 1 81 ? 22.429 -13.089 -13.076 1.00 13.52 81 ALA C C 1
ATOM 3127 O O . ALA C 1 81 ? 22.993 -12.716 -14.101 1.00 13.64 81 ALA C O 1
ATOM 3129 N N . VAL C 1 82 ? 22.343 -12.334 -11.975 1.00 13.54 82 VAL C N 1
ATOM 3130 C CA . VAL C 1 82 ? 22.919 -10.998 -11.915 1.00 12.50 82 VAL C CA 1
ATOM 3131 C C . VAL C 1 82 ? 24.436 -11.090 -12.092 1.00 14.19 82 VAL C C 1
ATOM 3132 O O . VAL C 1 82 ? 25.022 -10.356 -12.885 1.00 14.72 82 VAL C O 1
ATOM 3136 N N . ARG C 1 83 ? 25.059 -12.011 -11.348 1.00 14.84 83 ARG C N 1
ATOM 3137 C CA . ARG C 1 83 ? 26.502 -12.196 -11.366 1.00 15.98 83 ARG C CA 1
ATOM 3138 C C . ARG C 1 83 ? 26.990 -12.566 -12.768 1.00 16.40 83 ARG C C 1
ATOM 3139 O O . ARG C 1 83 ? 28.098 -12.197 -13.155 1.00 17.47 83 ARG C O 1
ATOM 3147 N N . ALA C 1 84 ? 26.164 -13.311 -13.513 1.00 16.39 84 ALA C N 1
ATOM 3148 C CA . ALA C 1 84 ? 26.518 -13.778 -14.844 1.00 16.07 84 ALA C CA 1
ATOM 3149 C C . ALA C 1 84 ? 26.476 -12.630 -15.853 1.00 16.39 84 ALA C C 1
ATOM 3150 O O . ALA C 1 84 ? 27.097 -12.712 -16.911 1.00 18.81 84 ALA C O 1
ATOM 3152 N N . GLY C 1 85 ? 25.713 -11.578 -15.534 1.00 15.32 85 GLY C N 1
ATOM 3153 C CA . GLY C 1 85 ? 25.688 -10.377 -16.355 1.00 15.02 85 GLY C CA 1
ATOM 3154 C C . GLY C 1 85 ? 24.287 -10.011 -16.844 1.00 16.32 85 GLY C C 1
ATOM 3155 O O . GLY C 1 85 ? 24.135 -9.076 -17.629 1.00 17.05 85 GLY C O 1
ATOM 3156 N N . LYS C 1 86 ? 23.265 -10.740 -16.382 1.00 15.00 86 LYS C N 1
ATOM 3157 C CA . LYS C 1 86 ? 21.920 -10.571 -16.908 1.00 15.21 86 LYS C CA 1
ATOM 3158 C C . LYS C 1 86 ? 21.231 -9.364 -16.271 1.00 14.81 86 LYS C C 1
ATOM 3159 O O . LYS C 1 86 ? 21.378 -9.101 -15.079 1.00 14.34 86 LYS C O 1
ATOM 3165 N N . LYS C 1 87 ? 20.481 -8.636 -17.108 1.00 15.04 87 LYS C N 1
ATOM 3166 C CA . LYS C 1 87 ? 19.513 -7.648 -16.662 1.00 14.51 87 LYS C CA 1
ATOM 3167 C C . LYS C 1 87 ? 18.312 -8.403 -16.101 1.00 13.09 87 LYS C C 1
ATOM 3168 O O . LYS C 1 87 ? 17.449 -8.842 -16.857 1.00 14.39 87 LYS C O 1
ATOM 3174 N N . THR C 1 88 ? 18.302 -8.565 -14.773 1.00 12.06 88 THR C N 1
ATOM 3175 C CA . THR C 1 88 ? 17.431 -9.511 -14.095 1.00 12.25 88 THR C CA 1
ATOM 3176 C C . THR C 1 88 ? 16.254 -8.769 -13.472 1.00 11.44 88 THR C C 1
ATOM 3177 O O . THR C 1 88 ? 16.437 -7.722 -12.846 1.00 12.10 88 THR C O 1
ATOM 3181 N N . VAL C 1 89 ? 15.054 -9.329 -13.649 1.00 11.14 89 VAL C N 1
ATOM 3182 C CA . VAL C 1 89 ? 13.871 -8.827 -12.978 1.00 12.43 89 VAL C CA 1
ATOM 3183 C C . VAL C 1 89 ? 13.240 -9.957 -12.174 1.00 13.70 89 VAL C C 1
ATOM 3184 O O . VAL C 1 89 ? 13.140 -11.087 -12.644 1.00 15.01 89 VAL C O 1
ATOM 3188 N N . CYS C 1 90 ? 12.880 -9.631 -10.929 1.00 14.77 90 CYS C N 1
ATOM 3189 C CA A CYS C 1 90 ? 12.078 -10.514 -10.104 0.60 15.64 90 CYS C CA 1
ATOM 3190 C CA B CYS C 1 90 ? 12.096 -10.502 -10.067 0.40 15.89 90 CYS C CA 1
ATOM 3191 C C . CYS C 1 90 ? 10.650 -10.003 -10.076 1.00 16.61 90 CYS C C 1
ATOM 3192 O O . CYS C 1 90 ? 10.400 -8.847 -9.744 1.00 20.58 90 CYS C O 1
ATOM 3197 N N . ALA C 1 91 ? 9.723 -10.880 -10.462 1.00 16.16 91 ALA C N 1
ATOM 3198 C CA . ALA C 1 91 ? 8.317 -10.531 -10.507 1.00 16.09 91 ALA C CA 1
ATOM 3199 C C . ALA C 1 91 ? 7.594 -11.305 -9.414 1.00 14.51 91 ALA C C 1
ATOM 3200 O O . ALA C 1 91 ? 7.409 -12.513 -9.529 1.00 16.11 91 ALA C O 1
ATOM 3202 N N . LEU C 1 92 ? 7.230 -10.592 -8.344 1.00 14.43 92 LEU C N 1
ATOM 3203 C CA . LEU C 1 92 ? 6.560 -11.183 -7.200 1.00 13.60 92 LEU C CA 1
ATOM 3204 C C . LEU C 1 92 ? 5.136 -10.653 -7.144 1.00 12.54 92 LEU C C 1
ATOM 3205 O O . LEU C 1 92 ? 4.895 -9.492 -7.468 1.00 14.62 92 LEU C O 1
ATOM 3210 N N . TYR C 1 93 ? 4.204 -11.490 -6.681 1.00 12.55 93 TYR C N 1
ATOM 3211 C CA . TYR C 1 93 ? 2.830 -11.044 -6.543 1.00 12.74 93 TYR C CA 1
ATOM 3212 C C . TYR C 1 93 ? 2.750 -10.011 -5.421 1.00 12.65 93 TYR C C 1
ATOM 3213 O O . TYR C 1 93 ? 3.523 -10.043 -4.460 1.00 12.37 93 TYR C O 1
ATOM 3222 N N . GLY C 1 94 ? 1.784 -9.102 -5.574 1.00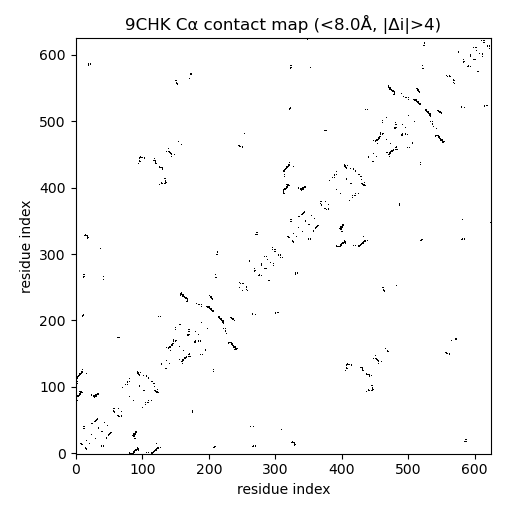 11.84 94 GLY C N 1
ATOM 3223 C CA . GLY C 1 94 ? 1.547 -8.026 -4.627 1.00 11.76 94 GLY C CA 1
ATOM 3224 C C . GLY C 1 94 ? 2.610 -6.936 -4.743 1.00 11.51 94 GLY C C 1
ATOM 3225 O O . GLY C 1 94 ? 2.938 -6.489 -5.840 1.00 11.82 94 GLY C O 1
ATOM 3226 N N . HIS C 1 95 ? 3.111 -6.525 -3.576 1.00 10.70 95 HIS C N 1
ATOM 3227 C CA . HIS C 1 95 ? 4.244 -5.627 -3.430 1.00 11.70 95 HIS C CA 1
ATOM 3228 C C . HIS C 1 95 ? 5.458 -6.477 -3.073 1.00 11.36 95 HIS C C 1
ATOM 3229 O O . HIS C 1 95 ? 5.396 -7.274 -2.139 1.00 12.28 95 HIS C O 1
ATOM 3236 N N . PRO C 1 96 ? 6.595 -6.347 -3.791 1.00 12.29 96 PRO C N 1
ATOM 3237 C CA . PRO C 1 96 ? 7.703 -7.288 -3.622 1.00 13.22 96 PRO C CA 1
ATOM 3238 C C . PRO C 1 96 ? 8.408 -7.175 -2.273 1.00 14.57 96 PRO C C 1
ATOM 3239 O O . PRO C 1 96 ? 9.216 -8.034 -1.929 1.00 17.64 96 PRO C O 1
ATOM 3243 N N . GLY C 1 97 ? 8.087 -6.125 -1.506 1.00 14.43 97 GLY C N 1
ATOM 3244 C CA . GLY C 1 97 ? 8.770 -5.877 -0.246 1.00 15.07 97 GLY C CA 1
ATOM 3245 C C . GLY C 1 97 ? 7.840 -5.878 0.967 1.00 14.71 97 GLY C C 1
ATOM 3246 O O . GLY C 1 97 ? 8.242 -5.444 2.042 1.00 16.41 97 GLY C O 1
ATOM 3247 N N . VAL C 1 98 ? 6.617 -6.393 0.809 1.00 15.05 98 VAL C N 1
ATOM 3248 C CA . VAL C 1 98 ? 5.644 -6.398 1.892 1.00 16.52 98 VAL C CA 1
ATOM 3249 C C . VAL C 1 98 ? 5.392 -7.834 2.339 1.00 16.90 98 VAL C C 1
ATOM 3250 O O . VAL C 1 98 ? 4.923 -8.657 1.557 1.00 20.70 98 VAL C O 1
ATOM 3254 N N . PHE C 1 99 ? 5.690 -8.105 3.615 1.00 16.55 99 PHE C N 1
ATOM 3255 C CA . PHE C 1 99 ? 5.614 -9.447 4.170 1.00 19.41 99 PHE C CA 1
ATOM 3256 C C . PHE C 1 99 ? 6.254 -10.408 3.176 1.00 19.49 99 PHE C C 1
ATOM 3257 O O . PHE C 1 99 ? 5.677 -11.434 2.829 1.00 23.20 99 PHE C O 1
ATOM 3265 N N . ALA C 1 100 ? 7.454 -10.033 2.727 1.00 20.34 100 ALA C N 1
ATOM 3266 C CA . ALA C 1 100 ? 8.220 -10.801 1.763 1.00 20.25 100 ALA C CA 1
ATOM 3267 C C . ALA C 1 100 ? 9.698 -10.493 1.970 1.00 23.63 100 ALA C C 1
ATOM 3268 O O . ALA C 1 100 ? 10.068 -9.328 2.112 1.00 27.54 100 ALA C O 1
ATOM 3270 N N . CYS C 1 101 ? 10.544 -11.530 1.981 1.00 22.54 101 CYS C N 1
ATOM 3271 C CA . CYS C 1 101 ? 11.942 -11.330 2.327 1.00 24.73 101 CYS C CA 1
ATOM 3272 C C . CYS C 1 101 ? 12.875 -11.560 1.139 1.00 22.19 101 CYS C C 1
ATOM 3273 O O . CYS C 1 101 ? 14.017 -11.107 1.169 1.00 24.04 101 CYS C O 1
ATOM 3276 N N . VAL C 1 102 ? 12.406 -12.260 0.099 1.00 21.14 102 VAL C N 1
ATOM 3277 C CA . VAL C 1 102 ? 13.306 -12.691 -0.962 1.00 19.08 102 VAL C CA 1
ATOM 3278 C C . VAL C 1 102 ? 13.871 -11.469 -1.689 1.00 17.65 102 VAL C C 1
ATOM 3279 O O . VAL C 1 102 ? 15.061 -11.423 -1.990 1.00 16.86 102 VAL C O 1
ATOM 3283 N N . SER C 1 103 ? 13.026 -10.473 -1.969 1.00 16.87 103 SER C N 1
ATOM 3284 C CA . SER C 1 103 ? 13.481 -9.304 -2.705 1.00 15.97 103 SER C CA 1
ATOM 3285 C C . SER C 1 103 ? 14.422 -8.463 -1.842 1.00 15.95 103 SER C C 1
ATOM 3286 O O . SER C 1 103 ? 15.479 -8.049 -2.310 1.00 16.21 103 SER C O 1
ATOM 3289 N N . HIS C 1 104 ? 14.051 -8.220 -0.579 1.00 18.29 104 HIS C N 1
ATOM 3290 C CA . HIS C 1 104 ? 14.888 -7.411 0.293 1.00 18.00 104 HIS C CA 1
ATOM 3291 C C . HIS C 1 104 ? 16.267 -8.059 0.408 1.00 17.03 104 HIS C C 1
ATOM 3292 O O . HIS C 1 104 ? 17.286 -7.374 0.380 1.00 17.45 104 HIS C O 1
ATOM 3299 N N . MET C 1 105 ? 16.286 -9.390 0.532 1.00 17.73 105 MET C N 1
ATOM 3300 C CA . MET C 1 105 ? 17.523 -10.137 0.704 1.00 19.05 105 MET C CA 1
ATOM 3301 C C . MET C 1 105 ? 18.376 -10.061 -0.559 1.00 16.41 105 MET C C 1
ATOM 3302 O O . MET C 1 105 ? 19.583 -9.839 -0.483 1.00 17.38 105 MET C O 1
ATOM 3307 N N . ALA C 1 106 ? 17.744 -10.266 -1.718 1.00 14.34 106 ALA C N 1
ATOM 3308 C CA . ALA C 1 106 ? 18.449 -10.246 -2.988 1.00 14.83 106 ALA C CA 1
ATOM 3309 C C . ALA C 1 106 ? 19.026 -8.855 -3.250 1.00 13.27 106 ALA C C 1
ATOM 3310 O O . ALA C 1 106 ? 20.146 -8.721 -3.731 1.00 14.40 106 ALA C O 1
ATOM 3312 N N . ILE C 1 107 ? 18.257 -7.814 -2.922 1.00 14.78 107 ILE C N 1
ATOM 3313 C CA . ILE C 1 107 ? 18.702 -6.449 -3.145 1.00 14.52 107 ILE C CA 1
ATOM 3314 C C . ILE C 1 107 ? 19.892 -6.138 -2.239 1.00 14.74 107 ILE C C 1
ATOM 3315 O O . ILE C 1 107 ? 20.881 -5.570 -2.694 1.00 15.81 107 ILE C O 1
ATOM 3320 N N . THR C 1 108 ? 19.799 -6.518 -0.959 1.00 14.73 108 THR C N 1
ATOM 3321 C CA . THR C 1 108 ? 20.886 -6.292 -0.019 1.00 16.47 108 THR C CA 1
ATOM 3322 C C . THR C 1 108 ? 22.163 -6.962 -0.528 1.00 16.54 108 THR C C 1
ATOM 3323 O O . THR C 1 108 ? 23.237 -6.364 -0.510 1.00 18.58 108 THR C O 1
ATOM 3327 N N . ARG C 1 109 ? 22.044 -8.219 -0.963 1.00 16.42 109 ARG C N 1
ATOM 3328 C CA . ARG C 1 109 ? 23.204 -8.997 -1.367 1.00 17.65 109 ARG C CA 1
ATOM 3329 C C . ARG C 1 109 ? 23.781 -8.446 -2.670 1.00 16.46 109 ARG C C 1
ATOM 3330 O O . ARG C 1 109 ? 24.997 -8.383 -2.842 1.00 18.57 109 ARG C O 1
ATOM 3338 N N . ALA C 1 110 ? 22.898 -8.057 -3.592 1.00 15.36 110 ALA C N 1
ATOM 3339 C CA . ALA C 1 110 ? 23.329 -7.512 -4.867 1.00 16.42 110 ALA C CA 1
ATOM 3340 C C . ALA C 1 110 ? 24.129 -6.230 -4.643 1.00 16.20 110 ALA C C 1
ATOM 3341 O O . ALA C 1 110 ? 25.178 -6.040 -5.248 1.00 18.05 110 ALA C O 1
ATOM 3343 N N . LYS C 1 111 ? 23.630 -5.353 -3.766 1.00 17.70 111 LYS C N 1
ATOM 3344 C CA . LYS C 1 111 ? 24.295 -4.087 -3.501 1.00 18.51 111 LYS C CA 1
ATOM 3345 C C . LYS C 1 111 ? 25.663 -4.343 -2.875 1.00 19.71 111 LYS C C 1
ATOM 3346 O O . LYS C 1 111 ? 26.631 -3.655 -3.187 1.00 23.45 111 LYS C O 1
ATOM 3352 N N . ALA C 1 112 ? 25.730 -5.339 -1.987 1.00 21.52 112 ALA C N 1
ATOM 3353 C CA . ALA C 1 112 ? 26.962 -5.656 -1.284 1.00 22.43 112 ALA C CA 1
ATOM 3354 C C . ALA C 1 112 ? 28.023 -6.154 -2.263 1.00 21.77 112 ALA C C 1
ATOM 3355 O O . ALA C 1 112 ? 29.216 -5.979 -2.021 1.00 25.15 112 ALA C O 1
ATOM 3357 N N . GLU C 1 113 ? 27.580 -6.777 -3.363 1.00 21.43 113 GLU C N 1
ATOM 3358 C CA . GLU C 1 113 ? 28.493 -7.312 -4.363 1.00 22.84 113 GLU C CA 1
ATOM 3359 C C . GLU C 1 113 ? 28.760 -6.281 -5.457 1.00 22.56 113 GLU C C 1
ATOM 3360 O O . GLU C 1 113 ? 29.490 -6.563 -6.402 1.00 24.79 113 GLU C O 1
ATOM 3366 N N . GLY C 1 114 ? 28.149 -5.098 -5.334 1.00 22.20 114 GLY C N 1
ATOM 3367 C CA . GLY C 1 114 ? 28.487 -3.971 -6.188 1.00 20.29 114 GLY C CA 1
ATOM 3368 C C . GLY C 1 114 ? 27.607 -3.894 -7.433 1.00 19.64 114 GLY C C 1
ATOM 3369 O O . GLY C 1 114 ? 27.984 -3.258 -8.415 1.00 21.37 114 GLY C O 1
ATOM 3370 N N . PHE C 1 115 ? 26.432 -4.530 -7.381 1.00 16.58 115 PHE C N 1
ATOM 3371 C CA . PHE C 1 115 ? 25.499 -4.492 -8.497 1.00 15.39 115 PHE C CA 1
ATOM 3372 C C . PHE C 1 115 ? 24.404 -3.471 -8.209 1.00 15.46 115 PHE C C 1
ATOM 3373 O O . PHE C 1 115 ? 24.024 -3.264 -7.061 1.00 18.25 115 PHE C O 1
ATOM 3381 N N . SER C 1 116 ? 23.911 -2.838 -9.277 1.00 15.21 116 SER C N 1
ATOM 3382 C CA . SER C 1 116 ? 22.708 -2.028 -9.208 1.00 15.60 116 SER C CA 1
ATOM 3383 C C . SER C 1 116 ? 21.516 -2.913 -8.849 1.00 14.83 116 SER C C 1
ATOM 3384 O O . SER C 1 116 ? 21.276 -3.936 -9.489 1.00 14.98 116 SER C O 1
ATOM 3387 N N . ALA C 1 117 ? 20.769 -2.515 -7.815 1.00 14.69 117 ALA C N 1
ATOM 3388 C CA . ALA C 1 117 ? 19.591 -3.260 -7.404 1.00 14.86 117 ALA C CA 1
ATOM 3389 C C . ALA C 1 117 ? 18.554 -2.294 -6.842 1.00 15.37 117 ALA C C 1
ATOM 3390 O O . ALA C 1 117 ? 18.893 -1.393 -6.079 1.00 16.82 117 ALA C O 1
ATOM 3392 N N . LYS C 1 118 ? 17.293 -2.481 -7.234 1.00 13.70 118 LYS C N 1
ATOM 3393 C CA . LYS C 1 118 ? 16.234 -1.639 -6.712 1.00 14.47 118 LYS C CA 1
ATOM 3394 C C . LYS C 1 118 ? 14.911 -2.392 -6.669 1.00 13.15 118 LYS C C 1
ATOM 3395 O O . LYS C 1 118 ? 14.715 -3.398 -7.356 1.00 13.32 118 LYS C O 1
ATOM 3401 N N . MET C 1 119 ? 14.012 -1.858 -5.839 1.00 12.80 119 MET C N 1
ATOM 3402 C CA . MET C 1 119 ? 12.675 -2.391 -5.680 1.00 12.68 119 MET C CA 1
ATOM 3403 C C . MET C 1 119 ? 11.665 -1.355 -6.160 1.00 12.88 119 MET C C 1
ATOM 3404 O O . MET C 1 119 ? 11.758 -0.178 -5.812 1.00 14.27 119 MET C O 1
ATOM 3409 N N . GLU C 1 120 ? 10.718 -1.820 -6.979 1.00 13.52 120 GLU C N 1
ATOM 3410 C CA . GLU C 1 120 ? 9.597 -1.010 -7.412 1.00 13.23 120 GLU C CA 1
ATOM 3411 C C . GLU C 1 120 ? 8.368 -1.398 -6.601 1.00 13.82 120 GLU C C 1
ATOM 3412 O O . GLU C 1 120 ? 7.986 -2.566 -6.562 1.00 14.78 120 GLU C O 1
ATOM 3418 N N . PRO C 1 121 ? 7.696 -0.435 -5.939 1.00 13.11 121 PRO C N 1
ATOM 3419 C CA . PRO C 1 121 ? 6.513 -0.757 -5.148 1.00 12.84 121 PRO C CA 1
ATOM 3420 C C . PRO C 1 121 ? 5.421 -1.325 -6.047 1.00 13.13 121 PRO C C 1
ATOM 3421 O O . PRO C 1 121 ? 5.376 -1.053 -7.247 1.00 12.92 121 PRO C O 1
ATOM 3425 N N . GLY C 1 122 ? 4.567 -2.147 -5.440 1.00 12.73 122 GLY C N 1
ATOM 3426 C CA . GLY C 1 122 ? 3.398 -2.697 -6.096 1.00 13.60 122 GLY C CA 1
ATOM 3427 C C . GLY C 1 122 ? 2.196 -2.636 -5.162 1.00 12.60 122 GLY C C 1
ATOM 3428 O O . GLY C 1 122 ? 2.306 -2.131 -4.043 1.00 13.75 122 GLY C O 1
ATOM 3429 N N . ILE C 1 123 ? 1.066 -3.163 -5.648 1.00 11.32 123 ILE C N 1
ATOM 3430 C CA . ILE C 1 123 ? -0.182 -3.184 -4.905 1.00 11.41 123 ILE C CA 1
ATOM 3431 C C . ILE C 1 123 ? -0.251 -4.453 -4.055 1.00 11.71 123 ILE C C 1
ATOM 3432 O O . ILE C 1 123 ? -0.306 -5.562 -4.577 1.00 12.62 123 ILE C O 1
ATOM 3437 N N . SER C 1 124 ? -0.274 -4.265 -2.731 1.00 12.49 124 SER C N 1
ATOM 3438 C CA . SER C 1 124 ? -0.226 -5.361 -1.776 1.00 12.86 124 SER C CA 1
ATOM 3439 C C . SER C 1 124 ? -1.635 -5.822 -1.419 1.00 11.47 124 SER C C 1
ATOM 3440 O O . SER C 1 124 ? -2.622 -5.180 -1.772 1.00 12.20 124 SER C O 1
ATOM 3443 N N . ALA C 1 125 ? -1.710 -6.916 -0.654 1.00 11.47 125 ALA C N 1
ATOM 3444 C CA . ALA C 1 125 ? -2.985 -7.440 -0.195 1.00 12.23 125 ALA C CA 1
ATOM 3445 C C . ALA C 1 125 ? -3.692 -6.414 0.688 1.00 12.57 125 ALA C C 1
ATOM 3446 O O . ALA C 1 125 ? -4.915 -6.321 0.671 1.00 12.21 125 ALA C O 1
ATOM 3448 N N . GLU C 1 126 ? -2.909 -5.641 1.448 1.00 14.31 126 GLU C N 1
ATOM 3449 C CA . GLU C 1 126 ? -3.452 -4.624 2.334 1.00 14.73 126 GLU C CA 1
ATOM 3450 C C . GLU C 1 126 ? -4.112 -3.528 1.498 1.00 13.66 126 GLU C C 1
ATOM 3451 O O . GLU C 1 126 ? -5.207 -3.067 1.815 1.00 13.18 126 GLU C O 1
ATOM 3457 N N . ALA C 1 127 ? -3.451 -3.143 0.404 1.00 13.20 127 ALA C N 1
ATOM 3458 C CA . ALA C 1 127 ? -3.985 -2.141 -0.503 1.00 11.68 127 ALA C CA 1
ATOM 3459 C C . ALA C 1 127 ? -5.332 -2.599 -1.059 1.00 11.30 127 ALA C C 1
ATOM 3460 O O . ALA C 1 127 ? -6.266 -1.809 -1.179 1.00 11.44 127 ALA C O 1
ATOM 3462 N N . CYS C 1 128 ? -5.427 -3.890 -1.393 1.00 10.23 128 CYS C N 1
ATOM 3463 C CA . CYS C 1 128 ? -6.659 -4.455 -1.915 1.00 10.53 128 CYS C CA 1
ATOM 3464 C C . CYS C 1 128 ? -7.749 -4.446 -0.846 1.00 10.43 128 CYS C C 1
ATOM 3465 O O . CYS C 1 128 ? -8.913 -4.191 -1.147 1.00 12.97 128 CYS C O 1
ATOM 3468 N N . LEU C 1 129 ? -7.366 -4.732 0.403 1.00 12.00 129 LEU C N 1
ATOM 3469 C CA . LEU C 1 129 ? -8.318 -4.793 1.501 1.00 12.45 129 LEU C CA 1
ATOM 3470 C C . LEU C 1 129 ? -9.008 -3.442 1.699 1.00 12.37 129 LEU C C 1
ATOM 3471 O O . LEU C 1 129 ? -10.228 -3.392 1.842 1.00 13.15 129 LEU C O 1
ATOM 3476 N N . TRP C 1 130 ? -8.240 -2.345 1.725 1.00 12.73 130 TRP C N 1
ATOM 3477 C CA . TRP C 1 130 ? -8.836 -1.036 1.966 1.00 12.35 130 TRP C CA 1
ATOM 3478 C C . TRP C 1 130 ? -9.901 -0.751 0.909 1.00 12.38 130 TRP C C 1
ATOM 3479 O O . TRP C 1 130 ? -10.963 -0.220 1.219 1.00 13.40 130 TRP C O 1
ATOM 3490 N N . ALA C 1 131 ? -9.610 -1.115 -0.343 1.00 12.18 131 ALA C N 1
ATOM 3491 C CA . ALA C 1 131 ? -10.532 -0.860 -1.440 1.00 12.49 131 ALA C CA 1
ATOM 3492 C C . ALA C 1 131 ? -11.769 -1.752 -1.331 1.00 13.41 131 ALA C C 1
ATOM 3493 O O . ALA C 1 131 ? -12.895 -1.276 -1.465 1.00 16.97 131 ALA C O 1
ATOM 3495 N N . ASP C 1 132 ? -11.559 -3.050 -1.085 1.00 12.99 132 ASP C N 1
ATOM 3496 C CA . ASP C 1 132 ? -12.648 -4.014 -1.116 1.00 13.33 132 ASP C CA 1
ATOM 3497 C C . ASP C 1 132 ? -13.605 -3.815 0.058 1.00 13.93 132 ASP C C 1
ATOM 3498 O O . ASP C 1 132 ? -14.803 -4.042 -0.086 1.00 15.71 132 ASP C O 1
ATOM 3503 N N . LEU C 1 133 ? -13.073 -3.425 1.221 1.00 14.31 133 LEU C N 1
ATOM 3504 C CA . LEU C 1 133 ? -13.890 -3.279 2.417 1.00 14.88 133 LEU C CA 1
ATOM 3505 C C . LEU C 1 133 ? -14.359 -1.837 2.619 1.00 14.37 133 LEU C C 1
ATOM 3506 O O . LEU C 1 133 ? -15.196 -1.592 3.481 1.00 16.84 133 LEU C O 1
ATOM 3511 N N . GLY C 1 134 ? -13.826 -0.888 1.841 1.00 13.79 134 GLY C N 1
ATOM 3512 C CA . GLY C 1 134 ? -14.194 0.512 1.999 1.00 13.87 134 GLY C CA 1
ATOM 3513 C C . GLY C 1 134 ? -13.757 1.057 3.357 1.00 14.14 134 GLY C C 1
ATOM 3514 O O . GLY C 1 134 ? -14.525 1.733 4.043 1.00 16.49 134 GLY C O 1
ATOM 3515 N N . ILE C 1 135 ? -12.514 0.736 3.734 1.00 13.04 135 ILE C N 1
ATOM 3516 C CA . ILE C 1 135 ? -11.930 1.161 4.995 1.00 13.54 135 ILE C CA 1
ATOM 3517 C C . ILE C 1 135 ? -10.670 1.962 4.699 1.00 13.88 135 ILE C C 1
ATOM 3518 O O . ILE C 1 135 ? -9.830 1.522 3.919 1.00 14.17 135 ILE C O 1
ATOM 3523 N N . ASP C 1 136 ? -10.544 3.114 5.363 1.00 13.67 136 ASP C N 1
ATOM 3524 C CA . ASP C 1 136 ? -9.349 3.934 5.280 1.00 13.52 136 ASP C CA 1
ATOM 3525 C C . ASP C 1 136 ? -8.464 3.645 6.488 1.00 12.06 136 ASP C C 1
ATOM 3526 O O . ASP C 1 136 ? -8.918 3.752 7.622 1.00 13.75 136 ASP C O 1
ATOM 3531 N N . PRO C 1 137 ? -7.179 3.267 6.303 1.00 13.81 137 PRO C N 1
ATOM 3532 C CA . PRO C 1 137 ? -6.297 3.017 7.443 1.00 13.79 137 PRO C CA 1
ATOM 3533 C C . PRO C 1 137 ? -6.197 4.235 8.356 1.00 14.29 137 PRO C C 1
ATOM 3534 O O . PRO C 1 137 ? -5.918 4.099 9.544 1.00 14.33 137 PRO C O 1
ATOM 3538 N N . GLY C 1 138 ? -6.439 5.422 7.790 1.00 12.97 138 GLY C N 1
ATOM 3539 C CA . GLY C 1 138 ? -6.285 6.668 8.523 1.00 15.32 138 GLY C CA 1
ATOM 3540 C C . GLY C 1 138 ? -7.498 6.998 9.393 1.00 14.79 138 GLY C C 1
ATOM 3541 O O . GLY C 1 138 ? -7.415 7.870 10.256 1.00 15.19 138 GLY C O 1
ATOM 3542 N N . ASN C 1 139 ? -8.622 6.309 9.163 1.00 13.62 139 ASN C N 1
ATOM 3543 C CA . ASN C 1 139 ? -9.872 6.650 9.829 1.00 14.34 139 ASN C CA 1
ATOM 3544 C C . ASN C 1 139 ? -9.703 6.577 11.345 1.00 14.24 139 ASN C C 1
ATOM 3545 O O . ASN C 1 139 ? -10.121 7.484 12.059 1.00 15.45 139 ASN C O 1
ATOM 3550 N N . SER C 1 140 ? -9.118 5.484 11.842 1.00 13.04 140 SER C N 1
ATOM 3551 C CA . SER C 1 140 ? -8.829 5.388 13.264 1.00 12.23 140 SER C CA 1
ATOM 3552 C C . SER C 1 140 ? -7.465 4.740 13.489 1.00 11.86 140 SER C C 1
ATOM 3553 O O . SER C 1 140 ? -7.140 4.329 14.599 1.00 12.95 140 SER C O 1
ATOM 3556 N N . GLY C 1 141 ? -6.649 4.718 12.434 1.00 12.01 141 GLY C N 1
ATOM 3557 C CA . GLY C 1 141 ? -5.319 4.141 12.507 1.00 11.93 141 GLY C CA 1
ATOM 3558 C C . GLY C 1 141 ? -5.324 2.679 12.069 1.00 11.94 141 GLY C C 1
ATOM 3559 O O . GLY C 1 141 ? -6.382 2.076 11.889 1.00 12.09 141 GLY C O 1
ATOM 3560 N N . HIS C 1 142 ? -4.113 2.143 11.898 1.00 12.53 142 HIS C N 1
ATOM 3561 C CA . HIS C 1 142 ? -3.897 0.828 11.319 1.00 12.92 142 HIS C CA 1
ATOM 3562 C C . HIS C 1 142 ? -2.655 0.212 11.954 1.00 13.22 142 HIS C C 1
ATOM 3563 O O . HIS C 1 142 ? -1.636 0.883 12.103 1.00 13.22 142 HIS C O 1
ATOM 3570 N N . GLN C 1 143 ? -2.766 -1.066 12.334 1.00 12.58 143 GLN C N 1
ATOM 3571 C CA . GLN C 1 143 ? -1.617 -1.853 12.747 1.00 13.04 143 GLN C CA 1
ATOM 3572 C C . GLN C 1 143 ? -1.607 -3.159 11.953 1.00 12.79 143 GLN C C 1
ATOM 3573 O O . GLN C 1 143 ? -2.657 -3.767 11.747 1.00 13.93 143 GLN C O 1
ATOM 3579 N N . SER C 1 144 ? -0.412 -3.553 11.495 1.00 12.86 144 SER C N 1
ATOM 3580 C CA . SER C 1 144 ? -0.191 -4.817 10.805 1.00 12.48 144 SER C CA 1
ATOM 3581 C C . SER C 1 144 ? 0.881 -5.619 11.533 1.00 12.27 144 SER C C 1
ATOM 3582 O O . SER C 1 144 ? 1.951 -5.092 11.821 1.00 11.98 144 SER C O 1
ATOM 3585 N N . PHE C 1 145 ? 0.596 -6.904 11.774 1.00 12.86 145 PHE C N 1
ATOM 3586 C CA . PHE C 1 145 ? 1.572 -7.827 12.328 1.00 13.10 145 PHE C CA 1
ATOM 3587 C C . PHE C 1 145 ? 1.441 -9.181 11.635 1.00 13.05 145 PHE C C 1
ATOM 3588 O O . PHE C 1 145 ? 0.356 -9.567 11.207 1.00 14.44 145 PHE C O 1
ATOM 3596 N N . GLU C 1 146 ? 2.564 -9.895 11.535 1.00 12.97 146 GLU C N 1
ATOM 3597 C CA . GLU C 1 146 ? 2.540 -11.307 11.196 1.00 13.28 146 GLU C CA 1
ATOM 3598 C C . GLU C 1 146 ? 1.936 -12.050 12.384 1.00 13.38 146 GLU C C 1
ATOM 3599 O O . GLU C 1 146 ? 2.323 -11.801 13.525 1.00 12.87 146 GLU C O 1
ATOM 3605 N N . ALA C 1 147 ? 0.991 -12.957 12.110 1.00 13.12 147 ALA C N 1
ATOM 3606 C CA . ALA C 1 147 ? 0.220 -13.585 13.171 1.00 13.96 147 ALA C CA 1
ATOM 3607 C C . ALA C 1 147 ? 1.142 -14.310 14.150 1.00 13.24 147 ALA C C 1
ATOM 3608 O O . ALA C 1 147 ? 0.969 -14.200 15.364 1.00 15.07 147 ALA C O 1
ATOM 3610 N N . SER C 1 148 ? 2.126 -15.050 13.626 1.00 14.51 148 SER C N 1
ATOM 3611 C CA . SER C 1 148 ? 2.999 -15.837 14.484 1.00 15.45 148 SER C CA 1
ATOM 3612 C C . SER C 1 148 ? 3.858 -14.916 15.346 1.00 15.79 148 SER C C 1
ATOM 3613 O O . SER C 1 148 ? 4.097 -15.192 16.518 1.00 16.83 148 SER C O 1
ATOM 3616 N N . GLN C 1 149 ? 4.309 -13.801 14.770 1.00 15.31 149 GLN C N 1
ATOM 3617 C CA . GLN C 1 149 ? 5.144 -12.879 15.518 1.00 16.36 149 GLN C CA 1
ATOM 3618 C C . GLN C 1 149 ? 4.337 -12.268 16.663 1.00 15.59 149 GLN C C 1
ATOM 3619 O O . GLN C 1 149 ? 4.872 -12.015 17.740 1.00 17.21 149 GLN C O 1
ATOM 3625 N N . PHE C 1 150 ? 3.040 -12.056 16.418 1.00 15.43 150 PHE C N 1
ATOM 3626 C CA . PHE C 1 150 ? 2.135 -11.508 17.415 1.00 16.83 150 PHE C CA 1
ATOM 3627 C C . PHE C 1 150 ? 2.052 -12.466 18.601 1.00 16.11 150 PHE C C 1
ATOM 3628 O O . PHE C 1 150 ? 1.914 -12.031 19.742 1.00 17.29 150 PHE C O 1
ATOM 3636 N N . MET C 1 151 ? 2.138 -13.773 18.320 1.00 16.73 151 MET C N 1
ATOM 3637 C CA . MET C 1 151 ? 2.008 -14.793 19.348 1.00 17.71 151 MET C CA 1
ATOM 3638 C C . MET C 1 151 ? 3.335 -14.986 20.085 1.00 18.40 151 MET C C 1
ATOM 3639 O O . MET C 1 151 ? 3.345 -15.150 21.302 1.00 21.75 151 MET C O 1
ATOM 3644 N N . PHE C 1 152 ? 4.454 -14.948 19.351 1.00 19.43 152 PHE C N 1
ATOM 3645 C CA . PHE C 1 152 ? 5.744 -15.345 19.900 1.00 19.88 152 PHE C CA 1
ATOM 3646 C C . PHE C 1 152 ? 6.371 -14.214 20.713 1.00 20.92 152 PHE C C 1
ATOM 3647 O O . PHE C 1 152 ? 7.181 -14.468 21.605 1.00 22.62 152 PHE C O 1
ATOM 3655 N N . PHE C 1 153 ? 6.018 -12.969 20.378 1.00 19.31 153 PHE C N 1
ATOM 3656 C CA . PHE C 1 153 ? 6.658 -11.804 20.966 1.00 20.10 153 PHE C CA 1
ATOM 3657 C C . PHE C 1 153 ? 5.584 -10.886 21.538 1.00 19.29 153 PHE C C 1
ATOM 3658 O O . PHE C 1 153 ? 4.411 -11.004 21.191 1.00 21.62 153 PHE C O 1
ATOM 3666 N N . ASN C 1 154 ? 5.999 -9.968 22.415 1.00 21.74 154 ASN C N 1
ATOM 3667 C CA . ASN C 1 154 ? 5.064 -9.065 23.065 1.00 22.27 154 ASN C CA 1
ATOM 3668 C C . ASN C 1 154 ? 4.766 -7.889 22.139 1.00 21.65 154 ASN C C 1
ATOM 3669 O O . ASN C 1 154 ? 5.521 -6.925 22.078 1.00 23.83 154 ASN C O 1
ATOM 3674 N N . HIS C 1 155 ? 3.656 -8.005 21.405 1.00 20.21 155 HIS C N 1
ATOM 3675 C CA . HIS C 1 155 ? 3.089 -6.890 20.669 1.00 20.42 155 HIS C CA 1
ATOM 3676 C C . HIS C 1 155 ? 1.829 -6.445 21.403 1.00 22.45 155 HIS C C 1
ATOM 3677 O O . HIS C 1 155 ? 1.119 -7.264 21.984 1.00 25.73 155 HIS C O 1
ATOM 3684 N N . VAL C 1 156 ? 1.572 -5.137 21.377 1.00 23.80 156 VAL C N 1
ATOM 3685 C CA . VAL C 1 156 ? 0.474 -4.562 22.130 1.00 24.89 156 VAL C CA 1
ATOM 3686 C C . VAL C 1 156 ? -0.426 -3.811 21.159 1.00 24.72 156 VAL C C 1
ATOM 3687 O O . VAL C 1 156 ? -0.081 -2.718 20.718 1.00 28.69 156 VAL C O 1
ATOM 3691 N N . PRO C 1 157 ? -1.599 -4.369 20.788 1.00 20.45 157 PRO C N 1
ATOM 3692 C CA . PRO C 1 157 ? -2.487 -3.693 19.847 1.00 19.97 157 PRO C CA 1
ATOM 3693 C C . PRO C 1 157 ? -3.169 -2.481 20.469 1.00 17.63 157 PRO C C 1
ATOM 3694 O O . PRO C 1 157 ? -3.436 -2.444 21.669 1.00 19.31 157 PRO C O 1
ATOM 3698 N N . ASP C 1 158 ? -3.437 -1.496 19.612 1.00 17.68 158 ASP C N 1
ATOM 3699 C CA . ASP C 1 158 ? -4.283 -0.369 19.945 1.00 16.84 158 ASP C CA 1
ATOM 3700 C C . ASP C 1 158 ? -5.675 -0.686 19.413 1.00 16.95 158 ASP C C 1
ATOM 3701 O O . ASP C 1 158 ? -5.874 -0.687 18.201 1.00 14.96 158 ASP C O 1
ATOM 3706 N N . PRO C 1 159 ? -6.659 -1.008 20.285 1.00 16.89 159 PRO C N 1
ATOM 3707 C CA . PRO C 1 159 ? -7.950 -1.515 19.822 1.00 17.73 159 PRO C CA 1
ATOM 3708 C C . PRO C 1 159 ? -8.891 -0.481 19.207 1.00 16.46 159 PRO C C 1
ATOM 3709 O O . PRO C 1 159 ? -10.037 -0.809 18.911 1.00 16.47 159 PRO C O 1
ATOM 3713 N N . THR C 1 160 ? -8.401 0.752 18.998 1.00 15.02 160 THR C N 1
ATOM 3714 C CA . THR C 1 160 ? -9.153 1.739 18.236 1.00 13.78 160 THR C CA 1
ATOM 3715 C C . THR C 1 160 ? -8.836 1.608 16.748 1.00 12.85 160 THR C C 1
ATOM 3716 O O . THR C 1 160 ? -9.564 2.165 15.929 1.00 14.58 160 THR C O 1
ATOM 3720 N N . THR C 1 161 ? -7.753 0.894 16.407 1.00 13.24 161 THR C N 1
ATOM 3721 C CA . THR C 1 161 ? -7.285 0.811 15.030 1.00 13.70 161 THR C CA 1
ATOM 3722 C C . THR C 1 161 ? -7.933 -0.361 14.299 1.00 14.06 161 THR C C 1
ATOM 3723 O O . THR C 1 161 ? -8.561 -1.224 14.905 1.00 15.50 161 THR C O 1
ATOM 3727 N N . HIS C 1 162 ? -7.759 -0.375 12.972 1.00 12.40 162 HIS C N 1
ATOM 3728 C CA . HIS C 1 162 ? -7.945 -1.591 12.198 1.00 12.35 162 HIS C CA 1
ATOM 3729 C C . HIS C 1 162 ? -6.663 -2.409 12.289 1.00 12.99 162 HIS C C 1
ATOM 3730 O O . HIS C 1 162 ? -5.602 -1.938 11.891 1.00 15.10 162 HIS C O 1
ATOM 3737 N N . LEU C 1 163 ? -6.787 -3.633 12.822 1.00 13.26 163 LEU C N 1
ATOM 3738 C CA . LEU C 1 163 ? -5.650 -4.507 13.055 1.00 13.66 163 LEU C CA 1
ATOM 3739 C C . LEU C 1 163 ? -5.661 -5.636 12.026 1.00 13.08 163 LEU C C 1
ATOM 3740 O O . LEU C 1 163 ? -6.666 -6.325 11.860 1.00 14.70 163 LEU C O 1
ATOM 3745 N N . LEU C 1 164 ? -4.533 -5.808 11.330 1.00 13.22 164 LEU C N 1
ATOM 3746 C CA . LEU C 1 164 ? -4.385 -6.893 10.372 1.00 13.80 164 LEU C CA 1
ATOM 3747 C C . LEU C 1 164 ? -3.382 -7.909 10.908 1.00 14.00 164 LEU C C 1
ATOM 3748 O O . LEU C 1 164 ? -2.262 -7.544 11.259 1.00 12.75 164 LEU C O 1
ATOM 3753 N N . LEU C 1 165 ? -3.800 -9.181 10.940 1.00 13.62 165 LEU C N 1
ATOM 3754 C CA . LEU C 1 165 ? -2.901 -10.292 11.203 1.00 14.76 165 LEU C CA 1
ATOM 3755 C C . LEU C 1 165 ? -2.674 -11.054 9.899 1.00 13.87 165 LEU C C 1
ATOM 3756 O O . LEU C 1 165 ? -3.575 -11.720 9.390 1.00 14.27 165 LEU C O 1
ATOM 3761 N N . TRP C 1 166 ? -1.450 -10.933 9.374 1.00 12.06 166 TRP C N 1
ATOM 3762 C CA . TRP C 1 166 ? -1.051 -11.585 8.138 1.00 11.82 166 TRP C CA 1
ATOM 3763 C C . TRP C 1 166 ? -0.627 -13.022 8.432 1.00 12.45 166 TRP C C 1
ATOM 3764 O O . TRP C 1 166 ? -0.206 -13.331 9.546 1.00 12.61 166 TRP C O 1
ATOM 3775 N N . GLN C 1 167 ? -0.722 -13.887 7.418 1.00 12.52 167 GLN C N 1
ATOM 3776 C CA . GLN C 1 167 ? -0.260 -15.263 7.528 1.00 13.28 167 GLN C CA 1
ATOM 3777 C C . GLN C 1 167 ? -0.978 -15.964 8.677 1.00 13.62 167 GLN C C 1
ATOM 3778 O O . GLN C 1 167 ? -0.380 -16.738 9.426 1.00 14.67 167 GLN C O 1
ATOM 3784 N N . ILE C 1 168 ? -2.287 -15.721 8.765 1.00 13.35 168 ILE C N 1
ATOM 3785 C CA . ILE C 1 168 ? -3.101 -16.244 9.850 1.00 13.44 168 ILE C CA 1
ATOM 3786 C C . ILE C 1 168 ? -3.182 -17.769 9.766 1.00 13.82 168 ILE C C 1
ATOM 3787 O O . ILE C 1 168 ? -3.325 -18.422 10.791 1.00 14.87 168 ILE C O 1
ATOM 3792 N N . ALA C 1 169 ? -3.061 -18.328 8.556 1.00 13.86 169 ALA C N 1
ATOM 3793 C CA . ALA C 1 169 ? -3.236 -19.759 8.348 1.00 14.83 169 ALA C CA 1
ATOM 3794 C C . ALA C 1 169 ? -2.101 -20.566 8.972 1.00 17.31 169 ALA C C 1
ATOM 3795 O O . ALA C 1 169 ? -2.247 -21.772 9.158 1.00 20.25 169 ALA C O 1
ATOM 3797 N N . ILE C 1 170 ? -0.967 -19.917 9.259 1.00 16.31 170 ILE C N 1
ATOM 3798 C CA . ILE C 1 170 ? 0.153 -20.602 9.886 1.00 16.61 170 ILE C CA 1
ATOM 3799 C C . ILE C 1 170 ? 0.432 -19.994 11.258 1.00 15.69 170 ILE C C 1
ATOM 3800 O O . ILE C 1 170 ? 1.525 -20.162 11.791 1.00 17.25 170 ILE C O 1
ATOM 3805 N N . ALA C 1 171 ? -0.566 -19.309 11.828 1.00 15.73 171 ALA C N 1
ATOM 3806 C CA . ALA C 1 171 ? -0.421 -18.696 13.139 1.00 17.26 171 ALA C CA 1
ATOM 3807 C C . ALA C 1 171 ? 0.084 -19.719 14.154 1.00 18.47 171 ALA C C 1
ATOM 3808 O O . ALA C 1 171 ? -0.591 -20.708 14.434 1.00 20.26 171 ALA C O 1
ATOM 3810 N N . GLY C 1 172 ? 1.277 -19.464 14.700 1.00 19.44 172 GLY C N 1
ATOM 3811 C CA . GLY C 1 172 ? 1.808 -20.250 15.801 1.00 23.00 172 GLY C CA 1
ATOM 3812 C C . GLY C 1 172 ? 2.676 -21.415 15.329 1.00 24.23 172 GLY C C 1
ATOM 3813 O O . GLY C 1 172 ? 3.219 -22.151 16.152 1.00 28.67 172 GLY C O 1
ATOM 3814 N N . GLU C 1 173 ? 2.805 -21.578 14.006 1.00 25.49 173 GLU C N 1
ATOM 3815 C CA . GLU C 1 173 ? 3.546 -22.693 13.434 1.00 29.16 173 GLU C CA 1
ATOM 3816 C C . GLU C 1 173 ? 5.020 -22.307 13.327 1.00 32.40 173 GLU C C 1
ATOM 3817 O O . GLU C 1 173 ? 5.424 -21.631 12.385 1.00 36.44 173 GLU C O 1
ATOM 3823 N N . HIS C 1 174 ? 5.817 -22.775 14.294 1.00 31.73 174 HIS C N 1
ATOM 3824 C CA . HIS C 1 174 ? 7.151 -22.247 14.538 1.00 33.03 174 HIS C CA 1
ATOM 3825 C C . HIS C 1 174 ? 8.208 -22.873 13.628 1.00 29.68 174 HIS C C 1
ATOM 3826 O O . HIS C 1 174 ? 9.276 -22.292 13.454 1.00 33.46 174 HIS C O 1
ATOM 3833 N N . THR C 1 175 ? 7.923 -24.051 13.061 1.00 30.19 175 THR C N 1
ATOM 3834 C CA . THR C 1 175 ? 8.942 -24.811 12.348 1.00 31.30 175 THR C CA 1
ATOM 3835 C C . THR C 1 175 ? 9.198 -24.196 10.974 1.00 31.93 175 THR C C 1
ATOM 3836 O O . THR C 1 175 ? 10.280 -24.365 10.414 1.00 30.42 175 THR C O 1
ATOM 3840 N N . LEU C 1 176 ? 8.185 -23.517 10.426 1.00 30.23 176 LEU C N 1
ATOM 3841 C CA . LEU C 1 176 ? 8.256 -22.990 9.073 1.00 31.42 176 LEU C CA 1
ATOM 3842 C C . LEU C 1 176 ? 8.436 -24.149 8.091 1.00 29.91 176 LEU C C 1
ATOM 3843 O O . LEU C 1 176 ? 9.125 -24.008 7.083 1.00 30.38 176 LEU C O 1
ATOM 3848 N N . THR C 1 177 ? 7.815 -25.298 8.383 1.00 32.16 177 THR C N 1
ATOM 3849 C CA . THR C 1 177 ? 7.924 -26.450 7.500 1.00 30.78 177 THR C CA 1
ATOM 3850 C C . THR C 1 177 ? 6.538 -26.897 7.040 1.00 31.49 177 THR C C 1
ATOM 3851 O O . THR C 1 177 ? 6.425 -27.839 6.257 1.00 37.00 177 THR C O 1
ATOM 3855 N N . GLN C 1 178 ? 5.491 -26.214 7.515 1.00 31.89 178 GLN C N 1
ATOM 3856 C CA . GLN C 1 178 ? 4.125 -26.638 7.253 1.00 32.96 178 GLN C CA 1
ATOM 3857 C C . GLN C 1 178 ? 3.371 -25.538 6.508 1.00 37.23 178 GLN C C 1
ATOM 3858 O O . GLN C 1 178 ? 3.764 -24.375 6.538 1.00 40.32 178 GLN C O 1
ATOM 3864 N N . PHE C 1 179 ? 2.276 -25.931 5.847 1.00 41.96 179 PHE C N 1
ATOM 3865 C CA . PHE C 1 179 ? 1.503 -25.027 5.011 1.00 39.80 179 PHE C CA 1
ATOM 3866 C C . PHE C 1 179 ? 0.373 -24.410 5.831 1.00 34.35 179 PHE C C 1
ATOM 3867 O O . PHE C 1 179 ? -0.236 -23.430 5.409 1.00 31.46 179 PHE C O 1
ATOM 3875 N N . HIS C 1 180 ? 0.091 -25.001 6.998 1.00 28.41 180 HIS C N 1
ATOM 3876 C CA . HIS C 1 180 ? -1.016 -24.551 7.826 1.00 27.45 180 HIS C CA 1
ATOM 3877 C C . HIS C 1 180 ? -0.780 -24.923 9.286 1.00 27.50 180 HIS C C 1
ATOM 3878 O O . HIS C 1 180 ? 0.053 -25.774 9.591 1.00 31.02 180 HIS C O 1
ATOM 3885 N N . THR C 1 181 ? -1.558 -24.284 10.169 1.00 27.36 181 THR C N 1
ATOM 3886 C CA . THR C 1 181 ? -1.507 -24.542 11.598 1.00 26.25 181 THR C CA 1
ATOM 3887 C C . THR C 1 181 ? -2.662 -25.471 11.967 1.00 31.03 181 THR C C 1
ATOM 3888 O O . THR C 1 181 ? -3.223 -26.142 11.102 1.00 29.54 181 THR C O 1
ATOM 3892 N N . SER C 1 182 ? -2.997 -25.505 13.261 1.00 30.16 182 SER C N 1
ATOM 3893 C CA . SER C 1 182 ? -4.069 -26.344 13.773 1.00 29.41 182 SER C CA 1
ATOM 3894 C C . SER C 1 182 ? -5.051 -25.499 14.582 1.00 30.05 182 SER C C 1
ATOM 3895 O O . SER C 1 182 ? -4.741 -24.372 14.964 1.00 28.91 182 SER C O 1
ATOM 3898 N N . SER C 1 183 ? -6.234 -26.068 14.850 1.00 32.13 183 SER C N 1
ATOM 3899 C CA . SER C 1 183 ? -7.263 -25.398 15.629 1.00 33.72 183 SER C CA 1
ATOM 3900 C C . SER C 1 183 ? -6.720 -24.979 16.994 1.00 32.44 183 SER C C 1
ATOM 3901 O O . SER C 1 183 ? -7.006 -23.879 17.467 1.00 32.34 183 SER C O 1
ATOM 3904 N N . ASP C 1 184 ? -5.933 -25.864 17.616 1.00 31.39 184 ASP C N 1
ATOM 3905 C CA . ASP C 1 184 ? -5.396 -25.620 18.946 1.00 30.03 184 ASP C CA 1
ATOM 3906 C C . ASP C 1 184 ? -4.629 -24.300 18.972 1.00 25.42 184 ASP C C 1
ATOM 3907 O O . ASP C 1 184 ? -4.798 -23.498 19.890 1.00 24.54 184 ASP C O 1
ATOM 3912 N N . ARG C 1 185 ? -3.769 -24.094 17.970 1.00 21.12 185 ARG C N 1
ATOM 3913 C CA . ARG C 1 185 ? -2.929 -22.908 17.921 1.00 22.95 185 ARG C CA 1
ATOM 3914 C C . ARG C 1 185 ? -3.807 -21.668 17.792 1.00 19.92 185 ARG C C 1
ATOM 3915 O O . ARG C 1 185 ? -3.527 -20.640 18.405 1.00 19.96 185 ARG C O 1
ATOM 3923 N N . LEU C 1 186 ? -4.860 -21.775 16.975 1.00 18.49 186 LEU C N 1
ATOM 3924 C CA . LEU C 1 186 ? -5.743 -20.649 16.722 1.00 18.88 186 LEU C CA 1
ATOM 3925 C C . LEU C 1 186 ? -6.547 -20.323 17.980 1.00 19.85 186 LEU C C 1
ATOM 3926 O O . LEU C 1 186 ? -6.889 -19.167 18.215 1.00 21.24 186 LEU C O 1
ATOM 3931 N N . GLN C 1 187 ? -6.832 -21.343 18.797 1.00 21.24 187 GLN C N 1
ATOM 3932 C CA . GLN C 1 187 ? -7.576 -21.142 20.030 1.00 20.51 187 GLN C CA 1
ATOM 3933 C C . GLN C 1 187 ? -6.712 -20.360 21.019 1.00 19.15 187 GLN C C 1
ATOM 3934 O O . GLN C 1 187 ? -7.205 -19.496 21.738 1.00 19.57 187 GLN C O 1
ATOM 3940 N N . ILE C 1 188 ? -5.412 -20.666 21.035 1.00 18.99 188 ILE C N 1
ATOM 3941 C CA . ILE C 1 188 ? -4.462 -19.950 21.869 1.00 17.66 188 ILE C CA 1
ATOM 3942 C C . ILE C 1 188 ? -4.439 -18.481 21.448 1.00 16.61 188 ILE C C 1
ATOM 3943 O O . ILE C 1 188 ? -4.421 -17.593 22.295 1.00 19.50 188 ILE C O 1
ATOM 3948 N N . LEU C 1 189 ? -4.470 -18.233 20.134 1.00 15.40 189 LEU C N 1
ATOM 3949 C CA . LEU C 1 189 ? -4.474 -16.876 19.612 1.00 15.85 189 LEU C CA 1
ATOM 3950 C C . LEU C 1 189 ? -5.754 -16.157 20.043 1.00 15.81 189 LEU C C 1
ATOM 3951 O O . LEU C 1 189 ? -5.718 -14.975 20.386 1.00 17.54 189 LEU C O 1
ATOM 3956 N N . VAL C 1 190 ? -6.885 -16.871 20.014 1.00 16.78 190 VAL C N 1
ATOM 3957 C CA . VAL C 1 190 ? -8.160 -16.300 20.416 1.00 17.96 190 VAL C CA 1
ATOM 3958 C C . VAL C 1 190 ? -8.071 -15.837 21.871 1.00 18.60 190 VAL C C 1
ATOM 3959 O O . VAL C 1 190 ? -8.480 -14.725 22.202 1.00 18.88 190 VAL C O 1
ATOM 3963 N N . GLU C 1 191 ? -7.517 -16.688 22.737 1.00 19.62 191 GLU C N 1
ATOM 3964 C CA . GLU C 1 191 ? -7.431 -16.379 24.156 1.00 20.74 191 GLU C CA 1
ATOM 3965 C C . GLU C 1 191 ? -6.500 -15.186 24.368 1.00 18.93 191 GLU C C 1
ATOM 3966 O O . GLU C 1 191 ? -6.753 -14.332 25.214 1.00 20.51 191 GLU C O 1
ATOM 3972 N N . GLN C 1 192 ? -5.427 -15.128 23.576 1.00 18.63 192 GLN C N 1
ATOM 3973 C CA . GLN C 1 192 ? -4.487 -14.024 23.650 1.00 16.80 192 GLN C CA 1
ATOM 3974 C C . GLN C 1 192 ? -5.200 -12.720 23.295 1.00 18.09 192 GLN C C 1
ATOM 3975 O O . GLN C 1 192 ? -5.070 -11.727 24.007 1.00 18.64 192 GLN C O 1
ATOM 3981 N N . LEU C 1 193 ? -5.950 -12.732 22.186 1.00 17.85 193 LEU C N 1
ATOM 3982 C CA . LEU C 1 193 ? -6.607 -11.534 21.689 1.00 18.53 193 LEU C CA 1
ATOM 3983 C C . LEU C 1 193 ? -7.697 -11.081 22.657 1.00 19.98 193 LEU C C 1
ATOM 3984 O O . LEU C 1 193 ? -8.065 -9.907 22.667 1.00 19.59 193 LEU C O 1
ATOM 3989 N N . ASN C 1 194 ? -8.206 -12.014 23.470 1.00 19.62 194 ASN C N 1
ATOM 3990 C CA . ASN C 1 194 ? -9.338 -11.735 24.340 1.00 20.68 194 ASN C CA 1
ATOM 3991 C C . ASN C 1 194 ? -8.923 -10.750 25.433 1.00 23.46 194 ASN C C 1
ATOM 3992 O O . ASN C 1 194 ? -9.771 -10.209 26.138 1.00 22.62 194 ASN C O 1
ATOM 3997 N N . GLN C 1 195 ? -7.615 -10.510 25.563 1.00 20.38 195 GLN C N 1
ATOM 3998 C CA . GLN C 1 195 ? -7.119 -9.436 26.407 1.00 22.63 195 GLN C CA 1
ATOM 3999 C C . GLN C 1 195 ? -7.773 -8.109 26.024 1.00 22.42 195 GLN C C 1
ATOM 4000 O O . GLN C 1 195 ? -8.046 -7.281 26.888 1.00 24.72 195 GLN C O 1
ATOM 4006 N N . TRP C 1 196 ? -7.987 -7.906 24.717 1.00 21.57 196 TRP C N 1
ATOM 4007 C CA . TRP C 1 196 ? -8.382 -6.610 24.189 1.00 21.86 196 TRP C CA 1
ATOM 4008 C C . TRP C 1 196 ? -9.727 -6.692 23.467 1.00 21.45 196 TRP C C 1
ATOM 4009 O O . TRP C 1 196 ? -10.439 -5.694 23.375 1.00 26.46 196 TRP C O 1
ATOM 4020 N N . TYR C 1 197 ? -10.062 -7.877 22.944 1.00 19.55 197 TYR C N 1
ATOM 4021 C CA . TYR C 1 197 ? -11.245 -8.040 22.115 1.00 19.53 197 TYR C CA 1
ATOM 4022 C C . TYR C 1 197 ? -12.183 -9.064 22.742 1.00 21.88 197 TYR C C 1
ATOM 4023 O O . TYR C 1 197 ? -11.757 -10.158 23.106 1.00 23.24 197 TYR C O 1
ATOM 4032 N N . PRO C 1 198 ? -13.487 -8.733 22.874 1.00 22.77 198 PRO C N 1
ATOM 4033 C CA . PRO C 1 198 ? -14.495 -9.700 23.314 1.00 24.32 198 PRO C CA 1
ATOM 4034 C C . PRO C 1 198 ? -14.586 -10.903 22.376 1.00 23.03 198 PRO C C 1
ATOM 4035 O O . PRO C 1 198 ? -14.297 -10.789 21.187 1.00 21.83 198 PRO C O 1
ATOM 4039 N N . LEU C 1 199 ? -15.007 -12.049 22.923 1.00 23.38 199 LEU C N 1
ATOM 4040 C CA . LEU C 1 199 ? -15.073 -13.290 22.168 1.00 24.75 199 LEU C CA 1
ATOM 4041 C C . LEU C 1 199 ? -16.100 -13.172 21.042 1.00 24.91 199 LEU C C 1
ATOM 4042 O O . LEU C 1 199 ? -16.003 -13.881 20.044 1.00 26.50 199 LEU C O 1
ATOM 4047 N N . ASP C 1 200 ? -17.078 -12.273 21.200 1.00 23.49 200 ASP C N 1
ATOM 4048 C CA . ASP C 1 200 ? -18.126 -12.119 20.204 1.00 24.77 200 ASP C CA 1
ATOM 4049 C C . ASP C 1 200 ? -17.794 -10.969 19.254 1.00 23.82 200 ASP C C 1
ATOM 4050 O O . ASP C 1 200 ? -18.620 -10.593 18.426 1.00 25.42 200 ASP C O 1
ATOM 4055 N N . HIS C 1 201 ? -16.580 -10.423 19.366 1.00 21.59 201 HIS C N 1
ATOM 4056 C CA . HIS C 1 201 ? -16.148 -9.351 18.483 1.00 21.22 201 HIS C CA 1
ATOM 4057 C C . HIS C 1 201 ? -16.091 -9.877 17.051 1.00 20.38 201 HIS C C 1
ATOM 4058 O O . HIS C 1 201 ? -15.487 -10.917 16.791 1.00 20.38 201 HIS C O 1
ATOM 4065 N N . GLU C 1 202 ? -16.727 -9.148 16.127 1.00 20.41 202 GLU C N 1
ATOM 4066 C CA . GLU C 1 202 ? -16.759 -9.547 14.731 1.00 19.67 202 GLU C CA 1
ATOM 4067 C C . GLU C 1 202 ? -15.396 -9.286 14.097 1.00 17.07 202 GLU C C 1
ATOM 4068 O O . GLU C 1 202 ? -14.872 -8.175 14.163 1.00 18.09 202 GLU C O 1
ATOM 4074 N N . VAL C 1 203 ? -14.833 -10.338 13.496 1.00 15.85 203 VAL C N 1
ATOM 4075 C CA . VAL C 1 203 ? -13.598 -10.242 12.740 1.00 14.94 203 VAL C CA 1
ATOM 4076 C C . VAL C 1 203 ? -13.894 -10.678 11.308 1.00 15.12 203 VAL C C 1
ATOM 4077 O O . VAL C 1 203 ? -14.954 -11.234 11.026 1.00 15.88 203 VAL C O 1
ATOM 4081 N N . VAL C 1 204 ? -12.933 -10.434 10.413 1.00 13.89 204 VAL C N 1
ATOM 4082 C CA . VAL C 1 204 ? -13.149 -10.632 8.991 1.00 14.11 204 VAL C CA 1
ATOM 4083 C C . VAL C 1 204 ? -11.982 -11.431 8.420 1.00 13.23 204 VAL C C 1
ATOM 4084 O O . VAL C 1 204 ? -10.824 -11.039 8.562 1.00 14.97 204 VAL C O 1
ATOM 4088 N N . ILE C 1 205 ? -12.303 -12.565 7.788 1.00 13.70 205 ILE C N 1
ATOM 4089 C CA . ILE C 1 205 ? -11.318 -13.291 7.010 1.00 13.55 205 ILE C CA 1
ATOM 4090 C C . ILE C 1 205 ? -11.373 -12.755 5.587 1.00 13.08 205 ILE C C 1
ATOM 4091 O O . ILE C 1 205 ? -12.406 -12.856 4.932 1.00 15.37 205 ILE C O 1
ATOM 4096 N N . TYR C 1 206 ? -10.261 -12.173 5.132 1.00 12.31 206 TYR C N 1
ATOM 4097 C CA . TYR C 1 206 ? -10.231 -11.503 3.845 1.00 12.21 206 TYR C CA 1
ATOM 4098 C C . TYR C 1 206 ? -9.287 -12.228 2.893 1.00 11.52 206 TYR C C 1
ATOM 4099 O O . TYR C 1 206 ? -8.152 -12.545 3.241 1.00 12.51 206 TYR C O 1
ATOM 4108 N N . GLU C 1 207 ? -9.764 -12.434 1.664 1.00 12.92 207 GLU C N 1
ATOM 4109 C CA . GLU C 1 207 ? -8.927 -12.915 0.580 1.00 13.16 207 GLU C CA 1
ATOM 4110 C C . GLU C 1 207 ? -9.237 -12.098 -0.667 1.00 13.40 207 GLU C C 1
ATOM 4111 O O . GLU C 1 207 ? -10.341 -12.182 -1.208 1.00 14.46 207 GLU C O 1
ATOM 4117 N N . ALA C 1 208 ? -8.253 -11.295 -1.094 1.00 12.82 208 ALA C N 1
ATOM 4118 C CA . ALA C 1 208 ? -8.343 -10.565 -2.348 1.00 13.07 208 ALA C CA 1
ATOM 4119 C C . ALA C 1 208 ? -8.434 -11.555 -3.504 1.00 13.56 208 ALA C C 1
ATOM 4120 O O . ALA C 1 208 ? -7.786 -12.598 -3.483 1.00 14.40 208 ALA C O 1
ATOM 4122 N N . ALA C 1 209 ? -9.232 -11.200 -4.515 1.00 13.47 209 ALA C N 1
ATOM 4123 C CA . ALA C 1 209 ? -9.376 -12.008 -5.715 1.00 14.26 209 ALA C CA 1
ATOM 4124 C C . ALA C 1 209 ? -8.105 -11.947 -6.559 1.00 14.73 209 ALA C C 1
ATOM 4125 O O . ALA C 1 209 ? -7.440 -10.916 -6.609 1.00 14.98 209 ALA C O 1
ATOM 4127 N N . ASN C 1 210 ? -7.786 -13.063 -7.227 1.00 13.23 210 ASN C N 1
ATOM 4128 C CA . ASN C 1 210 ? -6.646 -13.127 -8.129 1.00 12.82 210 ASN C CA 1
ATOM 4129 C C . ASN C 1 210 ? -7.102 -13.139 -9.590 1.00 12.43 210 ASN C C 1
ATOM 4130 O O . ASN C 1 210 ? -6.282 -12.928 -10.480 1.00 13.30 210 ASN C O 1
ATOM 4135 N N . LEU C 1 211 ? -8.393 -13.410 -9.835 1.00 12.23 211 LEU C N 1
ATOM 4136 C CA . LEU C 1 211 ? -8.930 -13.452 -11.189 1.00 12.54 211 LEU C CA 1
ATOM 4137 C C . LEU C 1 211 ? -10.037 -12.414 -11.355 1.00 12.77 211 LEU C C 1
ATOM 4138 O O . LEU C 1 211 ? -10.763 -12.128 -10.412 1.00 14.40 211 LEU C O 1
ATOM 4143 N N . PRO C 1 212 ? -10.210 -11.843 -12.569 1.00 13.43 212 PRO C N 1
ATOM 4144 C CA . PRO C 1 212 ? -11.184 -10.771 -12.791 1.00 14.64 212 PRO C CA 1
ATOM 4145 C C . PRO C 1 212 ? -12.648 -11.188 -12.670 1.00 15.31 212 PRO C C 1
ATOM 4146 O O . PRO C 1 212 ? -13.518 -10.333 -12.530 1.00 18.38 212 PRO C O 1
ATOM 4150 N N . ILE C 1 213 ? -12.905 -12.501 -12.713 1.00 16.63 213 ILE C N 1
ATOM 4151 C CA . ILE C 1 213 ? -14.258 -13.031 -12.643 1.00 17.57 213 ILE C CA 1
ATOM 4152 C C . ILE C 1 213 ? -14.555 -13.507 -11.221 1.00 16.63 213 ILE C C 1
ATOM 4153 O O . ILE C 1 213 ? -15.592 -14.115 -10.970 1.00 20.01 213 ILE C O 1
ATOM 4158 N N . GLN C 1 214 ? -13.649 -13.196 -10.288 1.00 15.39 214 GLN C N 1
ATOM 4159 C CA . GLN C 1 214 ? -13.705 -13.731 -8.937 1.00 15.86 214 GLN C CA 1
ATOM 4160 C C . GLN C 1 214 ? -14.024 -12.623 -7.939 1.00 17.70 214 GLN C C 1
ATOM 4161 O O . GLN C 1 214 ? -13.451 -11.541 -8.014 1.00 17.88 214 GLN C O 1
ATOM 4167 N N . ALA C 1 215 ? -14.931 -12.913 -6.998 1.00 18.17 215 ALA C N 1
ATOM 4168 C CA . ALA C 1 215 ? -15.218 -12.004 -5.901 1.00 18.58 215 ALA C CA 1
ATOM 4169 C C . ALA C 1 215 ? -14.224 -12.248 -4.772 1.00 18.25 215 ALA C C 1
ATOM 4170 O O . ALA C 1 215 ? -13.762 -13.371 -4.574 1.00 17.95 215 ALA C O 1
ATOM 4172 N N . PRO C 1 216 ? -13.872 -11.211 -3.985 1.00 17.78 216 PRO C N 1
ATOM 4173 C CA . PRO C 1 216 ? -13.042 -11.412 -2.802 1.00 17.23 216 PRO C CA 1
ATOM 4174 C C . PRO C 1 216 ? -13.825 -12.212 -1.768 1.00 16.57 216 PRO C C 1
ATOM 4175 O O . PRO C 1 216 ? -15.054 -12.209 -1.765 1.00 17.45 216 PRO C O 1
ATOM 4179 N N . ARG C 1 217 ? -13.090 -12.917 -0.910 1.00 15.54 217 ARG C N 1
ATOM 4180 C CA . ARG C 1 217 ? -13.661 -13.481 0.295 1.00 16.72 217 ARG C CA 1
ATOM 4181 C C . ARG C 1 217 ? -13.715 -12.387 1.356 1.00 15.66 217 ARG C C 1
ATOM 4182 O O . ARG C 1 217 ? -12.703 -11.759 1.659 1.00 15.65 217 ARG C O 1
ATOM 4190 N N . ILE C 1 218 ? -14.916 -12.152 1.887 1.00 16.70 218 ILE C N 1
ATOM 4191 C CA . ILE C 1 218 ? -15.106 -11.224 2.986 1.00 18.07 218 ILE C CA 1
ATOM 4192 C C . ILE C 1 218 ? -16.026 -11.897 3.999 1.00 19.02 218 ILE C C 1
ATOM 4193 O O . ILE C 1 218 ? -17.234 -11.664 3.995 1.00 22.89 218 ILE C O 1
ATOM 4198 N N . GLU C 1 219 ? -15.427 -12.741 4.848 1.00 18.48 219 GLU C N 1
ATOM 4199 C CA . GLU C 1 219 ? -16.171 -13.605 5.748 1.00 18.41 219 GLU C CA 1
ATOM 4200 C C . GLU C 1 219 ? -16.151 -13.015 7.154 1.00 17.37 219 GLU C C 1
ATOM 4201 O O . GLU C 1 219 ? -15.099 -12.933 7.786 1.00 15.52 219 GLU C O 1
ATOM 4207 N N . ARG C 1 220 ? -17.341 -12.622 7.624 1.00 18.59 220 ARG C N 1
ATOM 4208 C CA . ARG C 1 220 ? -17.513 -12.032 8.938 1.00 19.33 220 ARG C CA 1
ATOM 4209 C C . ARG C 1 220 ? -17.959 -13.109 9.922 1.00 18.87 220 ARG C C 1
ATOM 4210 O O . ARG C 1 220 ? -18.904 -13.850 9.661 1.00 21.86 220 ARG C O 1
ATOM 4218 N N . LEU C 1 221 ? -17.260 -13.179 11.057 1.00 17.59 221 LEU C N 1
ATOM 4219 C CA . LEU C 1 221 ? -17.536 -14.176 12.075 1.00 17.61 221 LEU C CA 1
ATOM 4220 C C . LEU C 1 221 ? -17.066 -13.649 13.426 1.00 17.79 221 LEU C C 1
ATOM 4221 O O . LEU C 1 221 ? -16.170 -12.809 13.497 1.00 18.12 221 LEU C O 1
ATOM 4226 N N . PRO C 1 222 ? -17.655 -14.132 14.541 1.00 19.99 222 PRO C N 1
ATOM 4227 C CA . PRO C 1 222 ? -17.144 -13.801 15.869 1.00 20.19 222 PRO C CA 1
ATOM 4228 C C . PRO C 1 222 ? -15.757 -14.402 16.088 1.00 19.76 222 PRO C C 1
ATOM 4229 O O . PRO C 1 222 ? -15.455 -15.488 15.592 1.00 19.28 222 PRO C O 1
ATOM 4233 N N . LEU C 1 223 ? -14.924 -13.671 16.837 1.00 19.23 223 LEU C N 1
ATOM 4234 C CA . LEU C 1 223 ? -13.553 -14.067 17.111 1.00 19.75 223 LEU C CA 1
ATOM 4235 C C . LEU C 1 223 ? -13.516 -15.503 17.634 1.00 19.49 223 LEU C C 1
ATOM 4236 O O . LEU C 1 223 ? -12.629 -16.273 17.276 1.00 20.09 223 LEU C O 1
ATOM 4241 N N . ALA C 1 224 ? -14.506 -15.863 18.457 1.00 21.88 224 ALA C N 1
ATOM 4242 C CA . ALA C 1 224 ? -14.547 -17.170 19.093 1.00 22.94 224 ALA C CA 1
ATOM 4243 C C . ALA C 1 224 ? -14.554 -18.293 18.056 1.00 23.40 224 ALA C C 1
ATOM 4244 O O . ALA C 1 224 ? -14.148 -19.413 18.354 1.00 25.24 224 ALA C O 1
ATOM 4246 N N . ASN C 1 225 ? -15.020 -17.995 16.838 1.00 23.26 225 ASN C N 1
ATOM 4247 C CA . ASN C 1 225 ? -15.267 -19.031 15.847 1.00 23.45 225 ASN C CA 1
ATOM 4248 C C . ASN C 1 225 ? -14.058 -19.220 14.932 1.00 22.37 225 ASN C C 1
ATOM 4249 O O . ASN C 1 225 ? -14.084 -20.080 14.052 1.00 23.27 225 ASN C O 1
ATOM 4254 N N . LEU C 1 226 ? -13.002 -18.426 15.155 1.00 21.38 226 LEU C N 1
ATOM 4255 C CA . LEU C 1 226 ? -11.839 -18.415 14.280 1.00 20.89 226 LEU C CA 1
ATOM 4256 C C . LEU C 1 226 ? -11.221 -19.810 14.169 1.00 21.66 226 LEU C C 1
ATOM 4257 O O . LEU C 1 226 ? -10.831 -20.221 13.079 1.00 22.01 226 LEU C O 1
ATOM 4262 N N . PRO C 1 227 ? -11.074 -20.574 15.277 1.00 22.07 227 PRO C N 1
ATOM 4263 C CA . PRO C 1 227 ? -10.417 -21.884 15.223 1.00 23.31 227 PRO C CA 1
ATOM 4264 C C . PRO C 1 227 ? -11.124 -22.942 14.376 1.00 24.58 227 PRO C C 1
ATOM 4265 O O . PRO C 1 227 ? -10.529 -23.968 14.057 1.00 29.70 227 PRO C O 1
ATOM 4269 N N . GLN C 1 228 ? -12.391 -22.691 14.022 1.00 23.79 228 GLN C N 1
ATOM 4270 C CA . GLN C 1 228 ? -13.165 -23.620 13.212 1.00 24.29 228 GLN C CA 1
ATOM 4271 C C . GLN C 1 228 ? -13.238 -23.133 11.766 1.00 22.70 228 GLN C C 1
ATOM 4272 O O . GLN C 1 228 ? -13.820 -23.801 10.916 1.00 24.29 228 GLN C O 1
ATOM 4278 N N . ALA C 1 229 ? -12.654 -21.959 11.498 1.00 22.17 229 ALA C N 1
ATOM 4279 C CA . ALA C 1 229 ? -12.733 -21.356 10.178 1.00 21.53 229 ALA C CA 1
ATOM 4280 C C . ALA C 1 229 ? -11.849 -22.112 9.192 1.00 21.79 229 ALA C C 1
ATOM 4281 O O . ALA C 1 229 ? -10.845 -22.710 9.572 1.00 23.49 229 ALA C O 1
ATOM 4283 N N . HIS C 1 230 ? -12.250 -22.065 7.918 1.00 23.68 230 HIS C N 1
ATOM 4284 C CA . HIS C 1 230 ? -11.448 -22.577 6.820 1.00 24.41 230 HIS C CA 1
ATOM 4285 C C . HIS C 1 230 ? -10.499 -21.467 6.375 1.00 21.23 230 HIS C C 1
ATOM 4286 O O . HIS C 1 230 ? -10.936 -20.464 5.817 1.00 23.86 230 HIS C O 1
ATOM 4293 N N . LEU C 1 231 ? -9.203 -21.649 6.651 1.00 18.36 231 LEU C N 1
ATOM 4294 C CA . LEU C 1 231 ? -8.195 -20.656 6.315 1.00 18.45 231 LEU C CA 1
ATOM 4295 C C . LEU C 1 231 ? -7.320 -21.200 5.191 1.00 18.60 231 LEU C C 1
ATOM 4296 O O . LEU C 1 231 ? -7.091 -22.404 5.099 1.00 19.69 231 LEU C O 1
ATOM 4301 N N . MET C 1 232 ? -6.830 -20.287 4.351 1.00 16.07 232 MET C N 1
ATOM 4302 C CA . MET C 1 232 ? -5.938 -20.628 3.257 1.00 16.19 232 MET C CA 1
ATOM 4303 C C . MET C 1 232 ? -4.648 -19.833 3.413 1.00 15.83 232 MET C C 1
ATOM 4304 O O . MET C 1 232 ? -4.614 -18.833 4.129 1.00 15.51 232 MET C O 1
ATOM 4309 N N . PRO C 1 233 ? -3.542 -20.254 2.765 1.00 15.75 233 PRO C N 1
ATOM 4310 C CA . PRO C 1 233 ? -2.297 -19.488 2.809 1.00 16.39 233 PRO C CA 1
ATOM 4311 C C . PRO C 1 233 ? -2.476 -18.004 2.500 1.00 15.49 233 PRO C C 1
ATOM 4312 O O . PRO C 1 233 ? -1.710 -17.177 2.985 1.00 18.24 233 PRO C O 1
ATOM 4316 N N . ILE C 1 234 ? -3.497 -17.675 1.699 1.00 15.92 234 ILE C N 1
ATOM 4317 C CA . ILE C 1 234 ? -3.670 -16.315 1.217 1.00 16.68 234 ILE C CA 1
ATOM 4318 C C . ILE C 1 234 ? -4.552 -15.498 2.163 1.00 15.61 234 ILE C C 1
ATOM 4319 O O . ILE C 1 234 ? -4.738 -14.307 1.931 1.00 17.95 234 ILE C O 1
ATOM 4324 N N . SER C 1 235 ? -5.081 -16.113 3.228 1.00 13.46 235 SER C N 1
ATOM 4325 C CA . SER C 1 235 ? -6.012 -15.423 4.111 1.00 13.42 235 SER C CA 1
ATOM 4326 C C . SER C 1 235 ? -5.287 -14.365 4.943 1.00 12.02 235 SER C C 1
ATOM 4327 O O . SER C 1 235 ? -4.197 -14.603 5.454 1.00 12.94 235 SER C O 1
ATOM 4330 N N . THR C 1 236 ? -5.929 -13.200 5.091 1.00 13.89 236 THR C N 1
ATOM 4331 C CA . THR C 1 236 ? -5.521 -12.195 6.058 1.00 13.38 236 THR C CA 1
ATOM 4332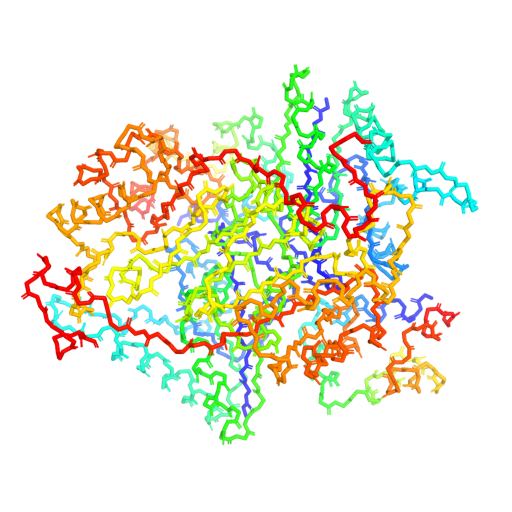 C C . THR C 1 236 ? -6.678 -11.988 7.032 1.00 12.64 236 THR C C 1
ATOM 4333 O O . THR C 1 236 ? -7.834 -11.966 6.619 1.00 14.30 236 THR C O 1
ATOM 4337 N N . LEU C 1 237 ? -6.367 -11.869 8.328 1.00 11.78 237 LEU C N 1
ATOM 4338 C CA . LEU C 1 237 ? -7.399 -11.621 9.324 1.00 13.13 237 LEU C CA 1
ATOM 4339 C C . LEU C 1 237 ? -7.463 -10.129 9.647 1.00 12.59 237 LEU C C 1
ATOM 4340 O O . LEU C 1 237 ? -6.473 -9.536 10.065 1.00 13.96 237 LEU C O 1
ATOM 4345 N N . LEU C 1 238 ? -8.653 -9.546 9.472 1.00 13.17 238 LEU C N 1
ATOM 4346 C CA . LEU C 1 238 ? -8.909 -8.165 9.850 1.00 13.75 238 LEU C CA 1
ATOM 4347 C C . LEU C 1 238 ? -9.666 -8.153 11.173 1.00 15.18 238 LEU C C 1
ATOM 4348 O O . LEU C 1 238 ? -10.702 -8.802 11.309 1.00 15.70 238 LEU C O 1
ATOM 4353 N N . ILE C 1 239 ? -9.118 -7.419 12.144 1.00 13.93 239 ILE C N 1
ATOM 4354 C CA . ILE C 1 239 ? -9.778 -7.235 13.421 1.00 13.79 239 ILE C CA 1
ATOM 4355 C C . ILE C 1 239 ? -10.184 -5.770 13.522 1.00 13.25 239 ILE C C 1
ATOM 4356 O O . ILE C 1 239 ? -9.368 -4.913 13.840 1.00 14.41 239 ILE C O 1
ATOM 4361 N N . PRO C 1 240 ? -11.453 -5.430 13.213 1.00 14.83 240 PRO C N 1
ATOM 4362 C CA . PRO C 1 240 ? -11.902 -4.044 13.322 1.00 14.40 240 PRO C CA 1
ATOM 4363 C C . PRO C 1 240 ? -11.823 -3.514 14.751 1.00 14.75 240 PRO C C 1
ATOM 4364 O O . PRO C 1 240 ? -11.706 -4.271 15.714 1.00 14.77 240 PRO C O 1
ATOM 4368 N N . PRO C 1 241 ? -11.894 -2.179 14.931 1.00 14.80 241 PRO C N 1
ATOM 4369 C CA . PRO C 1 241 ? -11.794 -1.575 16.261 1.00 16.60 241 PRO C CA 1
ATOM 4370 C C . PRO C 1 241 ? -12.775 -2.156 17.276 1.00 16.95 241 PRO C C 1
ATOM 4371 O O . PRO C 1 241 ? -13.936 -2.388 16.952 1.00 18.72 241 PRO C O 1
ATOM 4375 N N . ALA C 1 242 ? -12.294 -2.343 18.512 1.00 17.93 242 ALA C N 1
ATOM 4376 C CA . ALA C 1 242 ? -13.132 -2.743 19.630 1.00 19.24 242 ALA C CA 1
ATOM 4377 C C . ALA C 1 242 ? -13.677 -1.514 20.357 1.00 19.76 242 ALA C C 1
ATOM 4378 O O . ALA C 1 242 ? -14.634 -1.616 21.121 1.00 22.28 242 ALA C O 1
ATOM 4380 N N . LYS C 1 243 ? -13.043 -0.359 20.132 1.00 19.84 243 LYS C N 1
ATOM 4381 C CA . LYS C 1 243 ? -13.376 0.854 20.861 1.00 19.66 243 LYS C CA 1
ATOM 4382 C C . LYS C 1 243 ? -13.392 2.038 19.902 1.00 18.57 243 LYS C C 1
ATOM 4383 O O . LYS C 1 243 ? -12.592 2.093 18.974 1.00 18.26 243 LYS C O 1
ATOM 4389 N N . LYS C 1 244 ? -14.309 2.978 20.152 1.00 19.71 244 LYS C N 1
ATOM 4390 C CA . LYS C 1 244 ? -14.334 4.239 19.433 1.00 20.94 244 LYS C CA 1
ATOM 4391 C C . LYS C 1 244 ? -13.210 5.133 19.947 1.00 17.64 244 LYS C C 1
ATOM 4392 O O . LYS C 1 244 ? -12.711 4.946 21.055 1.00 19.16 244 LYS C O 1
ATOM 4398 N N . LEU C 1 245 ? -12.835 6.115 19.125 1.00 17.88 245 LEU C N 1
ATOM 4399 C CA . LEU C 1 245 ? -11.849 7.109 19.511 1.00 17.02 245 LEU C CA 1
ATOM 4400 C C . LEU C 1 245 ? -12.378 7.943 20.676 1.00 17.19 245 LEU C C 1
ATOM 4401 O O . LEU C 1 245 ? -13.545 8.332 20.696 1.00 18.04 245 LEU C O 1
ATOM 4406 N N . GLU C 1 246 ? -11.483 8.231 21.626 1.00 16.29 246 GLU C N 1
ATOM 4407 C CA . GLU C 1 246 ? -11.802 9.070 22.768 1.00 16.17 246 GLU C CA 1
ATOM 4408 C C . GLU C 1 246 ? -10.802 10.222 22.834 1.00 14.87 246 GLU C C 1
ATOM 4409 O O . GLU C 1 246 ? -9.662 10.095 22.391 1.00 13.76 246 GLU C O 1
ATOM 4415 N N . TYR C 1 247 ? -11.235 11.348 23.403 1.00 15.78 247 TYR C N 1
ATOM 4416 C CA . TYR C 1 247 ? -10.442 12.565 23.365 1.00 15.68 247 TYR C CA 1
ATOM 4417 C C . TYR C 1 247 ? -9.232 12.452 24.285 1.00 13.57 247 TYR C C 1
ATOM 4418 O O . TYR C 1 247 ? -9.316 11.936 25.396 1.00 15.23 247 TYR C O 1
ATOM 4427 N N . ASN C 1 248 ? -8.114 12.997 23.801 1.00 14.22 248 ASN C N 1
ATOM 4428 C CA . ASN C 1 248 ? -6.862 13.026 24.534 1.00 13.57 248 ASN C CA 1
ATOM 4429 C C . ASN C 1 248 ? -6.779 14.349 25.291 1.00 14.04 248 ASN C C 1
ATOM 4430 O O . ASN C 1 248 ? -6.065 15.260 24.880 1.00 14.87 248 ASN C O 1
ATOM 4435 N N . TYR C 1 249 ? -7.523 14.438 26.400 1.00 14.31 249 TYR C N 1
ATOM 4436 C CA . TYR C 1 249 ? -7.659 15.686 27.135 1.00 15.23 249 TYR C CA 1
ATOM 4437 C C . TYR C 1 249 ? -6.286 16.187 27.582 1.00 15.05 249 TYR C C 1
ATOM 4438 O O . TYR C 1 249 ? -6.055 17.392 27.648 1.00 16.98 249 TYR C O 1
ATOM 4447 N N . ALA C 1 250 ? -5.368 15.262 27.875 1.00 14.82 250 ALA C N 1
ATOM 4448 C CA . ALA C 1 250 ? -4.025 15.633 28.289 1.00 15.89 250 ALA C CA 1
ATOM 4449 C C . ALA C 1 250 ? -3.369 16.537 27.246 1.00 15.29 250 ALA C C 1
ATOM 4450 O O . ALA C 1 250 ? -2.813 17.583 27.581 1.00 17.38 250 ALA C O 1
ATOM 4452 N N . ILE C 1 251 ? -3.429 16.126 25.977 1.00 14.63 251 ILE C N 1
ATOM 4453 C CA . ILE C 1 251 ? -2.717 16.831 24.923 1.00 16.87 251 ILE C CA 1
ATOM 4454 C C . ILE C 1 251 ? -3.524 18.055 24.490 1.00 16.81 251 ILE C C 1
ATOM 4455 O O . ILE C 1 251 ? -2.949 19.090 24.161 1.00 17.10 251 ILE C O 1
ATOM 4460 N N . LEU C 1 252 ? -4.857 17.940 24.496 1.00 17.16 252 LEU C N 1
ATOM 4461 C CA . LEU C 1 252 ? -5.712 19.079 24.204 1.00 16.96 252 LEU C CA 1
ATOM 4462 C C . LEU C 1 252 ? -5.385 20.206 25.182 1.00 18.11 252 LEU C C 1
ATOM 4463 O O . LEU C 1 252 ? -5.294 21.365 24.787 1.00 17.70 252 LEU C O 1
ATOM 4468 N N . ALA C 1 253 ? -5.181 19.852 26.456 1.00 19.10 253 ALA C N 1
ATOM 4469 C CA . ALA C 1 253 ? -4.854 20.834 27.478 1.00 20.32 253 ALA C CA 1
ATOM 4470 C C . ALA C 1 253 ? -3.538 21.531 27.138 1.00 20.13 253 ALA C C 1
ATOM 4471 O O . ALA C 1 253 ? -3.435 22.747 27.264 1.00 21.39 253 ALA C O 1
ATOM 4473 N N . LYS C 1 254 ? -2.533 20.765 26.695 1.00 21.94 254 LYS C N 1
ATOM 4474 C CA . LYS C 1 254 ? -1.245 21.345 26.344 1.00 23.15 254 LYS C CA 1
ATOM 4475 C C . LYS C 1 254 ? -1.402 22.295 25.156 1.00 20.38 254 LYS C C 1
ATOM 4476 O O . LYS C 1 254 ? -0.718 23.315 25.081 1.00 21.26 254 LYS C O 1
ATOM 4482 N N . LEU C 1 255 ? -2.316 21.960 24.237 1.00 20.18 255 LEU C N 1
ATOM 4483 C CA . LEU C 1 255 ? -2.545 22.754 23.040 1.00 19.63 255 LEU C CA 1
ATOM 4484 C C . LEU C 1 255 ? -3.405 23.974 23.369 1.00 21.14 255 LEU C C 1
ATOM 4485 O O . LEU C 1 255 ? -3.536 24.882 22.552 1.00 22.71 255 LEU C O 1
ATOM 4490 N N . GLY C 1 256 ? -4.002 23.980 24.566 1.00 22.52 256 GLY C N 1
ATOM 4491 C CA . GLY C 1 256 ? -4.821 25.092 25.018 1.00 21.49 256 GLY C CA 1
ATOM 4492 C C . GLY C 1 256 ? -6.212 25.080 24.386 1.00 20.20 256 GLY C C 1
ATOM 4493 O O . GLY C 1 256 ? -6.826 26.133 24.230 1.00 25.97 256 GLY C O 1
ATOM 4494 N N . ILE C 1 257 ? -6.710 23.885 24.044 1.00 19.51 257 ILE C N 1
ATOM 4495 C CA . ILE C 1 257 ? -8.004 23.757 23.393 1.00 19.27 257 ILE C CA 1
ATOM 4496 C C . ILE C 1 257 ? -8.804 22.635 24.048 1.00 20.44 257 ILE C C 1
ATOM 4497 O O . ILE C 1 257 ? -8.294 21.901 24.890 1.00 20.61 257 ILE C O 1
ATOM 4502 N N . GLY C 1 258 ? -10.069 22.519 23.635 1.00 20.83 258 GLY C N 1
ATOM 4503 C CA . GLY C 1 258 ? -10.914 21.404 24.025 1.00 23.33 258 GLY C CA 1
ATOM 4504 C C . GLY C 1 258 ? -11.606 20.795 22.809 1.00 22.15 258 GLY C C 1
ATOM 4505 O O . GLY C 1 258 ? -11.464 21.292 21.693 1.00 22.33 258 GLY C O 1
ATOM 4506 N N . PRO C 1 259 ? -12.377 19.702 22.996 1.00 23.04 259 PRO C N 1
ATOM 4507 C CA . PRO C 1 259 ? -13.071 19.037 21.891 1.00 23.34 259 PRO C CA 1
ATOM 4508 C C . PRO C 1 259 ? -13.910 19.952 21.002 1.00 24.39 259 PRO C C 1
ATOM 4509 O O . PRO C 1 259 ? -13.993 19.730 19.797 1.00 25.08 259 PRO C O 1
ATOM 4513 N N . GLU C 1 260 ? -14.540 20.963 21.613 1.00 25.27 260 GLU C N 1
ATOM 4514 C CA . GLU C 1 260 ? -15.490 21.816 20.917 1.00 30.17 260 GLU C CA 1
ATOM 4515 C C . GLU C 1 260 ? -14.754 22.669 19.887 1.00 28.60 260 GLU C C 1
ATOM 4516 O O . GLU C 1 260 ? -15.371 23.215 18.975 1.00 30.38 260 GLU C O 1
ATOM 4522 N N . ASP C 1 261 ? -13.430 22.773 20.045 1.00 26.92 261 ASP C N 1
ATOM 4523 C CA . ASP C 1 261 ? -12.620 23.660 19.226 1.00 25.99 261 ASP C CA 1
ATOM 4524 C C . ASP C 1 261 ? -12.155 22.952 17.957 1.00 25.67 261 ASP C C 1
ATOM 4525 O O . ASP C 1 261 ? -11.661 23.598 17.036 1.00 24.29 261 ASP C O 1
ATOM 4530 N N . LEU C 1 262 ? -12.303 21.625 17.917 1.00 22.87 262 LEU C N 1
ATOM 4531 C CA . LEU C 1 262 ? -11.806 20.853 16.791 1.00 23.91 262 LEU C CA 1
ATOM 4532 C C . LEU C 1 262 ? -12.668 21.147 15.567 1.00 24.24 262 LEU C C 1
ATOM 4533 O O . LEU C 1 262 ? -13.891 21.035 15.621 1.00 28.90 262 LEU C O 1
ATOM 4538 N N . GLY C 1 263 ? -12.012 21.539 14.471 1.00 22.20 263 GLY C N 1
ATOM 4539 C CA . GLY C 1 263 ? -12.684 21.727 13.197 1.00 24.12 263 GLY C CA 1
ATOM 4540 C C . GLY C 1 263 ? -13.201 20.409 12.654 1.00 26.34 263 GLY C C 1
ATOM 4541 O O . GLY C 1 263 ? -14.046 20.462 11.736 1.00 29.64 263 GLY C O 1
ATOM 4543 N N . SER D 2 9 ? -6.196 -22.239 -23.755 1.00 52.05 2 SER D N 1
ATOM 4544 C CA . SER D 2 9 ? -5.698 -21.012 -24.432 1.00 47.20 2 SER D CA 1
ATOM 4545 C C . SER D 2 9 ? -6.751 -19.909 -24.351 1.00 36.85 2 SER D C 1
ATOM 4546 O O . SER D 2 9 ? -6.464 -18.808 -23.889 1.00 29.83 2 SER D O 1
ATOM 4549 N N . GLY D 2 10 ? -7.971 -20.227 -24.800 1.00 34.79 3 GLY D N 1
ATOM 4550 C CA . GLY D 2 10 ? -9.043 -19.249 -24.906 1.00 31.36 3 GLY D CA 1
ATOM 4551 C C . GLY D 2 10 ? -9.463 -18.698 -23.544 1.00 27.81 3 GLY D C 1
ATOM 4552 O O . GLY D 2 10 ? -9.709 -17.501 -23.409 1.00 24.64 3 GLY D O 1
ATOM 4553 N N . LEU D 2 11 ? -9.565 -19.586 -22.549 1.00 26.30 4 LEU D N 1
ATOM 4554 C CA . LEU D 2 11 ? -9.977 -19.202 -21.208 1.00 24.74 4 LEU D CA 1
ATOM 4555 C C . LEU D 2 11 ? -8.992 -18.165 -20.676 1.00 19.94 4 LEU D C 1
ATOM 4556 O O . LEU D 2 11 ? -9.377 -17.089 -20.210 1.00 19.77 4 LEU D O 1
ATOM 4561 N N . SER D 2 12 ? -7.707 -18.521 -20.768 1.00 21.26 5 SER D N 1
ATOM 4562 C CA . SER D 2 12 ? -6.616 -17.710 -20.260 1.00 21.75 5 SER D CA 1
ATOM 4563 C C . SER D 2 12 ? -6.556 -16.371 -20.991 1.00 20.63 5 SER D C 1
ATOM 4564 O O . SER D 2 12 ? -6.366 -15.334 -20.363 1.00 20.49 5 SER D O 1
ATOM 4567 N N . ASP D 2 13 ? -6.710 -16.405 -22.320 1.00 21.98 6 ASP D N 1
ATOM 4568 C CA . ASP D 2 13 ? -6.646 -15.202 -23.133 1.00 21.45 6 ASP D CA 1
ATOM 4569 C C . ASP D 2 13 ? -7.749 -14.239 -22.702 1.00 19.24 6 ASP D C 1
ATOM 4570 O O . ASP D 2 13 ? -7.519 -13.032 -22.598 1.00 19.76 6 ASP D O 1
ATOM 4575 N N . PHE D 2 14 ? -8.944 -14.792 -22.456 1.00 16.71 7 PHE D N 1
ATOM 4576 C CA . PHE D 2 14 ? -10.096 -14.007 -22.044 1.00 16.61 7 PHE D CA 1
ATOM 4577 C C . PHE D 2 14 ? -9.807 -13.339 -20.701 1.00 15.83 7 PHE D C 1
ATOM 4578 O O . PHE D 2 14 ? -9.995 -12.135 -20.554 1.00 14.71 7 PHE D O 1
ATOM 4586 N N . PHE D 2 15 ? -9.350 -14.123 -19.719 1.00 15.43 8 PHE D N 1
ATOM 4587 C CA . PHE D 2 15 ? -9.126 -13.584 -18.386 1.00 15.56 8 PHE D CA 1
ATOM 4588 C C . PHE D 2 15 ? -8.052 -12.498 -18.437 1.00 14.23 8 PHE D C 1
ATOM 4589 O O . PHE D 2 15 ? -8.156 -11.490 -17.742 1.00 13.98 8 PHE D O 1
ATOM 4597 N N . THR D 2 16 ? -7.015 -12.700 -19.255 1.00 14.85 9 THR D N 1
ATOM 4598 C CA . THR D 2 16 ? -5.942 -11.720 -19.335 1.00 15.87 9 THR D CA 1
ATOM 4599 C C . THR D 2 16 ? -6.481 -10.410 -19.909 1.00 15.83 9 THR D C 1
ATOM 4600 O O . THR D 2 16 ? -6.139 -9.331 -19.426 1.00 16.02 9 THR D O 1
ATOM 4604 N N . GLN D 2 17 ? -7.328 -10.492 -20.941 1.00 15.89 10 GLN D N 1
ATOM 4605 C CA . GLN D 2 17 ? -7.845 -9.279 -21.551 1.00 17.16 10 GLN D CA 1
ATOM 4606 C C . GLN D 2 17 ? -8.804 -8.592 -20.580 1.00 15.99 10 GLN D C 1
ATOM 4607 O O . GLN D 2 17 ? -8.731 -7.379 -20.383 1.00 16.17 10 GLN D O 1
ATOM 4613 N N . LEU D 2 18 ? -9.692 -9.375 -19.960 1.00 14.89 11 LEU D N 1
ATOM 4614 C CA . LEU D 2 18 ? -10.681 -8.829 -19.044 1.00 14.21 11 LEU D CA 1
ATOM 4615 C C . LEU D 2 18 ? -9.978 -8.075 -17.916 1.00 14.15 11 LEU D C 1
ATOM 4616 O O . LEU D 2 18 ? -10.444 -7.025 -17.470 1.00 14.72 11 LEU D O 1
ATOM 4621 N N . GLY D 2 19 ? -8.835 -8.608 -17.477 1.00 13.83 12 GLY D N 1
ATOM 4622 C CA . GLY D 2 19 ? -8.139 -8.089 -16.314 1.00 13.47 12 GLY D CA 1
ATOM 4623 C C . GLY D 2 19 ? -7.509 -6.722 -16.565 1.00 13.57 12 GLY D C 1
ATOM 4624 O O . GLY D 2 19 ? -7.210 -6.015 -15.607 1.00 14.59 12 GLY D O 1
ATOM 4625 N N . GLN D 2 20 ? -7.281 -6.354 -17.835 1.00 12.84 13 GLN D N 1
ATOM 4626 C CA . GLN D 2 20 ? -6.515 -5.142 -18.098 1.00 15.35 13 GLN D CA 1
ATOM 4627 C C . GLN D 2 20 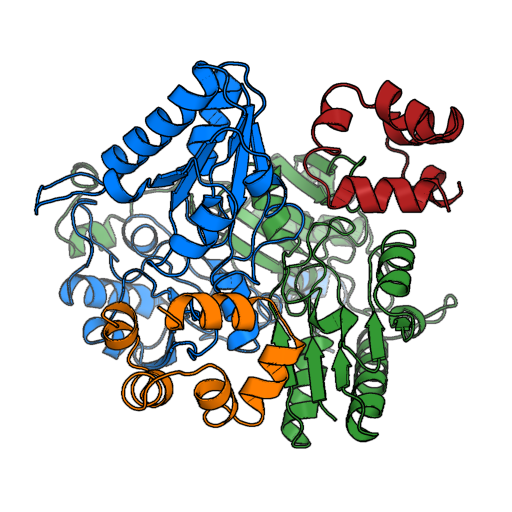? -7.281 -4.145 -18.968 1.00 14.20 13 GLN D C 1
ATOM 4628 O O . GLN D 2 20 ? -6.830 -3.014 -19.127 1.00 16.25 13 GLN D O 1
ATOM 4634 N N . ASP D 2 21 ? -8.450 -4.543 -19.479 1.00 13.51 14 ASP D N 1
ATOM 4635 C CA . ASP D 2 21 ? -9.218 -3.727 -20.407 1.00 14.93 14 ASP D CA 1
ATOM 4636 C C . ASP D 2 21 ? -10.504 -3.269 -19.719 1.00 13.31 14 ASP D C 1
ATOM 4637 O O . ASP D 2 21 ? -11.403 -4.070 -19.472 1.00 13.77 14 ASP D O 1
ATOM 4642 N N . ALA D 2 22 ? -10.581 -1.969 -19.408 1.00 13.07 15 ALA D N 1
ATOM 4643 C CA . ALA D 2 22 ? -11.653 -1.442 -18.578 1.00 13.55 15 ALA D CA 1
ATOM 4644 C C . ALA D 2 22 ? -12.973 -1.415 -19.346 1.00 13.86 15 ALA D C 1
ATOM 4645 O O . ALA D 2 22 ? -14.043 -1.445 -18.743 1.00 14.52 15 ALA D O 1
ATOM 4647 N N . GLN D 2 23 ? -12.895 -1.329 -20.676 1.00 14.47 16 GLN D N 1
ATOM 4648 C CA . GLN D 2 23 ? -14.089 -1.377 -21.502 1.00 16.08 16 GLN D CA 1
ATOM 4649 C C . GLN D 2 23 ? -14.709 -2.771 -21.426 1.00 14.68 16 GLN D C 1
ATOM 4650 O O . GLN D 2 23 ? -15.911 -2.918 -21.209 1.00 17.60 16 GLN D O 1
ATOM 4656 N N . LEU D 2 24 ? -13.874 -3.795 -21.606 1.00 14.12 17 LEU D N 1
ATOM 4657 C CA . LEU D 2 24 ? -14.338 -5.171 -21.547 1.00 13.11 17 LEU D CA 1
ATOM 4658 C C . LEU D 2 24 ? -14.824 -5.485 -20.132 1.00 13.21 17 LEU D C 1
ATOM 4659 O O . LEU D 2 24 ? -15.814 -6.193 -19.956 1.00 15.09 17 LEU D O 1
ATOM 4664 N N . MET D 2 25 ? -14.126 -4.950 -19.125 1.00 13.53 18 MET D N 1
ATOM 4665 C CA A MET D 2 25 ? -14.504 -5.184 -17.742 0.70 15.05 18 MET D CA 1
ATOM 4666 C CA B MET D 2 25 ? -14.468 -5.178 -17.737 0.30 15.00 18 MET D CA 1
ATOM 4667 C C . MET D 2 25 ? -15.906 -4.638 -17.486 1.00 15.69 18 MET D C 1
ATOM 4668 O O . MET D 2 25 ? -16.721 -5.293 -16.841 1.00 16.84 18 MET D O 1
ATOM 4677 N N . GLU D 2 26 ? -16.197 -3.432 -17.991 1.00 16.44 19 GLU D N 1
ATOM 4678 C CA . GLU D 2 26 ? -17.503 -2.830 -17.767 1.00 18.03 19 GLU D CA 1
ATOM 4679 C C . GLU D 2 26 ? -18.577 -3.578 -18.560 1.00 15.67 19 GLU D C 1
ATOM 4680 O O . GLU D 2 26 ? -19.701 -3.727 -18.086 1.00 17.09 19 GLU D O 1
ATOM 4686 N N . ASP D 2 27 ? -18.227 -4.052 -19.760 1.00 16.63 20 ASP D N 1
ATOM 4687 C CA . ASP D 2 27 ? -19.152 -4.835 -20.567 1.00 17.72 20 ASP D CA 1
ATOM 4688 C C . ASP D 2 27 ? -19.490 -6.126 -19.826 1.00 16.03 20 ASP D C 1
ATOM 4689 O O . ASP D 2 27 ? -20.649 -6.527 -19.753 1.00 14.89 20 ASP D O 1
ATOM 4694 N N . TYR D 2 28 ? -18.455 -6.762 -19.270 1.00 14.74 21 TYR D N 1
ATOM 4695 C CA . TYR D 2 28 ? -18.615 -7.996 -18.522 1.00 14.47 21 TYR D CA 1
ATOM 4696 C C . TYR D 2 28 ? -19.516 -7.762 -17.311 1.00 16.18 21 TYR D C 1
ATOM 4697 O O . TYR D 2 28 ? -20.410 -8.558 -17.033 1.00 16.43 21 TYR D O 1
ATOM 4706 N N . LYS D 2 29 ? -19.271 -6.669 -16.583 1.00 18.04 22 LYS D N 1
ATOM 4707 C CA . LYS D 2 29 ? -20.040 -6.376 -15.384 1.00 19.38 22 LYS D CA 1
ATOM 4708 C C . LYS D 2 29 ? -21.522 -6.243 -15.727 1.00 20.09 22 LYS D C 1
ATOM 4709 O O . LYS D 2 29 ? -22.378 -6.629 -14.935 1.00 21.26 22 LYS D O 1
ATOM 4715 N N . GLN D 2 30 ? -21.820 -5.691 -16.908 1.00 17.75 23 GLN D N 1
ATOM 4716 C CA . GLN D 2 30 ? -23.198 -5.440 -17.301 1.00 18.37 23 GLN D CA 1
ATOM 4717 C C . GLN D 2 30 ? -23.907 -6.752 -17.627 1.00 18.09 23 GLN D C 1
ATOM 4718 O O . GLN D 2 30 ? -25.088 -6.910 -17.325 1.00 20.19 23 GLN D O 1
ATOM 4724 N N . ASN D 2 31 ? -23.186 -7.681 -18.261 1.00 15.34 24 ASN D N 1
ATOM 4725 C CA . ASN D 2 31 ? -23.787 -8.929 -18.702 1.00 14.85 24 ASN D CA 1
ATOM 4726 C C . ASN D 2 31 ? -22.731 -10.028 -18.720 1.00 14.12 24 ASN D C 1
ATOM 4727 O O . ASN D 2 31 ? -22.216 -10.382 -19.779 1.00 14.31 24 ASN D O 1
ATOM 4732 N N . PRO D 2 32 ? -22.364 -10.588 -17.548 1.00 13.73 25 PRO D N 1
ATOM 4733 C CA . PRO D 2 32 ? -21.304 -11.594 -17.482 1.00 14.47 25 PRO D CA 1
ATOM 4734 C C . PRO D 2 32 ? -21.490 -12.771 -18.437 1.00 14.52 25 PRO D C 1
ATOM 4735 O O . PRO D 2 32 ? -20.560 -13.145 -19.145 1.00 14.62 25 PRO D O 1
ATOM 4739 N N . GLU D 2 33 ? -22.692 -13.353 -18.458 1.00 15.31 26 GLU D N 1
ATOM 4740 C CA . GLU D 2 33 ? -22.904 -14.573 -19.222 1.00 17.51 26 GLU D CA 1
ATOM 4741 C C . GLU D 2 33 ? -22.793 -14.290 -20.719 1.00 17.34 26 GLU D C 1
ATOM 4742 O O . GLU D 2 33 ? -22.175 -15.065 -21.442 1.00 17.12 26 GLU D O 1
ATOM 4748 N N . ALA D 2 34 ? -23.383 -13.187 -21.189 1.00 15.88 27 ALA D N 1
ATOM 4749 C CA . ALA D 2 34 ? -23.315 -12.860 -22.605 1.00 15.98 27 ALA D CA 1
ATOM 4750 C C . ALA D 2 34 ? -21.861 -12.665 -23.029 1.00 16.18 27 ALA D C 1
ATOM 4751 O O . ALA D 2 34 ? -21.444 -13.146 -24.084 1.00 14.82 27 ALA D O 1
ATOM 4753 N N . VAL D 2 35 ? -21.094 -11.932 -22.214 1.00 15.20 28 VAL D N 1
ATOM 4754 C CA . VAL D 2 35 ? -19.713 -11.642 -22.562 1.00 14.26 28 VAL D CA 1
ATOM 4755 C C . VAL D 2 35 ? -18.916 -12.943 -22.568 1.00 14.59 28 VAL D C 1
ATOM 4756 O O . VAL D 2 35 ? -18.110 -13.162 -23.465 1.00 14.06 28 VAL D O 1
ATOM 4760 N N . MET D 2 36 ? -19.131 -13.803 -21.567 1.00 13.61 29 MET D N 1
ATOM 4761 C CA . MET D 2 36 ? -18.388 -15.052 -21.503 1.00 15.72 29 MET D CA 1
ATOM 4762 C C . MET D 2 36 ? -18.758 -15.958 -22.677 1.00 15.15 29 MET D C 1
ATOM 4763 O O . MET D 2 36 ? -17.883 -16.590 -23.269 1.00 16.03 29 MET D O 1
ATOM 4768 N N . ARG D 2 37 ? -20.048 -16.014 -23.021 1.00 16.43 30 ARG D N 1
ATOM 4769 C CA . ARG D 2 37 ? -20.495 -16.838 -24.132 1.00 17.92 30 ARG D CA 1
ATOM 4770 C C . ARG D 2 37 ? -19.847 -16.350 -25.425 1.00 18.33 30 ARG D C 1
ATOM 4771 O O . ARG D 2 37 ? -19.383 -17.152 -26.233 1.00 18.91 30 ARG D O 1
ATOM 4779 N N . ALA D 2 38 ? -19.797 -15.025 -25.596 1.00 17.21 31 ALA D N 1
ATOM 4780 C CA . ALA D 2 38 ? -19.308 -14.429 -26.827 1.00 17.40 31 ALA D CA 1
ATOM 4781 C C . ALA D 2 38 ? -17.806 -14.662 -26.982 1.00 18.30 31 ALA D C 1
ATOM 4782 O O . ALA D 2 38 ? -17.297 -14.669 -28.100 1.00 20.42 31 ALA D O 1
ATOM 4784 N N . HIS D 2 39 ? -17.104 -14.855 -25.858 1.00 17.71 32 HIS D N 1
ATOM 4785 C CA . HIS D 2 39 ? -15.667 -15.089 -25.888 1.00 19.76 32 HIS D CA 1
ATOM 4786 C C . HIS D 2 39 ? -15.363 -16.585 -25.854 1.00 21.76 32 HIS D C 1
ATOM 4787 O O . HIS D 2 39 ? -14.211 -16.982 -25.697 1.00 23.34 32 HIS D O 1
ATOM 4794 N N . GLY D 2 40 ? -16.409 -17.406 -25.998 1.00 21.61 33 GLY D N 1
ATOM 4795 C CA . GLY D 2 40 ? -16.244 -18.810 -26.336 1.00 22.61 33 GLY D CA 1
ATOM 4796 C C . GLY D 2 40 ? -16.138 -19.730 -25.120 1.00 21.80 33 GLY D C 1
ATOM 4797 O O . GLY D 2 40 ? -15.802 -20.900 -25.271 1.00 24.68 33 GLY D O 1
ATOM 4798 N N . LEU D 2 41 ? -16.445 -19.227 -23.920 1.00 23.84 34 LEU D N 1
ATOM 4799 C CA . LEU D 2 41 ? -16.399 -20.068 -22.733 1.00 22.39 34 LEU D CA 1
ATOM 4800 C C . LEU D 2 41 ? -17.479 -21.146 -22.833 1.00 22.94 34 LEU D C 1
ATOM 4801 O O . LEU D 2 41 ? -18.555 -20.899 -23.373 1.00 22.13 34 LEU D O 1
ATOM 4806 N N . THR D 2 42 ? -17.171 -22.344 -22.319 1.00 23.28 35 THR D N 1
ATOM 4807 C CA . THR D 2 42 ? -18.119 -23.448 -22.308 1.00 24.86 35 THR D CA 1
ATOM 4808 C C . THR D 2 42 ? -19.103 -23.245 -21.160 1.00 25.12 35 THR D C 1
ATOM 4809 O O . THR D 2 42 ? -18.870 -22.432 -20.267 1.00 23.80 35 THR D O 1
ATOM 4813 N N . ASP D 2 43 ? -20.200 -24.009 -21.192 1.00 26.47 36 ASP D N 1
ATOM 4814 C CA . ASP D 2 43 ? -21.219 -23.942 -20.158 1.00 28.52 36 ASP D CA 1
ATOM 4815 C C . ASP D 2 43 ? -20.599 -24.307 -18.813 1.00 26.38 36 ASP D C 1
ATOM 4816 O O . ASP D 2 43 ? -20.954 -23.728 -17.787 1.00 24.25 36 ASP D O 1
ATOM 4821 N N . GLU D 2 44 ? -19.668 -25.267 -18.840 1.00 27.78 37 GLU D N 1
ATOM 4822 C CA . GLU D 2 44 ? -19.025 -25.761 -17.633 1.00 28.75 37 GLU D CA 1
ATOM 4823 C C . GLU D 2 44 ? -18.094 -24.690 -17.066 1.00 25.59 37 GLU D C 1
ATOM 4824 O O . GLU D 2 44 ? -17.964 -24.558 -15.852 1.00 25.33 37 GLU D O 1
ATOM 4830 N N . GLN D 2 45 ? -17.445 -23.931 -17.955 1.00 23.96 38 GLN D N 1
ATOM 4831 C CA . GLN D 2 45 ? -16.566 -22.847 -17.542 1.00 23.40 38 GLN D CA 1
ATOM 4832 C C . GLN D 2 45 ? -17.400 -21.731 -16.918 1.00 22.39 38 GLN D C 1
ATOM 4833 O O . GLN D 2 45 ? -17.044 -21.198 -15.869 1.00 23.25 38 GLN D O 1
ATOM 4839 N N . ILE D 2 46 ? -18.517 -21.397 -17.573 1.00 20.89 39 ILE D N 1
ATOM 4840 C CA . ILE D 2 46 ? -19.403 -20.342 -17.109 1.00 20.43 39 ILE D CA 1
ATOM 4841 C C . ILE D 2 46 ? -19.988 -20.728 -15.753 1.00 20.28 39 ILE D C 1
ATOM 4842 O O . ILE D 2 46 ? -20.077 -19.890 -14.860 1.00 21.37 39 ILE D O 1
ATOM 4847 N N . ASN D 2 47 ? -20.382 -22.001 -15.606 1.00 21.26 40 ASN D N 1
ATOM 4848 C CA . ASN D 2 47 ? -20.918 -22.503 -14.349 1.00 24.65 40 ASN D CA 1
ATOM 4849 C C . ASN D 2 47 ? -19.904 -22.325 -13.221 1.00 23.59 40 ASN D C 1
ATOM 4850 O O . ASN D 2 47 ? -20.265 -21.922 -12.116 1.00 24.64 40 ASN D O 1
ATOM 4855 N N . ALA D 2 48 ? -18.639 -22.654 -13.502 1.00 22.58 41 ALA D N 1
ATOM 4856 C CA . ALA D 2 48 ? -17.584 -22.554 -12.506 1.00 22.28 41 ALA D CA 1
ATOM 4857 C C . ALA D 2 48 ? -17.407 -21.100 -12.078 1.00 19.98 41 ALA D C 1
ATOM 4858 O O . ALA D 2 48 ? -17.136 -20.821 -10.913 1.00 20.62 41 ALA D O 1
ATOM 4860 N N . VAL D 2 49 ? -17.554 -20.175 -13.032 1.00 17.99 42 VAL D N 1
ATOM 4861 C CA . VAL D 2 49 ? -17.394 -18.761 -12.741 1.00 17.14 42 VAL D CA 1
ATOM 4862 C C . VAL D 2 49 ? -18.538 -18.324 -11.832 1.00 17.93 42 VAL D C 1
ATOM 4863 O O . VAL D 2 49 ? -18.317 -17.665 -10.818 1.00 20.40 42 VAL D O 1
ATOM 4867 N N . MET D 2 50 ? -19.764 -18.696 -12.209 1.00 19.81 43 MET D N 1
ATOM 4868 C CA . MET D 2 50 ? -20.950 -18.202 -11.530 1.00 21.25 43 MET D CA 1
ATOM 4869 C C . MET D 2 50 ? -21.041 -18.806 -10.127 1.00 23.50 43 MET D C 1
ATOM 4870 O O . MET D 2 50 ? -21.550 -18.157 -9.218 1.00 27.70 43 MET D O 1
ATOM 4875 N N . THR D 2 51 ? -20.527 -20.033 -9.948 1.00 23.67 44 THR D N 1
ATOM 4876 C CA . THR D 2 51 ? -20.565 -20.689 -8.647 1.00 25.85 44 THR D CA 1
ATOM 4877 C C . THR D 2 51 ? -19.310 -20.345 -7.844 1.00 25.73 44 THR D C 1
ATOM 4878 O O . THR D 2 51 ? -19.210 -20.699 -6.672 1.00 28.15 44 THR D O 1
ATOM 4882 N N . GLY D 2 52 ? -18.353 -19.664 -8.484 1.00 25.68 45 GLY D N 1
ATOM 4883 C CA . GLY D 2 52 ? -17.166 -19.171 -7.803 1.00 26.26 45 GLY D CA 1
ATOM 4884 C C . GLY D 2 52 ? -16.176 -20.287 -7.471 1.00 28.16 45 GLY D C 1
ATOM 4885 O O . GLY D 2 52 ? -15.411 -20.170 -6.517 1.00 30.40 45 GLY D O 1
ATOM 4886 N N . ASP D 2 53 ? -16.182 -21.357 -8.275 1.00 28.48 46 ASP D N 1
ATOM 4887 C CA . ASP D 2 53 ? -15.295 -22.488 -8.052 1.00 29.08 46 ASP D CA 1
ATOM 4888 C C . ASP D 2 53 ? -14.016 -22.307 -8.866 1.00 27.25 46 ASP D C 1
ATOM 4889 O O . ASP D 2 53 ? -13.956 -22.678 -10.036 1.00 28.10 46 ASP D O 1
ATOM 4894 N N . MET D 2 54 ? -12.987 -21.744 -8.225 1.00 27.68 47 MET D N 1
ATOM 4895 C CA . MET D 2 54 ? -11.745 -21.411 -8.904 1.00 27.46 47 MET D CA 1
ATOM 4896 C C . MET D 2 54 ? -10.952 -22.685 -9.202 1.00 28.93 47 MET D C 1
ATOM 4897 O O . MET D 2 54 ? -10.205 -22.739 -10.176 1.00 27.21 47 MET D O 1
ATOM 4902 N N . GLU D 2 55 ? -11.122 -23.712 -8.362 1.00 31.58 48 GLU D N 1
ATOM 4903 C CA . GLU D 2 55 ? -10.412 -24.969 -8.541 1.00 35.51 48 GLU D CA 1
ATOM 4904 C C . GLU D 2 55 ? -10.827 -25.624 -9.856 1.00 35.89 48 GLU D C 1
ATOM 4905 O O . GLU D 2 55 ? -9.978 -26.089 -10.612 1.00 33.88 48 GLU D O 1
ATOM 4911 N N . LYS D 2 56 ? -12.138 -25.653 -10.116 1.00 39.47 49 LYS D N 1
ATOM 4912 C CA . LYS D 2 56 ? -12.667 -26.295 -11.308 1.00 40.43 49 LYS D CA 1
ATOM 4913 C C . LYS D 2 56 ? -12.198 -25.515 -12.535 1.00 38.57 49 LYS D C 1
ATOM 4914 O O . LYS D 2 56 ? -11.794 -26.114 -13.531 1.00 38.02 49 LYS D O 1
ATOM 4920 N N . LEU D 2 57 ? -12.246 -24.179 -12.444 1.00 34.73 50 LEU D N 1
ATOM 4921 C CA . LEU D 2 57 ? -11.794 -23.312 -13.521 1.00 32.17 50 LEU D CA 1
ATOM 4922 C C . LEU D 2 57 ? -10.374 -23.684 -13.937 1.00 36.13 50 LEU D C 1
ATOM 4923 O O . LEU D 2 57 ? -10.080 -23.780 -15.126 1.00 41.93 50 LEU D O 1
ATOM 4928 N N . LYS D 2 58 ? -9.493 -23.866 -12.949 1.00 37.24 51 LYS D N 1
ATOM 4929 C CA . LYS D 2 58 ? -8.094 -24.145 -13.223 1.00 39.61 51 LYS D CA 1
ATOM 4930 C C . LYS D 2 58 ? -7.971 -25.478 -13.958 1.00 41.81 51 LYS D C 1
ATOM 4931 O O . LYS D 2 58 ? -7.196 -25.595 -14.903 1.00 47.34 51 LYS D O 1
ATOM 4937 N N . THR D 2 59 ? -8.748 -26.475 -13.520 1.00 39.74 52 THR D N 1
ATOM 4938 C CA . THR D 2 59 ? -8.733 -27.787 -14.145 1.00 41.61 52 THR D CA 1
ATOM 4939 C C . THR D 2 59 ? -9.134 -27.646 -15.612 1.00 43.24 52 THR D C 1
ATOM 4940 O O . THR D 2 59 ? -8.616 -28.355 -16.471 1.00 45.84 52 THR D O 1
ATOM 4944 N N . LEU D 2 60 ? -10.063 -26.723 -15.881 1.00 42.70 53 LEU D N 1
ATOM 4945 C CA . LEU D 2 60 ? -10.580 -26.510 -17.223 1.00 41.02 53 LEU D CA 1
ATOM 4946 C C . LEU D 2 60 ? -9.611 -25.609 -18.007 1.00 42.41 53 LEU D C 1
ATOM 4947 O O . LEU D 2 60 ? -8.395 -25.902 -17.965 1.00 50.25 53 LEU D O 1
#

Organism: Shewanella oneidensis (strain ATCC 700550 / JCM 31522 / CIP 106686 / LMG 19005 / NCIMB 14063 / MR-1) (NCBI:txid211586)

Radius of gyration: 24.26 Å; Cα contacts (8 Å, |Δi|>4): 1350; chains: 4; bounding box: 57×68×55 Å